Protein AF-0000000084535821 (afdb_homodimer)

pLDDT: mean 81.31, std 12.23, range [26.14, 96.94]

Foldseek 3Di:
DPPLVPDLVVLLVVLCVVLVVVLVVVVVCCVPPDVDDPVVVVVVVVVSVVVSVVRSVVSSCQSNPQLVVLLVLLQVLLQDPNLLVVLQVQLVLLLVQLLPFVLLLVLLVVLCVVVVNPRHSVVLSNLLSNLSSNLSSVLSVCLVVVPFLCVPLVVLVVVLVVLVVQFDPSLQVSQLVSLVRSLHPNSVSNSLSNLLSSQVNHPPHDSVRRSDNSSVSSSSRSSNRSSVVRSVSVVVVVVVVVD/DDCLLPDLVVLLVVLCVVLVVVLVVVVVCCVPPDVDPPVVVVVVVVVSVVVSVVRSVVSSCQSNPQLVVLLVLLQVLLQDPNLLVVLQVQLVLLLVQLLPFVLLLVLLVVLCVVVVNPRHSVVLSNLLSNLSSNLSSVLSVCLVVVPFLCVPLVVLVVVLVVLVVQFDPSLQVSQLVSLVRSLHPNSVSNSLSNLLSSQVNHPPHDSVRRSDNSSVSSSSRSSNRSSVVRSVSVVVVVVVVVD

Structure (mmCIF, N/CA/C/O backbone):
data_AF-0000000084535821-model_v1
#
loop_
_entity.id
_entity.type
_entity.pdbx_description
1 polymer 'DUF1538 domain-containing protein'
#
loop_
_atom_site.group_PDB
_atom_site.id
_atom_site.type_symbol
_atom_site.label_atom_id
_atom_site.label_alt_id
_atom_site.label_comp_id
_atom_site.label_asym_id
_atom_site.label_entity_id
_atom_site.label_seq_id
_atom_site.pdbx_PDB_ins_code
_atom_site.Cartn_x
_atom_site.Cartn_y
_atom_site.Cartn_z
_atom_site.occupancy
_atom_site.B_iso_or_equiv
_atom_site.auth_seq_id
_atom_site.auth_comp_id
_atom_site.auth_asym_id
_atom_site.auth_atom_id
_atom_site.pdbx_PDB_model_num
ATOM 1 N N . MET A 1 1 ? 16.5 17.312 -7.648 1 26.14 1 MET A N 1
ATOM 2 C CA . MET A 1 1 ? 15.312 16.812 -6.957 1 26.14 1 MET A CA 1
ATOM 3 C C . MET A 1 1 ? 14.352 17.938 -6.629 1 26.14 1 MET A C 1
ATOM 5 O O . MET A 1 1 ? 13.555 17.828 -5.695 1 26.14 1 MET A O 1
ATOM 9 N N . ASN A 1 2 ? 14.469 19.094 -7.184 1 33.62 2 ASN A N 1
ATOM 10 C CA . ASN A 1 2 ? 13.922 20.438 -7.309 1 33.62 2 ASN A CA 1
ATOM 11 C C . ASN A 1 2 ? 12.414 20.406 -7.516 1 33.62 2 ASN A C 1
ATOM 13 O O . ASN A 1 2 ? 11.82 19.328 -7.684 1 33.62 2 ASN A O 1
ATOM 17 N N . SER A 1 3 ? 11.734 20.922 -8.75 1 35.09 3 SER A N 1
ATOM 18 C CA . SER A 1 3 ? 10.43 21.469 -9.102 1 35.09 3 SER A CA 1
ATOM 19 C C . SER A 1 3 ? 9.43 20.359 -9.422 1 35.09 3 SER A C 1
ATOM 21 O O . SER A 1 3 ? 9.156 20.078 -10.594 1 35.09 3 SER A O 1
ATOM 23 N N . VAL A 1 4 ? 9.531 19.25 -9.023 1 42.5 4 VAL A N 1
ATOM 24 C CA . VAL A 1 4 ? 8.414 18.375 -9.32 1 42.5 4 VAL A CA 1
ATOM 25 C C . VAL A 1 4 ? 7.113 19.172 -9.344 1 42.5 4 VAL A C 1
ATOM 27 O O . VAL A 1 4 ? 6.156 18.797 -10.023 1 42.5 4 VAL A O 1
ATOM 30 N N . THR A 1 5 ? 7.012 20.109 -8.414 1 45.31 5 THR A N 1
ATOM 31 C CA . THR A 1 5 ? 5.941 21.094 -8.469 1 45.31 5 THR A CA 1
ATOM 32 C C . THR A 1 5 ? 5.938 21.828 -9.812 1 45.31 5 THR A C 1
ATOM 34 O O . THR A 1 5 ? 4.922 22.391 -10.203 1 45.31 5 THR A O 1
ATOM 37 N N . GLU A 1 6 ? 7.277 21.891 -10.414 1 47.94 6 GLU A N 1
ATOM 38 C CA . GLU A 1 6 ? 7.375 22.922 -11.438 1 47.94 6 GLU A CA 1
ATOM 39 C C . GLU A 1 6 ? 7.242 22.328 -12.836 1 47.94 6 GLU A C 1
ATOM 41 O O . GLU A 1 6 ? 7.449 23.016 -13.836 1 47.94 6 GLU A O 1
ATOM 46 N N . GLY A 1 7 ? 6.676 21.031 -13 1 56.19 7 GLY A N 1
ATOM 47 C CA . GLY A 1 7 ? 6.367 20.719 -14.383 1 56.19 7 GLY A CA 1
ATOM 48 C C . GLY A 1 7 ? 6.254 19.219 -14.641 1 56.19 7 GLY A C 1
ATOM 49 O O . GLY A 1 7 ? 6.535 18.422 -13.758 1 56.19 7 GLY A O 1
ATOM 50 N N . ILE A 1 8 ? 5.605 18.75 -15.633 1 67.62 8 ILE A N 1
ATOM 51 C CA . ILE A 1 8 ? 5.316 17.422 -16.141 1 67.62 8 ILE A CA 1
ATOM 52 C C . ILE A 1 8 ? 6.617 16.719 -16.516 1 67.62 8 ILE A C 1
ATOM 54 O O . ILE A 1 8 ? 6.723 15.492 -16.422 1 67.62 8 ILE A O 1
ATOM 58 N N . SER A 1 9 ? 7.652 17.438 -16.75 1 65.25 9 SER A N 1
ATOM 59 C CA . SER A 1 9 ? 8.867 16.875 -17.328 1 65.25 9 SER A CA 1
ATOM 60 C C . SER A 1 9 ? 9.625 16.016 -16.312 1 65.25 9 SER A C 1
ATOM 62 O O . SER A 1 9 ? 9.969 14.867 -16.594 1 65.25 9 SER A O 1
ATOM 64 N N . PRO A 1 10 ? 9.797 16.516 -15.188 1 62.66 10 PRO A N 1
ATOM 65 C CA . PRO A 1 10 ? 10.523 15.688 -14.219 1 62.66 10 PRO A CA 1
ATOM 66 C C . PRO A 1 10 ? 9.773 14.406 -13.875 1 62.66 10 PRO A C 1
ATOM 68 O O . PRO A 1 10 ? 10.398 13.352 -13.719 1 62.66 10 PRO A O 1
ATOM 71 N N . VAL A 1 11 ? 8.531 14.469 -13.898 1 65.62 11 VAL A N 1
ATOM 72 C CA . VAL A 1 11 ? 7.691 13.305 -13.609 1 65.62 11 VAL A CA 1
ATOM 73 C C . VAL A 1 11 ? 7.84 12.266 -14.719 1 65.62 11 VAL A C 1
ATOM 75 O O . VAL A 1 11 ? 7.949 11.07 -14.453 1 65.62 11 VAL A O 1
ATOM 78 N N . PHE A 1 12 ? 7.93 12.805 -15.867 1 71.19 12 PHE A N 1
ATOM 79 C CA . PHE A 1 12 ? 8.062 11.938 -17.031 1 71.19 12 PHE A CA 1
ATOM 80 C C . PHE A 1 12 ? 9.367 11.148 -16.969 1 71.19 12 PHE A C 1
ATOM 82 O O . PHE A 1 12 ? 9.375 9.93 -17.172 1 71.19 12 PHE A O 1
ATOM 89 N N . PHE A 1 13 ? 10.398 11.75 -16.656 1 69.31 13 PHE A N 1
ATOM 90 C CA . PHE A 1 13 ? 11.703 11.102 -16.641 1 69.31 13 PHE A CA 1
ATOM 91 C C . PHE A 1 13 ? 11.789 10.094 -15.492 1 69.31 13 PHE A C 1
ATOM 93 O O . PHE A 1 13 ? 12.398 9.031 -15.641 1 69.31 13 PHE A O 1
ATOM 100 N N . GLU A 1 14 ? 11.094 10.422 -14.469 1 63.88 14 GLU A N 1
ATOM 101 C CA . GLU A 1 14 ? 11.07 9.508 -13.328 1 63.88 14 GLU A CA 1
ATOM 102 C C . GLU A 1 14 ? 10.328 8.219 -13.664 1 63.88 14 GLU A C 1
ATOM 104 O O . GLU A 1 14 ? 10.766 7.133 -13.281 1 63.88 14 GLU A O 1
ATOM 109 N N . VAL A 1 15 ? 9.297 8.406 -14.344 1 68.12 15 VAL A N 1
ATOM 110 C CA . VAL A 1 15 ? 8.469 7.258 -14.703 1 68.12 15 VAL A CA 1
ATOM 111 C C . VAL A 1 15 ? 9.211 6.387 -15.711 1 68.12 15 VAL A C 1
ATOM 113 O O . VAL A 1 15 ? 9.242 5.164 -15.578 1 68.12 15 VAL A O 1
ATOM 116 N N . ILE A 1 16 ? 9.836 7.016 -16.656 1 72 16 ILE A N 1
ATOM 117 C CA . ILE A 1 16 ? 10.57 6.277 -17.672 1 72 16 ILE A CA 1
ATOM 118 C C . ILE A 1 16 ? 11.695 5.484 -17.031 1 72 16 ILE A C 1
ATOM 120 O O . ILE A 1 16 ? 11.898 4.305 -17.328 1 72 16 ILE A O 1
ATOM 124 N N . GLN A 1 17 ? 12.344 6.082 -16.172 1 65.44 17 GLN A N 1
ATOM 125 C CA . GLN A 1 17 ? 13.453 5.438 -15.477 1 65.44 17 GLN A CA 1
ATOM 126 C C . GLN A 1 17 ? 12.977 4.254 -14.648 1 65.44 17 GLN A C 1
ATOM 128 O O . GLN A 1 17 ? 13.688 3.254 -14.516 1 65.44 17 GLN A O 1
ATOM 133 N N . SER A 1 18 ? 11.766 4.445 -14.211 1 64.06 18 SER A N 1
ATOM 134 C CA . SER A 1 18 ? 11.227 3.391 -13.359 1 64.06 18 SER A CA 1
ATOM 135 C C . SER A 1 18 ? 10.797 2.182 -14.18 1 64.06 18 SER A C 1
ATOM 137 O O . SER A 1 18 ? 10.812 1.052 -13.688 1 64.06 18 SER A O 1
ATOM 139 N N . LEU A 1 19 ? 10.461 2.41 -15.367 1 72.75 19 LEU A N 1
ATOM 140 C CA . LEU A 1 19 ? 9.914 1.342 -16.188 1 72.75 19 LEU A CA 1
ATOM 141 C C . LEU A 1 19 ? 11.016 0.633 -16.969 1 72.75 19 LEU A C 1
ATOM 143 O O . LEU A 1 19 ? 10.844 -0.514 -17.391 1 72.75 19 LEU A O 1
ATOM 147 N N . VAL A 1 20 ? 12.141 1.264 -17.109 1 73.31 20 VAL A N 1
ATOM 148 C CA . VAL A 1 20 ? 13.234 0.766 -17.938 1 73.31 20 VAL A CA 1
ATOM 149 C C . VAL A 1 20 ? 13.719 -0.581 -17.406 1 73.31 20 VAL A C 1
ATOM 151 O O . VAL A 1 20 ? 13.828 -1.548 -18.156 1 73.31 20 VAL A O 1
ATOM 154 N N . PRO A 1 21 ? 13.93 -0.669 -16.141 1 71.62 21 PRO A N 1
ATOM 155 C CA . PRO A 1 21 ? 14.406 -1.962 -15.633 1 71.62 21 PRO A CA 1
ATOM 156 C C . PRO A 1 21 ? 13.422 -3.098 -15.906 1 71.62 21 PRO A C 1
ATOM 158 O O . PRO A 1 21 ? 13.836 -4.219 -16.203 1 71.62 21 PRO A O 1
ATOM 161 N N . LEU A 1 22 ? 12.242 -2.805 -15.789 1 73.94 22 LEU A N 1
ATOM 162 C CA . LEU A 1 22 ? 11.219 -3.816 -16.031 1 73.94 22 LEU A CA 1
ATOM 163 C C . LEU A 1 22 ? 11.188 -4.227 -17.5 1 73.94 22 LEU A C 1
ATOM 165 O O . LEU A 1 22 ? 11.031 -5.406 -17.812 1 73.94 22 LEU A O 1
ATOM 169 N N . VAL A 1 23 ? 11.336 -3.254 -18.344 1 75.12 23 VAL A N 1
ATOM 170 C CA . VAL A 1 23 ? 11.359 -3.504 -19.781 1 75.12 23 VAL A CA 1
ATOM 171 C C . VAL A 1 23 ? 12.547 -4.391 -20.141 1 75.12 23 VAL A C 1
ATOM 173 O O . VAL A 1 23 ? 12.414 -5.348 -20.906 1 75.12 23 VAL A O 1
ATOM 176 N N . ILE A 1 24 ? 13.641 -4.055 -19.578 1 75.12 24 ILE A N 1
ATOM 177 C CA . ILE A 1 24 ? 14.852 -4.816 -19.844 1 75.12 24 ILE A CA 1
ATOM 178 C C . ILE A 1 24 ? 14.688 -6.246 -19.328 1 75.12 24 ILE A C 1
ATOM 180 O O . ILE A 1 24 ? 15.078 -7.203 -20 1 75.12 24 ILE A O 1
ATOM 184 N N . PHE A 1 25 ? 14.141 -6.363 -18.234 1 76.19 25 PHE A N 1
ATOM 185 C CA . PHE A 1 25 ? 13.93 -7.684 -17.641 1 76.19 25 PHE A CA 1
ATOM 186 C C . PHE A 1 25 ? 13.062 -8.547 -18.547 1 76.19 25 PHE A C 1
ATOM 188 O O . PHE A 1 25 ? 13.383 -9.703 -18.812 1 76.19 25 PHE A O 1
ATOM 195 N N . PHE A 1 26 ? 11.992 -7.973 -19.047 1 76.31 26 PHE A N 1
ATOM 196 C CA . PHE A 1 26 ? 11.086 -8.75 -19.891 1 76.31 26 PHE A CA 1
ATOM 197 C C . PHE A 1 26 ? 11.734 -9.078 -21.234 1 76.31 26 PHE A C 1
ATOM 199 O O . PHE A 1 26 ? 11.5 -10.148 -21.797 1 76.31 26 PHE A O 1
ATOM 206 N N . ALA A 1 27 ? 12.461 -8.125 -21.672 1 75.69 27 ALA A N 1
ATOM 207 C CA . ALA A 1 27 ? 13.172 -8.375 -22.922 1 75.69 27 ALA A CA 1
ATOM 208 C C . ALA A 1 27 ? 14.156 -9.531 -22.781 1 75.69 27 ALA A C 1
ATOM 210 O O . ALA A 1 27 ? 14.266 -10.383 -23.672 1 75.69 27 ALA A O 1
ATOM 211 N N . LEU A 1 28 ? 14.852 -9.578 -21.672 1 74.25 28 LEU A N 1
ATOM 212 C CA . LEU A 1 28 ? 15.82 -10.641 -21.406 1 74.25 28 LEU A CA 1
ATOM 213 C C . LEU A 1 28 ? 15.117 -11.969 -21.156 1 74.25 28 LEU A C 1
ATOM 215 O O . LEU A 1 28 ? 15.594 -13.023 -21.594 1 74.25 28 LEU A O 1
ATOM 219 N N . PHE A 1 29 ? 14.062 -11.891 -20.469 1 72.88 29 PHE A N 1
ATOM 220 C CA . PHE A 1 29 ? 13.297 -13.094 -20.156 1 72.88 29 PHE A CA 1
ATOM 221 C C . PHE A 1 29 ? 12.734 -13.719 -21.422 1 72.88 29 PHE A C 1
ATOM 223 O O . PHE A 1 29 ? 12.664 -14.938 -21.547 1 72.88 29 PHE A O 1
ATOM 230 N N . GLN A 1 30 ? 12.297 -12.875 -22.25 1 71 30 GLN A N 1
ATOM 231 C CA . GLN A 1 30 ? 11.781 -13.352 -23.531 1 71 30 GLN A CA 1
ATOM 232 C C . GLN A 1 30 ? 12.859 -14.086 -24.312 1 71 30 GLN A C 1
ATOM 234 O O . GLN A 1 30 ? 12.586 -15.133 -24.922 1 71 30 GLN A O 1
ATOM 239 N N . LYS A 1 31 ? 13.969 -13.555 -24.359 1 71.88 31 LYS A N 1
ATOM 240 C CA . LYS A 1 31 ? 15.062 -14.164 -25.109 1 71.88 31 LYS A CA 1
ATOM 241 C C . LYS A 1 31 ? 15.5 -15.477 -24.469 1 71.88 31 LYS A C 1
ATOM 243 O O . LYS A 1 31 ? 15.82 -16.438 -25.172 1 71.88 31 LYS A O 1
ATOM 248 N N . ALA A 1 32 ? 15.477 -15.555 -23.203 1 66.25 32 ALA A N 1
ATOM 249 C CA . ALA A 1 32 ? 16.062 -16.703 -22.5 1 66.25 32 ALA A CA 1
ATOM 250 C C . ALA A 1 32 ? 15.031 -17.828 -22.344 1 66.25 32 ALA A C 1
ATOM 252 O O . ALA A 1 32 ? 15.383 -19 -22.422 1 66.25 32 ALA A O 1
ATOM 253 N N . HIS A 1 33 ? 13.883 -17.375 -21.922 1 63.53 33 HIS A N 1
ATOM 254 C CA . HIS A 1 33 ? 13.047 -18.484 -21.516 1 63.53 33 HIS A CA 1
ATOM 255 C C . HIS A 1 33 ? 11.711 -18.469 -22.25 1 63.53 33 HIS A C 1
ATOM 257 O O . HIS A 1 33 ? 11.219 -19.516 -22.688 1 63.53 33 HIS A O 1
ATOM 263 N N . LEU A 1 34 ? 10.969 -17.266 -22.109 1 61.69 34 LEU A N 1
ATOM 264 C CA . LEU A 1 34 ? 9.547 -17.281 -22.438 1 61.69 34 LEU A CA 1
ATOM 265 C C . LEU A 1 34 ? 9.336 -17.062 -23.938 1 61.69 34 LEU A C 1
ATOM 267 O O . LEU A 1 34 ? 9.844 -16.094 -24.5 1 61.69 34 LEU A O 1
ATOM 271 N N . LYS A 1 35 ? 9.516 -17.969 -24.672 1 65.06 35 LYS A N 1
ATOM 272 C CA . LYS A 1 35 ? 9.133 -17.875 -26.062 1 65.06 35 LYS A CA 1
ATOM 273 C C . LYS A 1 35 ? 7.695 -17.375 -26.219 1 65.06 35 LYS A C 1
ATOM 275 O O . LYS A 1 35 ? 6.824 -18.109 -26.688 1 65.06 35 LYS A O 1
ATOM 280 N N . LEU A 1 36 ? 7.414 -16.281 -25.625 1 64.75 36 LEU A N 1
ATOM 281 C CA . LEU A 1 36 ? 6.066 -15.742 -25.781 1 64.75 36 LEU A CA 1
ATOM 282 C C . LEU A 1 36 ? 5.812 -15.312 -27.219 1 64.75 36 LEU A C 1
ATOM 284 O O . LEU A 1 36 ? 6.734 -14.875 -27.906 1 64.75 36 LEU A O 1
ATOM 288 N N . PRO A 1 37 ? 4.625 -15.609 -27.609 1 72.69 37 PRO A N 1
ATOM 289 C CA . PRO A 1 37 ? 4.285 -15.125 -28.953 1 72.69 37 PRO A CA 1
ATOM 290 C C . PRO A 1 37 ? 4.434 -13.609 -29.094 1 72.69 37 PRO A C 1
ATOM 292 O O . PRO A 1 37 ? 4.254 -12.875 -28.109 1 72.69 37 PRO A O 1
ATOM 295 N N . PHE A 1 38 ? 4.945 -13.203 -30.219 1 74.75 38 PHE A N 1
ATOM 296 C CA . PHE A 1 38 ? 5.195 -11.805 -30.547 1 74.75 38 PHE A CA 1
ATOM 297 C C . PHE A 1 38 ? 3.988 -10.945 -30.188 1 74.75 38 PHE A C 1
ATOM 299 O O . PHE A 1 38 ? 4.141 -9.789 -29.781 1 74.75 38 PHE A O 1
ATOM 306 N N . SER A 1 39 ? 2.824 -11.516 -30.281 1 75.5 39 SER A N 1
ATOM 307 C CA . SER A 1 39 ? 1.6 -10.789 -29.969 1 75.5 39 SER A CA 1
ATOM 308 C C . SER A 1 39 ? 1.539 -10.422 -28.484 1 75.5 39 SER A C 1
ATOM 310 O O . SER A 1 39 ? 1.109 -9.32 -28.141 1 75.5 39 SER A O 1
ATOM 312 N N . GLN A 1 40 ? 2.016 -11.266 -27.688 1 74.81 40 GLN A N 1
ATOM 313 C CA . GLN A 1 40 ? 1.995 -11.031 -26.25 1 74.81 40 GLN A CA 1
ATOM 314 C C . GLN A 1 40 ? 3.047 -10 -25.844 1 74.81 40 GLN A C 1
ATOM 316 O O . GLN A 1 40 ? 2.82 -9.195 -24.938 1 74.81 40 GLN A O 1
ATOM 321 N N . LEU A 1 41 ? 4.074 -10.016 -26.656 1 75.94 41 LEU A N 1
ATOM 322 C CA . LEU A 1 41 ? 5.129 -9.047 -26.391 1 75.94 41 LEU A CA 1
ATOM 323 C C . LEU A 1 41 ? 4.668 -7.633 -26.734 1 75.94 41 LEU A C 1
ATOM 325 O O . LEU A 1 41 ? 4.977 -6.68 -26 1 75.94 41 LEU A O 1
ATOM 329 N N . ILE A 1 42 ? 3.973 -7.598 -27.766 1 79.88 42 ILE A N 1
ATOM 330 C CA . ILE A 1 42 ? 3.455 -6.297 -28.172 1 79.88 42 ILE A CA 1
ATOM 331 C C . ILE A 1 42 ? 2.475 -5.773 -27.125 1 79.88 42 ILE A C 1
ATOM 333 O O . ILE A 1 42 ? 2.492 -4.586 -26.797 1 79.88 42 ILE A O 1
ATOM 337 N N . LYS A 1 43 ? 1.674 -6.652 -26.625 1 76.94 43 LYS A N 1
ATOM 338 C CA . LYS A 1 43 ? 0.718 -6.27 -25.594 1 76.94 43 LYS A CA 1
ATOM 339 C C . LYS A 1 43 ? 1.435 -5.805 -24.328 1 76.94 43 LYS A C 1
ATOM 341 O O . LYS A 1 43 ? 1.012 -4.84 -23.688 1 76.94 43 LYS A O 1
ATOM 346 N N . LEU A 1 44 ? 2.467 -6.457 -24.016 1 77.69 44 LEU A N 1
ATOM 347 C CA . LEU A 1 44 ? 3.244 -6.113 -22.828 1 77.69 44 LEU A CA 1
ATOM 348 C C . LEU A 1 44 ? 3.869 -4.73 -22.969 1 77.69 44 LEU A C 1
ATOM 350 O O . LEU A 1 44 ? 3.746 -3.895 -22.078 1 77.69 44 LEU A O 1
ATOM 354 N N . TYR A 1 45 ? 4.48 -4.52 -24.125 1 81.69 45 TYR A N 1
ATOM 355 C CA . TYR A 1 45 ? 5.176 -3.254 -24.328 1 81.69 45 TYR A CA 1
ATOM 356 C C . TYR A 1 45 ? 4.188 -2.107 -24.484 1 81.69 45 TYR A C 1
ATOM 358 O O . TYR A 1 45 ? 4.445 -0.987 -24.047 1 81.69 45 TYR A O 1
ATOM 366 N N . THR A 1 46 ? 3.102 -2.424 -25.141 1 80.69 46 THR A N 1
ATOM 367 C CA . THR A 1 46 ? 2.057 -1.411 -25.234 1 80.69 46 THR A CA 1
ATOM 368 C C . THR A 1 46 ? 1.482 -1.083 -23.859 1 80.69 46 THR A C 1
ATOM 370 O O . THR A 1 46 ? 1.201 0.079 -23.562 1 80.69 46 THR A O 1
ATOM 373 N N . GLY A 1 47 ? 1.286 -2.09 -23.062 1 77.19 47 GLY A N 1
ATOM 374 C CA . GLY A 1 47 ? 0.839 -1.88 -21.703 1 77.19 47 GLY A CA 1
ATOM 375 C C . GLY A 1 47 ? 1.81 -1.057 -20.875 1 77.19 47 GLY A C 1
ATOM 376 O O . GLY A 1 47 ? 1.396 -0.186 -20.109 1 77.19 47 GLY A O 1
ATOM 377 N N . LEU A 1 48 ? 3.047 -1.325 -21.141 1 77.94 48 LEU A N 1
ATOM 378 C CA . LEU A 1 48 ? 4.086 -0.6 -20.422 1 77.94 48 LEU A CA 1
ATOM 379 C C . LEU A 1 48 ? 4.086 0.876 -20.797 1 77.94 48 LEU A C 1
ATOM 381 O O . LEU A 1 48 ? 4.242 1.745 -19.938 1 77.94 48 LEU A O 1
ATOM 385 N N . ILE A 1 49 ? 3.973 1.09 -22.016 1 81.75 49 ILE A N 1
ATOM 386 C CA . ILE A 1 49 ? 3.967 2.461 -22.516 1 81.75 49 ILE A CA 1
ATOM 387 C C . ILE A 1 49 ? 2.732 3.195 -22 1 81.75 49 ILE A C 1
ATOM 389 O O . ILE A 1 49 ? 2.832 4.332 -21.531 1 81.75 49 ILE A O 1
ATOM 393 N N . LEU A 1 50 ? 1.627 2.576 -22.078 1 80.75 50 LEU A N 1
ATOM 394 C CA . LEU A 1 50 ? 0.388 3.182 -21.594 1 80.75 50 LEU A CA 1
ATOM 395 C C . LEU A 1 50 ? 0.444 3.418 -20.094 1 80.75 50 LEU A C 1
ATOM 397 O O . LEU A 1 50 ? 0.006 4.465 -19.609 1 80.75 50 LEU A O 1
ATOM 401 N N . ALA A 1 51 ? 0.937 2.418 -19.391 1 76 51 ALA A N 1
ATOM 402 C CA . ALA A 1 51 ? 1.089 2.559 -17.953 1 76 51 ALA A CA 1
ATOM 403 C C . ALA A 1 51 ? 2.037 3.705 -17.609 1 76 51 ALA A C 1
ATOM 405 O O . ALA A 1 51 ? 1.8 4.449 -16.656 1 76 51 ALA A O 1
ATOM 406 N N . GLY A 1 52 ? 3.09 3.799 -18.359 1 78.69 52 GLY A N 1
ATOM 407 C CA . GLY A 1 52 ? 4.039 4.883 -18.141 1 78.69 52 GLY A CA 1
ATOM 408 C C . GLY A 1 52 ? 3.424 6.258 -18.328 1 78.69 52 GLY A C 1
ATOM 409 O O . GLY A 1 52 ? 3.592 7.137 -17.484 1 78.69 52 GLY A O 1
ATOM 410 N N . PHE A 1 53 ? 2.725 6.367 -19.375 1 81.62 53 PHE A N 1
ATOM 411 C CA . PHE A 1 53 ? 2.041 7.629 -19.625 1 81.62 53 PHE A CA 1
ATOM 412 C C . PHE A 1 53 ? 0.977 7.891 -18.562 1 81.62 53 PHE A C 1
ATOM 414 O O . PHE A 1 53 ? 0.781 9.031 -18.141 1 81.62 53 PHE A O 1
ATOM 421 N N . GLY A 1 54 ? 0.336 6.867 -18.25 1 79.12 54 GLY A N 1
ATOM 422 C CA . GLY A 1 54 ? -0.672 6.98 -17.219 1 79.12 54 GLY A CA 1
ATOM 423 C C . GLY A 1 54 ? -0.104 7.426 -15.883 1 79.12 54 GLY A C 1
ATOM 424 O O . GLY A 1 54 ? -0.672 8.297 -15.219 1 79.12 54 GLY A O 1
ATOM 425 N N . ILE A 1 55 ? 0.993 6.914 -15.539 1 74.06 55 ILE A N 1
ATOM 426 C CA . ILE A 1 55 ? 1.629 7.254 -14.273 1 74.06 55 ILE A CA 1
ATOM 427 C C . ILE A 1 55 ? 2.062 8.719 -14.281 1 74.06 55 ILE A C 1
ATOM 429 O O . ILE A 1 55 ? 1.906 9.43 -13.289 1 74.06 55 ILE A O 1
ATOM 433 N N . VAL A 1 56 ? 2.615 9.133 -15.391 1 77 56 VAL A N 1
ATOM 434 C CA . VAL A 1 56 ? 3.072 10.516 -15.5 1 77 56 VAL A CA 1
ATOM 435 C C . VAL A 1 56 ? 1.894 11.469 -15.305 1 77 56 VAL A C 1
ATOM 437 O O . VAL A 1 56 ? 1.98 12.422 -14.531 1 77 56 VAL A O 1
ATOM 440 N N . LEU A 1 57 ? 0.881 11.219 -15.992 1 79.12 57 LEU A N 1
ATOM 441 C CA . LEU A 1 57 ? -0.304 12.062 -15.883 1 79.12 57 LEU A CA 1
ATOM 442 C C . LEU A 1 57 ? -0.9 11.992 -14.484 1 79.12 57 LEU A C 1
ATOM 444 O O . LEU A 1 57 ? -1.316 13.008 -13.93 1 79.12 57 LEU A O 1
ATOM 448 N N . PHE A 1 58 ? -0.884 10.883 -14.016 1 75.12 58 PHE A N 1
ATOM 449 C CA . PHE A 1 58 ? -1.427 10.656 -12.688 1 75.12 58 PHE A CA 1
ATOM 450 C C . PHE A 1 58 ? -0.626 11.422 -11.641 1 75.12 58 PHE A C 1
ATOM 452 O O . PHE A 1 58 ? -1.194 12.172 -10.844 1 75.12 58 PHE A O 1
ATOM 459 N N . LEU A 1 59 ? 0.641 11.234 -11.656 1 72.06 59 LEU A N 1
ATOM 460 C CA . LEU A 1 59 ? 1.497 11.867 -10.656 1 72.06 59 LEU A CA 1
ATOM 461 C C . LEU A 1 59 ? 1.462 13.383 -10.797 1 72.06 59 LEU A C 1
ATOM 463 O O . LEU A 1 59 ? 1.443 14.102 -9.789 1 72.06 59 LEU A O 1
ATOM 467 N N . TYR A 1 60 ? 1.491 13.75 -11.969 1 75.88 60 TYR A N 1
ATOM 468 C CA . TYR A 1 60 ? 1.392 15.188 -12.18 1 75.88 60 TYR A CA 1
ATOM 469 C C . TYR A 1 60 ? 0.085 15.734 -11.617 1 75.88 60 TYR A C 1
ATOM 471 O O . TYR A 1 60 ? 0.065 16.812 -11 1 75.88 60 TYR A O 1
ATOM 479 N N . GLY A 1 61 ? -0.988 15.117 -11.922 1 76.62 61 GLY A N 1
ATOM 480 C CA . GLY A 1 61 ? -2.273 15.516 -11.367 1 76.62 61 GLY A CA 1
ATOM 481 C C . GLY A 1 61 ? -2.295 15.523 -9.852 1 76.62 61 GLY A C 1
ATOM 482 O O . GLY A 1 61 ? -2.834 16.438 -9.234 1 76.62 61 GLY A O 1
ATOM 483 N N . VAL A 1 62 ? -1.685 14.586 -9.289 1 73.88 62 VAL A N 1
ATOM 484 C CA . VAL A 1 62 ? -1.666 14.445 -7.832 1 73.88 62 VAL A CA 1
ATOM 485 C C . VAL A 1 62 ? -0.798 15.539 -7.219 1 73.88 62 VAL A C 1
ATOM 487 O O . VAL A 1 62 ? -1.212 16.203 -6.266 1 73.88 62 VAL A O 1
ATOM 490 N N . TYR A 1 63 ? 0.336 15.758 -7.746 1 73 63 TYR A N 1
ATOM 491 C CA . TYR A 1 63 ? 1.278 16.703 -7.156 1 73 63 TYR A CA 1
ATOM 492 C C . TYR A 1 63 ? 0.827 18.141 -7.387 1 73 63 TYR A C 1
ATOM 494 O O . TYR A 1 63 ?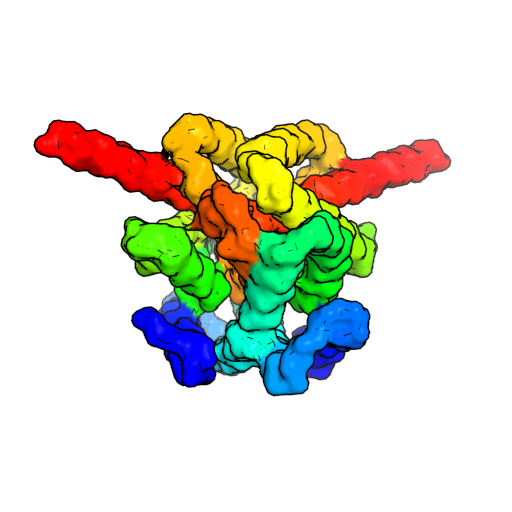 1.046 19.016 -6.543 1 73 63 TYR A O 1
ATOM 502 N N . SER A 1 64 ? 0.265 18.328 -8.477 1 74.38 64 SER A N 1
ATOM 503 C CA . SER A 1 64 ? -0.137 19.688 -8.812 1 74.38 64 SER A CA 1
ATOM 504 C C . SER A 1 64 ? -1.513 20.016 -8.234 1 74.38 64 SER A C 1
ATOM 506 O O . SER A 1 64 ? -1.831 21.188 -7.996 1 74.38 64 SER A O 1
ATOM 508 N N . GLY A 1 65 ? -2.285 19.031 -8.016 1 75.31 65 GLY A N 1
ATOM 509 C CA . GLY A 1 65 ? -3.646 19.266 -7.566 1 75.31 65 GLY A CA 1
ATOM 510 C C . GLY A 1 65 ? -3.865 18.891 -6.113 1 75.31 65 GLY A C 1
ATOM 511 O O . GLY A 1 65 ? -4.113 19.766 -5.273 1 75.31 65 GLY A O 1
ATOM 512 N N . PHE A 1 66 ? -3.564 17.688 -5.738 1 74.94 66 PHE A N 1
ATOM 513 C CA . PHE A 1 66 ? -3.936 17.141 -4.438 1 74.94 66 PHE A CA 1
ATOM 514 C C . PHE A 1 66 ? -2.955 17.578 -3.361 1 74.94 66 PHE A C 1
ATOM 516 O O . PHE A 1 66 ? -3.363 17.953 -2.26 1 74.94 66 PHE A O 1
ATOM 523 N N . PHE A 1 67 ? -1.768 17.531 -3.744 1 76.56 67 PHE A N 1
ATOM 524 C CA . PHE A 1 67 ? -0.74 17.781 -2.738 1 76.56 67 PHE A CA 1
ATOM 525 C C . PHE A 1 67 ? -0.866 19.188 -2.162 1 76.56 67 PHE A C 1
ATOM 527 O O . PHE A 1 67 ? -0.976 19.359 -0.946 1 76.56 67 PHE A O 1
ATOM 534 N N . PRO A 1 68 ? -0.919 20.188 -2.971 1 77.88 68 PRO A N 1
ATOM 535 C CA . PRO A 1 68 ? -1.034 21.531 -2.414 1 77.88 68 PRO A CA 1
ATOM 536 C C . PRO A 1 68 ? -2.348 21.766 -1.666 1 77.88 68 PRO A C 1
ATOM 538 O O . PRO A 1 68 ? -2.371 22.453 -0.647 1 77.88 68 PRO A O 1
ATOM 541 N N . ILE A 1 69 ? -3.359 21.219 -2.102 1 78.88 69 ILE A N 1
ATOM 542 C CA . ILE A 1 69 ? -4.668 21.391 -1.483 1 78.88 69 ILE A CA 1
ATOM 543 C C . ILE A 1 69 ? -4.695 20.703 -0.12 1 78.88 69 ILE A C 1
ATOM 545 O O . ILE A 1 69 ? -5.215 21.266 0.852 1 78.88 69 ILE A O 1
ATOM 549 N N . GLY A 1 70 ? -4.23 19.5 -0.109 1 82.81 70 GLY A N 1
ATOM 550 C CA . GLY A 1 70 ? -4.129 18.812 1.17 1 82.81 70 GLY A CA 1
ATOM 551 C C . GLY A 1 70 ? -3.332 19.594 2.201 1 82.81 70 GLY A C 1
ATOM 552 O O . GLY A 1 70 ? -3.754 19.719 3.354 1 82.81 70 GLY A O 1
ATOM 553 N N . ARG A 1 71 ? -2.24 20.047 1.728 1 83 71 ARG A N 1
ATOM 554 C CA . ARG A 1 71 ? -1.392 20.828 2.627 1 83 71 ARG A CA 1
ATOM 555 C C . ARG A 1 71 ? -2.115 22.078 3.125 1 83 71 ARG A C 1
ATOM 55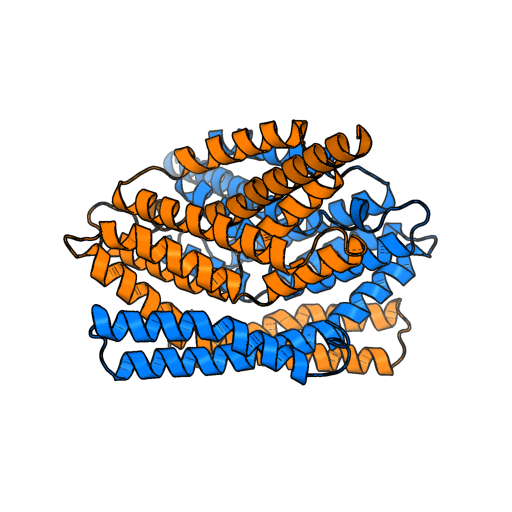7 O O . ARG A 1 71 ? -2.033 22.406 4.309 1 83 71 ARG A O 1
ATOM 564 N N . GLU A 1 72 ? -2.764 22.688 2.289 1 81.94 72 GLU A N 1
ATOM 565 C CA . GLU A 1 72 ? -3.482 23.906 2.643 1 81.94 72 GLU A CA 1
ATOM 566 C C . GLU A 1 72 ? -4.594 23.625 3.646 1 81.94 72 GLU A C 1
ATOM 568 O O . GLU A 1 72 ? -4.816 24.406 4.574 1 81.94 72 GLU A O 1
ATOM 573 N N . ILE A 1 73 ? -5.293 22.609 3.445 1 83.12 73 ILE A N 1
ATOM 574 C CA . ILE A 1 73 ? -6.355 22.234 4.371 1 83.12 73 ILE A CA 1
ATOM 575 C C . ILE A 1 73 ? -5.762 21.953 5.75 1 83.12 73 ILE A C 1
ATOM 577 O O . ILE A 1 73 ? -6.277 22.438 6.762 1 83.12 73 ILE A O 1
ATOM 581 N N . GLY A 1 74 ? -4.711 21.172 5.758 1 85.38 74 GLY A N 1
ATOM 582 C CA . GLY A 1 74 ? -4.039 20.875 7.016 1 85.38 74 GLY A CA 1
ATOM 583 C C . GLY A 1 74 ? -3.549 22.109 7.738 1 85.38 74 GLY A C 1
ATOM 584 O O . GLY A 1 74 ? -3.732 22.25 8.953 1 85.38 74 GLY A O 1
ATOM 585 N N . GLU A 1 75 ? -2.951 22.938 6.992 1 85 75 GLU A N 1
ATOM 586 C CA . GLU A 1 75 ? -2.422 24.172 7.582 1 85 75 GLU A CA 1
ATOM 587 C C . GLU A 1 75 ? -3.547 25.078 8.07 1 85 75 GLU A C 1
ATOM 589 O O . GLU A 1 75 ? -3.43 25.703 9.125 1 85 75 GLU A O 1
ATOM 594 N N . PHE A 1 76 ? -4.566 25.156 7.289 1 83 76 PHE A N 1
ATOM 595 C CA . PHE A 1 76 ? -5.691 26.031 7.621 1 83 76 PHE A CA 1
ATOM 596 C C . PHE A 1 76 ? -6.328 25.609 8.938 1 83 76 PHE A C 1
ATOM 598 O O . PHE A 1 76 ? -6.504 26.422 9.844 1 83 76 PHE A O 1
ATOM 605 N N . PHE A 1 77 ? -6.59 24.406 9.094 1 84.06 77 PHE A N 1
ATOM 606 C CA . PHE A 1 77 ? -7.234 23.938 10.312 1 84.06 77 PHE A CA 1
ATOM 607 C C . PHE A 1 77 ? -6.223 23.797 11.445 1 84.06 77 PHE A C 1
ATOM 609 O O . PHE A 1 77 ? -6.57 23.938 12.617 1 84.06 77 PHE A O 1
ATOM 616 N N . GLY A 1 78 ? -5.059 23.5 11.078 1 82.44 78 GLY A N 1
ATOM 617 C CA . GLY A 1 78 ? -4.008 23.422 12.086 1 82.44 78 GLY A CA 1
ATOM 618 C C . GLY A 1 78 ? -3.754 24.734 12.789 1 82.44 78 GLY A C 1
ATOM 619 O O . GLY A 1 78 ? -3.379 24.75 13.969 1 82.44 78 GLY A O 1
ATOM 620 N N . ASN A 1 79 ? -3.951 25.766 12.102 1 82.81 79 ASN A N 1
ATOM 621 C CA . ASN A 1 79 ? -3.738 27.109 12.641 1 82.81 79 ASN A CA 1
ATOM 622 C C . ASN A 1 79 ? -5.004 27.656 13.289 1 82.81 79 ASN A C 1
ATOM 624 O O . ASN A 1 79 ? -4.98 28.734 13.891 1 82.81 79 ASN A O 1
ATOM 628 N N . SER A 1 80 ? -5.992 26.844 13.156 1 80.75 80 SER A N 1
ATOM 629 C CA . SER A 1 80 ? -7.27 27.344 13.664 1 80.75 80 SER A CA 1
ATOM 630 C C . SER A 1 80 ? -7.578 26.75 15.039 1 80.75 80 SER A C 1
ATOM 632 O O . SER A 1 80 ? -6.961 25.766 15.453 1 80.75 80 SER A O 1
ATOM 634 N N . ASP A 1 81 ? -8.438 27.453 15.727 1 82.75 81 ASP A N 1
ATOM 635 C CA . ASP A 1 81 ? -8.883 26.969 17.031 1 82.75 81 ASP A CA 1
ATOM 636 C C . ASP A 1 81 ? -9.812 25.766 16.875 1 82.75 81 ASP A C 1
ATOM 638 O O . ASP A 1 81 ? -10.133 25.094 17.875 1 82.75 81 ASP A O 1
ATOM 642 N N . LYS A 1 82 ? -10.172 25.516 15.727 1 85.44 82 LYS A N 1
ATOM 643 C CA . LYS A 1 82 ? -11.086 24.406 15.469 1 85.44 82 LYS A CA 1
ATOM 644 C C . LYS A 1 82 ? -10.352 23.25 14.805 1 85.44 82 LYS A C 1
ATOM 646 O O . LYS A 1 82 ? -10.859 22.656 13.852 1 85.44 82 LYS A O 1
ATOM 651 N N . LYS A 1 83 ? -9.219 22.922 15.289 1 86.38 83 LYS A N 1
ATOM 652 C CA . LYS A 1 83 ? -8.43 21.859 14.688 1 86.38 83 LYS A CA 1
ATOM 653 C C . LYS A 1 83 ? -9.117 20.5 14.844 1 86.38 83 LYS A C 1
ATOM 655 O O . LYS A 1 83 ? -8.922 19.609 14.031 1 86.38 83 LYS A O 1
ATOM 660 N N . ASN A 1 84 ? -10.07 20.438 15.781 1 90.5 84 ASN A N 1
ATOM 661 C CA . ASN A 1 84 ? -10.766 19.188 16.031 1 90.5 84 ASN A CA 1
ATOM 662 C C . ASN A 1 84 ? -11.703 18.812 14.891 1 90.5 84 ASN A C 1
ATOM 664 O O . ASN A 1 84 ? -12.102 17.656 14.75 1 90.5 84 ASN A O 1
ATOM 668 N N . ILE A 1 85 ? -12.016 19.766 14.062 1 90 85 ILE A N 1
ATOM 669 C CA . ILE A 1 85 ? -12.898 19.547 12.93 1 90 85 ILE A CA 1
ATOM 670 C C . ILE A 1 85 ? -12.188 18.672 11.891 1 90 85 ILE A C 1
ATOM 672 O O . ILE A 1 85 ? -12.828 18.062 11.039 1 90 85 ILE A O 1
ATOM 676 N N . LEU A 1 86 ? -10.898 18.625 11.984 1 89.75 86 LEU A N 1
ATOM 677 C CA . LEU A 1 86 ? -10.117 17.828 11.039 1 89.75 86 LEU A CA 1
ATOM 678 C C . LEU A 1 86 ? -10.344 16.344 11.266 1 89.75 86 LEU A C 1
ATOM 680 O O . LEU A 1 86 ? -10.125 15.531 10.359 1 89.75 86 LEU A O 1
ATOM 684 N N . ILE A 1 87 ? -10.758 16.031 12.477 1 94.06 87 ILE A N 1
ATOM 685 C CA . ILE A 1 87 ? -10.984 14.625 12.797 1 94.06 87 ILE A CA 1
ATOM 686 C C . ILE A 1 87 ? -12.156 14.094 11.977 1 94.06 87 ILE A C 1
ATOM 688 O O . ILE A 1 87 ? -12.008 13.125 11.227 1 94.06 87 ILE A O 1
ATOM 692 N N . PRO A 1 88 ? -13.312 14.75 11.977 1 93.25 88 PRO A N 1
ATOM 693 C CA . PRO A 1 88 ? -14.398 14.281 11.117 1 93.25 88 PRO A CA 1
ATOM 694 C C . PRO A 1 88 ? -14.102 14.477 9.633 1 93.25 88 PRO A C 1
ATOM 696 O O . PRO A 1 88 ? -14.539 13.68 8.797 1 93.25 88 PRO A O 1
ATOM 699 N N . ILE A 1 89 ? -13.375 15.445 9.289 1 88.69 89 ILE A N 1
ATOM 700 C CA . ILE A 1 89 ? -12.984 15.672 7.898 1 88.69 89 ILE A CA 1
ATOM 701 C C . ILE A 1 89 ? -12.094 14.523 7.422 1 88.69 89 ILE A C 1
ATOM 703 O O . ILE A 1 89 ? -12.266 14.016 6.312 1 88.69 89 ILE A O 1
ATOM 707 N N . GLY A 1 90 ? -11.164 14.227 8.297 1 91.5 90 GLY A N 1
ATOM 708 C CA . GLY A 1 90 ? -10.312 13.094 7.977 1 91.5 90 GLY A CA 1
ATOM 709 C C . GLY A 1 90 ? -11.086 11.805 7.789 1 91.5 90 GLY A C 1
ATOM 710 O O . GLY A 1 90 ? -10.766 11 6.91 1 91.5 90 GLY A O 1
ATOM 711 N N . PHE A 1 91 ? -12.086 11.648 8.586 1 95.06 91 PHE A N 1
ATOM 712 C CA . PHE A 1 91 ? -12.938 10.469 8.477 1 95.06 91 PHE A CA 1
ATOM 713 C C . PHE A 1 91 ? -13.602 10.406 7.109 1 95.06 91 PHE A C 1
ATOM 715 O O . PHE A 1 91 ? -13.547 9.375 6.438 1 95.06 91 PHE A O 1
ATOM 722 N N . VAL A 1 92 ? -14.141 11.461 6.691 1 91.38 92 VAL A N 1
ATOM 723 C CA . VAL A 1 92 ? -14.875 11.516 5.43 1 91.38 92 VAL A CA 1
ATOM 724 C C . VAL A 1 92 ? -13.898 11.367 4.262 1 91.38 92 VAL A C 1
ATOM 726 O O . VAL A 1 92 ? -14.156 10.602 3.328 1 91.38 92 VAL A O 1
ATOM 729 N N . LEU A 1 93 ? -12.797 12.047 4.355 1 88.75 93 LEU A N 1
ATOM 730 C CA . LEU A 1 93 ? -11.82 12 3.275 1 88.75 93 LEU A CA 1
ATOM 731 C C . LEU A 1 93 ? -11.18 10.617 3.178 1 88.75 93 LEU A C 1
ATOM 733 O O . LEU A 1 93 ? -10.883 10.148 2.08 1 88.75 93 LEU A O 1
ATOM 737 N N . GLY A 1 94 ? -10.922 10.078 4.359 1 91.25 94 GLY A N 1
ATOM 738 C CA . GLY A 1 94 ? -10.414 8.719 4.352 1 91.25 94 GLY A CA 1
ATOM 739 C C . GLY A 1 94 ? -11.344 7.73 3.678 1 91.25 94 GLY A C 1
ATOM 740 O O . GLY A 1 94 ? -10.906 6.902 2.875 1 91.25 94 GLY A O 1
ATOM 741 N N . PHE A 1 95 ? -12.578 7.891 3.938 1 92.88 95 PHE A N 1
ATOM 742 C CA . PHE A 1 95 ? -13.578 7.016 3.336 1 92.88 95 PHE A CA 1
ATOM 743 C C . PHE A 1 95 ? -13.641 7.227 1.828 1 92.88 95 PHE A C 1
ATOM 745 O O . PHE A 1 95 ? -13.57 6.266 1.058 1 92.88 95 PHE A O 1
ATOM 752 N N . LEU A 1 96 ? -13.711 8.438 1.463 1 86.94 96 LEU A N 1
ATOM 753 C CA . LEU A 1 96 ? -13.914 8.773 0.059 1 86.94 96 LEU A CA 1
ATOM 754 C C . LEU A 1 96 ? -12.68 8.438 -0.767 1 86.94 96 LEU A C 1
ATOM 756 O O . LEU A 1 96 ? -12.797 7.965 -1.901 1 86.94 96 LEU A O 1
ATOM 760 N N . SER A 1 97 ? -11.5 8.734 -0.247 1 85.5 97 SER A N 1
ATOM 761 C CA . SER A 1 97 ? -10.273 8.492 -0.987 1 85.5 97 SER A CA 1
ATOM 762 C C . SER A 1 97 ? -10.062 7 -1.232 1 85.5 97 SER A C 1
ATOM 764 O O . SER A 1 97 ? -9.633 6.598 -2.314 1 85.5 97 SER A O 1
ATOM 766 N N . THR A 1 98 ? -10.367 6.191 -0.252 1 86.75 98 THR A N 1
ATOM 767 C CA . THR A 1 98 ? -10.219 4.746 -0.395 1 86.75 98 THR A CA 1
ATOM 768 C C . THR A 1 98 ? -11.289 4.188 -1.329 1 86.75 98 THR A C 1
ATOM 770 O O . THR A 1 98 ? -11.008 3.322 -2.16 1 86.75 98 THR A O 1
ATOM 773 N N . PHE A 1 99 ? -12.422 4.742 -1.159 1 84 99 PHE A N 1
ATOM 774 C CA . PHE A 1 99 ? -13.531 4.293 -1.991 1 84 99 PHE A CA 1
ATOM 775 C C . PHE A 1 99 ? -13.258 4.594 -3.461 1 84 99 PHE A C 1
ATOM 777 O O . PHE A 1 99 ? -13.672 3.834 -4.34 1 84 99 PHE A O 1
ATOM 784 N N . ALA A 1 100 ? -12.57 5.598 -3.695 1 77.69 100 ALA A N 1
ATOM 785 C CA . ALA A 1 100 ? -12.281 6.051 -5.055 1 77.69 100 ALA A CA 1
ATOM 786 C C . ALA A 1 100 ? -11.023 5.387 -5.598 1 77.69 100 ALA A C 1
ATOM 788 O O . ALA A 1 100 ? -10.734 5.48 -6.793 1 77.69 100 ALA A O 1
ATOM 789 N N . GLU A 1 101 ? -10.312 4.672 -4.781 1 75.56 101 GLU A N 1
ATOM 790 C CA . GLU A 1 101 ? -9.016 4.113 -5.156 1 75.56 101 GLU A CA 1
ATOM 791 C C . GLU A 1 101 ? -9.188 2.914 -6.086 1 75.56 101 GLU A C 1
ATOM 793 O O . GLU A 1 101 ? -9.625 1.844 -5.656 1 75.56 101 GLU A O 1
ATOM 798 N N . PRO A 1 102 ? -8.812 2.994 -7.316 1 70.38 102 PRO A N 1
ATOM 799 C CA . PRO A 1 102 ? -9.008 1.93 -8.305 1 70.38 102 PRO A CA 1
ATOM 800 C C . PRO A 1 102 ? -8.328 0.623 -7.906 1 70.38 102 PRO A C 1
ATOM 802 O O . PRO A 1 102 ? -8.867 -0.459 -8.141 1 70.38 102 PRO A O 1
ATOM 805 N N . VAL A 1 103 ? -7.191 0.722 -7.395 1 74.81 103 VAL A N 1
ATOM 806 C CA . VAL A 1 103 ? -6.43 -0.472 -7.039 1 74.81 103 VAL A CA 1
ATOM 807 C C . VAL A 1 103 ? -7.172 -1.255 -5.957 1 74.81 103 VAL A C 1
ATOM 809 O O . VAL A 1 103 ? -7.141 -2.488 -5.945 1 74.81 103 VAL A O 1
ATOM 812 N N . VAL A 1 104 ? -7.812 -0.51 -5.086 1 83.62 104 VAL A N 1
ATOM 813 C CA . VAL A 1 104 ? -8.609 -1.157 -4.047 1 83.62 104 VAL A CA 1
ATOM 814 C C . VAL A 1 104 ? -9.781 -1.896 -4.684 1 83.62 104 VAL A C 1
ATOM 816 O O . VAL A 1 104 ? -10.094 -3.023 -4.297 1 83.62 104 VAL A O 1
ATOM 819 N N . ARG A 1 105 ? -10.328 -1.301 -5.609 1 76.81 105 ARG A N 1
ATOM 820 C CA . ARG A 1 105 ? -11.469 -1.907 -6.285 1 76.81 105 ARG A CA 1
ATOM 821 C C . ARG A 1 105 ? -11.055 -3.172 -7.031 1 76.81 105 ARG A C 1
ATOM 823 O O . ARG A 1 105 ? -11.789 -4.16 -7.051 1 76.81 105 ARG A O 1
ATOM 830 N N . VAL A 1 106 ? -10 -3.129 -7.629 1 71.62 106 VAL A N 1
ATOM 831 C CA . VAL A 1 106 ? -9.477 -4.281 -8.359 1 71.62 106 VAL A CA 1
ATOM 832 C C . VAL A 1 106 ? -9.242 -5.441 -7.391 1 71.62 106 VAL A C 1
ATOM 834 O O . VAL A 1 106 ? -9.57 -6.59 -7.691 1 71.62 106 VAL A O 1
ATOM 837 N N . LEU A 1 107 ? -8.633 -5.164 -6.32 1 79.19 107 LEU A N 1
ATOM 838 C CA . LEU A 1 107 ? -8.414 -6.188 -5.301 1 79.19 107 LEU A CA 1
ATOM 839 C C . LEU A 1 107 ? -9.742 -6.805 -4.859 1 79.19 107 LEU A C 1
ATOM 841 O O . LEU A 1 107 ? -9.836 -8.023 -4.695 1 79.19 107 LEU A O 1
ATOM 845 N N . CYS A 1 108 ? -10.711 -5.969 -4.66 1 84.56 108 CYS A N 1
ATOM 846 C CA . CYS A 1 108 ? -12.016 -6.453 -4.23 1 84.56 108 CYS A CA 1
ATOM 847 C C . CYS A 1 108 ? -12.617 -7.391 -5.27 1 84.56 108 CYS A C 1
ATOM 849 O O . CYS A 1 108 ? -13.195 -8.422 -4.922 1 84.56 108 CYS A O 1
ATOM 851 N N . TYR A 1 109 ? -12.383 -7.004 -6.414 1 75.88 109 TYR A N 1
ATOM 852 C CA . TYR A 1 109 ? -12.875 -7.848 -7.5 1 75.88 109 TYR A CA 1
ATOM 853 C C . TYR A 1 109 ? -12.125 -9.172 -7.543 1 75.88 109 TYR A C 1
ATOM 855 O O . TYR A 1 109 ? -12.727 -10.227 -7.746 1 75.88 109 TYR A O 1
ATOM 863 N N . GLN A 1 110 ? -10.906 -9.102 -7.43 1 73 110 GLN A N 1
ATOM 864 C CA . GLN A 1 110 ? -10.102 -10.32 -7.418 1 73 110 GLN A CA 1
ATOM 865 C C . GLN A 1 110 ? -10.516 -11.242 -6.273 1 73 110 GLN A C 1
ATOM 867 O O . GLN A 1 110 ? -10.555 -12.461 -6.438 1 73 110 GLN A O 1
ATOM 872 N N . ILE A 1 111 ? -10.75 -10.719 -5.152 1 80.62 111 ILE A N 1
ATOM 873 C CA . ILE A 1 111 ? -11.172 -11.484 -3.99 1 80.62 111 ILE A CA 1
ATOM 874 C C . ILE A 1 111 ? -12.523 -12.148 -4.273 1 80.62 111 ILE A C 1
ATOM 876 O O . ILE A 1 111 ? -12.719 -13.32 -3.953 1 80.62 111 ILE A O 1
ATOM 880 N N . GLU A 1 112 ? -13.414 -11.422 -4.898 1 83.88 112 GLU A N 1
ATOM 881 C CA . GLU A 1 112 ? -14.719 -11.969 -5.238 1 83.88 112 GLU A CA 1
ATOM 882 C C . GLU A 1 112 ? -14.602 -13.125 -6.223 1 83.88 112 GLU A C 1
ATOM 884 O O . GLU A 1 112 ? -15.242 -14.164 -6.055 1 83.88 112 GLU A O 1
ATOM 889 N N . GLU A 1 113 ? -13.789 -12.93 -7.203 1 75.38 113 GLU A N 1
ATOM 890 C CA . GLU A 1 113 ? -13.586 -13.953 -8.227 1 75.38 113 GLU A CA 1
ATOM 891 C C . GLU A 1 113 ? -12.922 -15.195 -7.641 1 75.38 113 GLU A C 1
ATOM 893 O O . GLU A 1 113 ? -13.336 -16.328 -7.926 1 75.38 113 GLU A O 1
ATOM 898 N N . SER A 1 114 ? -11.906 -14.992 -6.875 1 71.38 114 SER A N 1
ATOM 899 C CA . SER A 1 114 ? -11.148 -16.109 -6.32 1 71.38 114 SER A CA 1
ATOM 900 C C . SER A 1 114 ? -11.945 -16.844 -5.246 1 71.38 114 SER A C 1
ATOM 902 O O . SER A 1 114 ? -11.648 -17.984 -4.926 1 71.38 114 SER A O 1
ATOM 904 N N . SER A 1 115 ? -12.898 -16.188 -4.66 1 77.56 115 SER A N 1
ATOM 905 C CA . SER A 1 115 ? -13.742 -16.828 -3.652 1 77.56 115 SER A CA 1
ATOM 906 C C . SER A 1 115 ? -15.008 -17.406 -4.273 1 77.56 115 SER A C 1
ATOM 908 O O . SER A 1 115 ? -15.922 -17.812 -3.561 1 77.56 115 SER A O 1
ATOM 910 N N . ASN A 1 116 ? -15.094 -17.344 -5.566 1 80.38 116 ASN A N 1
ATOM 911 C CA . ASN A 1 116 ? -16.266 -17.828 -6.297 1 80.38 116 ASN A CA 1
ATOM 912 C C . ASN A 1 116 ? -17.531 -17.078 -5.879 1 80.38 116 ASN A C 1
ATOM 914 O O . ASN A 1 116 ? -18.578 -17.688 -5.688 1 80.38 116 ASN A O 1
ATOM 918 N N . GLY A 1 117 ? -17.328 -15.82 -5.562 1 79.31 117 GLY A N 1
ATOM 919 C CA . GLY A 1 117 ? -18.469 -14.961 -5.273 1 79.31 117 GLY A CA 1
ATOM 920 C C . GLY A 1 117 ? -18.891 -15 -3.816 1 79.31 117 GLY A C 1
ATOM 921 O O . GLY A 1 117 ? -19.844 -14.32 -3.422 1 79.31 117 GLY A O 1
ATOM 922 N N . TYR A 1 118 ? -18.203 -15.766 -3.057 1 80.62 118 TYR A N 1
ATOM 923 C CA . TYR A 1 118 ? -18.531 -15.898 -1.642 1 80.62 118 TYR A CA 1
ATOM 924 C C . TYR A 1 118 ? -18.375 -14.562 -0.918 1 80.62 118 TYR A C 1
ATOM 926 O O . TYR A 1 118 ? -19.172 -14.242 -0.028 1 80.62 118 TYR A O 1
ATOM 934 N N . ILE A 1 119 ? -17.484 -13.852 -1.301 1 84.56 119 ILE A N 1
ATOM 935 C CA . ILE A 1 119 ? -17.266 -12.508 -0.775 1 84.56 119 ILE A CA 1
ATOM 936 C C . ILE A 1 119 ? -17.547 -11.477 -1.869 1 84.56 119 ILE A C 1
ATOM 938 O O . ILE A 1 119 ? -16.797 -11.391 -2.848 1 84.56 119 ILE A O 1
ATOM 942 N N . ARG A 1 120 ? -18.531 -10.719 -1.604 1 88.94 120 ARG A N 1
ATOM 943 C CA . ARG A 1 120 ? -18.906 -9.727 -2.604 1 88.94 120 ARG A CA 1
ATOM 944 C C . ARG A 1 120 ? -17.938 -8.555 -2.598 1 88.94 120 ARG A C 1
ATOM 946 O O . ARG A 1 120 ? -17.516 -8.094 -1.533 1 88.94 120 ARG A O 1
ATOM 953 N N . SER A 1 121 ? -17.594 -8.039 -3.77 1 89.25 121 SER A N 1
ATOM 954 C CA . SER A 1 121 ? -16.641 -6.938 -3.941 1 89.25 121 SER A CA 1
ATOM 955 C C . SER A 1 121 ? -17.156 -5.668 -3.264 1 89.25 121 SER A C 1
ATOM 957 O O . SER A 1 121 ? -16.375 -4.938 -2.648 1 89.25 121 SER A O 1
ATOM 959 N N . LYS A 1 122 ? -18.391 -5.379 -3.4 1 88.38 122 LYS A N 1
ATOM 960 C CA . LYS A 1 122 ? -18.984 -4.172 -2.818 1 88.38 122 LYS A CA 1
ATOM 961 C C . LYS A 1 122 ? -18.859 -4.18 -1.298 1 88.38 122 LYS A C 1
ATOM 963 O O . LYS A 1 122 ? -18.531 -3.158 -0.689 1 88.38 122 LYS A O 1
ATOM 968 N N . LEU A 1 123 ? -19.156 -5.273 -0.67 1 91.62 123 LEU A N 1
ATOM 969 C CA . LEU A 1 123 ? -19.047 -5.41 0.779 1 91.62 123 LEU A CA 1
ATOM 970 C C . LEU A 1 123 ? -17.609 -5.16 1.24 1 91.62 123 LEU A C 1
ATOM 972 O O . LEU A 1 123 ? -17.391 -4.441 2.217 1 91.62 123 LEU A O 1
ATOM 976 N N . MET A 1 124 ? -16.734 -5.793 0.537 1 91.81 124 MET A N 1
ATOM 977 C CA . MET A 1 124 ? -15.32 -5.633 0.88 1 91.81 124 MET A CA 1
ATOM 978 C C . MET A 1 124 ? -14.891 -4.176 0.752 1 91.81 124 MET A C 1
ATOM 980 O O . MET A 1 124 ? -14.156 -3.664 1.6 1 91.81 124 MET A O 1
ATOM 984 N N . LEU A 1 125 ? -15.352 -3.504 -0.304 1 90.5 125 LEU A N 1
ATOM 985 C CA . LEU A 1 125 ? -15.016 -2.105 -0.541 1 90.5 125 LEU A CA 1
ATOM 986 C C . LEU A 1 125 ? -15.516 -1.224 0.599 1 90.5 125 LEU A C 1
ATOM 988 O O . LEU A 1 125 ? -14.797 -0.332 1.059 1 90.5 125 LEU A O 1
ATOM 992 N N . TYR A 1 126 ? -16.688 -1.466 1.063 1 92.94 126 TYR A N 1
ATOM 993 C CA . TYR A 1 126 ? -17.266 -0.689 2.158 1 92.94 126 TYR A CA 1
ATOM 994 C C . TYR A 1 126 ? -16.516 -0.953 3.461 1 92.94 126 TYR A C 1
ATOM 996 O O . TYR A 1 126 ? -16.281 -0.033 4.25 1 92.94 126 TYR A O 1
ATOM 1004 N N . VAL A 1 127 ? -16.156 -2.201 3.676 1 95.19 127 VAL A N 1
ATOM 1005 C CA . VAL A 1 127 ? -15.438 -2.566 4.887 1 95.19 127 VAL A CA 1
ATOM 1006 C C . VAL A 1 127 ? -14.07 -1.894 4.898 1 95.19 127 VAL A C 1
ATOM 1008 O O . VAL A 1 127 ? -13.664 -1.316 5.906 1 95.19 127 VAL A O 1
ATOM 1011 N N . LEU A 1 128 ? -13.422 -1.966 3.77 1 94.62 128 LEU A N 1
ATOM 1012 C CA . LEU A 1 128 ? -12.102 -1.36 3.654 1 94.62 128 LEU A CA 1
ATOM 1013 C C . LEU A 1 128 ? -12.18 0.152 3.83 1 94.62 128 LEU A C 1
ATOM 1015 O O . LEU A 1 128 ? -11.391 0.736 4.578 1 94.62 128 LEU A O 1
ATOM 1019 N N . SER A 1 129 ? -13.109 0.792 3.139 1 94.06 129 SER A N 1
ATOM 1020 C CA . SER A 1 129 ? -13.258 2.242 3.186 1 94.06 129 SER A CA 1
ATOM 1021 C C . SER A 1 129 ? -13.617 2.717 4.59 1 94.06 129 SER A C 1
ATOM 1023 O O . SER A 1 129 ? -13.094 3.73 5.062 1 94.06 129 SER A O 1
ATOM 1025 N N . SER A 1 130 ? -14.531 1.997 5.242 1 95.75 130 SER A N 1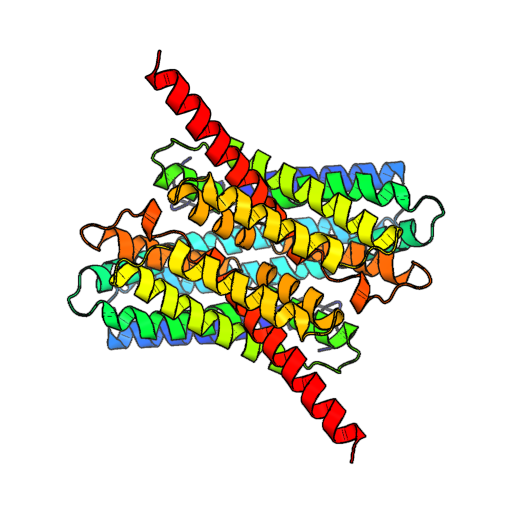
ATOM 1026 C CA . SER A 1 130 ? -14.93 2.361 6.598 1 95.75 130 SER A CA 1
ATOM 1027 C C . SER A 1 130 ? -13.766 2.213 7.574 1 95.75 130 SER A C 1
ATOM 1029 O O . SER A 1 130 ? -13.578 3.055 8.453 1 95.75 130 SER A O 1
ATOM 1031 N N . GLY A 1 131 ? -13.047 1.098 7.465 1 96.38 131 GLY A N 1
ATOM 1032 C CA . GLY A 1 131 ? -11.883 0.903 8.312 1 96.38 131 GLY A CA 1
ATOM 1033 C C . GLY A 1 131 ? -10.859 2.014 8.18 1 96.38 131 GLY A C 1
ATOM 1034 O O . GLY A 1 131 ? -10.406 2.568 9.188 1 96.38 131 GLY A O 1
ATOM 1035 N N . ILE A 1 132 ? -10.492 2.344 6.938 1 95.81 132 ILE A N 1
ATOM 1036 C CA . ILE A 1 132 ? -9.5 3.381 6.68 1 95.81 132 ILE A CA 1
ATOM 1037 C C . ILE A 1 132 ? -10.016 4.727 7.188 1 95.81 132 ILE A C 1
ATOM 1039 O O . ILE A 1 132 ? -9.25 5.52 7.742 1 95.81 132 ILE A O 1
ATOM 1043 N N . ALA A 1 133 ? -11.312 4.965 6.996 1 96 133 ALA A N 1
ATOM 1044 C CA . ALA A 1 133 ? -11.922 6.195 7.492 1 96 133 ALA A CA 1
ATOM 1045 C C . ALA A 1 133 ? -11.695 6.352 8.992 1 96 133 ALA A C 1
ATOM 1047 O O . ALA A 1 133 ? -11.305 7.426 9.461 1 96 133 ALA A O 1
ATOM 1048 N N . VAL A 1 134 ? -11.922 5.34 9.727 1 96.94 134 VAL A N 1
ATOM 1049 C CA . VAL A 1 134 ? -11.766 5.355 11.18 1 96.94 134 VAL A CA 1
ATOM 1050 C C . VAL A 1 134 ? -10.312 5.617 11.539 1 96.94 134 VAL A C 1
ATOM 1052 O O . VAL A 1 134 ? -10.016 6.449 12.398 1 96.94 134 VAL A O 1
ATOM 1055 N N . PHE A 1 135 ? -9.398 5 10.883 1 96.44 135 PHE A N 1
ATOM 1056 C CA . PHE A 1 135 ? -7.988 5.102 11.25 1 96.44 135 PHE A CA 1
ATOM 1057 C C . PHE A 1 135 ? -7.402 6.43 10.789 1 96.44 135 PHE A C 1
ATOM 1059 O O . PHE A 1 135 ? -6.477 6.957 11.414 1 96.44 135 PHE A O 1
ATOM 1066 N N . VAL A 1 136 ? -7.918 6.98 9.695 1 94.69 136 VAL A N 1
ATOM 1067 C CA . VAL A 1 136 ? -7.492 8.32 9.305 1 94.69 136 VAL A CA 1
ATOM 1068 C C . VAL A 1 136 ? -7.957 9.336 10.344 1 94.69 136 VAL A C 1
ATOM 1070 O O . VAL A 1 136 ? -7.215 10.258 10.695 1 94.69 136 VAL A O 1
ATOM 1073 N N . ALA A 1 137 ? -9.172 9.148 10.812 1 96.06 137 ALA A N 1
ATOM 1074 C CA . ALA A 1 137 ? -9.664 10 11.898 1 96.06 137 ALA A CA 1
ATOM 1075 C C . ALA A 1 137 ? -8.773 9.891 13.125 1 96.06 137 ALA A C 1
ATOM 1077 O O . ALA A 1 137 ? -8.445 10.891 13.766 1 96.06 137 ALA A O 1
ATOM 1078 N N . ILE A 1 138 ? -8.391 8.703 13.484 1 95.56 138 ILE A N 1
ATOM 1079 C CA . ILE A 1 138 ? -7.5 8.469 14.617 1 95.56 138 ILE A CA 1
ATOM 1080 C C . ILE A 1 138 ? -6.145 9.125 14.359 1 95.56 138 ILE A C 1
ATOM 1082 O O . ILE A 1 138 ? -5.527 9.672 15.273 1 95.56 138 ILE A O 1
ATOM 1086 N N . ALA A 1 139 ? -5.699 9.07 13.094 1 93.06 139 ALA A N 1
ATOM 1087 C CA . ALA A 1 139 ? -4.426 9.695 12.742 1 93.06 139 ALA A CA 1
ATOM 1088 C C . ALA A 1 139 ? -4.477 11.203 12.945 1 93.06 139 ALA A C 1
ATOM 1090 O O . ALA A 1 139 ? -3.506 11.805 13.406 1 93.06 139 ALA A O 1
ATOM 1091 N N . MET A 1 140 ? -5.59 11.797 12.57 1 91.88 140 MET A N 1
ATOM 1092 C CA . MET A 1 140 ? -5.758 13.227 12.805 1 91.88 140 MET A CA 1
ATOM 1093 C C . MET A 1 140 ? -5.746 13.531 14.305 1 91.88 140 MET A C 1
ATOM 1095 O O . MET A 1 140 ? -5.102 14.492 14.742 1 91.88 140 MET A O 1
ATOM 1099 N N . ALA A 1 141 ? -6.453 12.734 15.039 1 92.69 141 ALA A N 1
ATOM 1100 C CA . ALA A 1 141 ? -6.496 12.898 16.484 1 92.69 141 ALA A CA 1
ATOM 1101 C C . ALA A 1 141 ? -5.109 12.734 17.109 1 92.69 141 ALA A C 1
ATOM 1103 O O . ALA A 1 141 ? -4.754 13.445 18.047 1 92.69 141 ALA A O 1
ATOM 1104 N N . LYS A 1 142 ? -4.371 11.812 16.578 1 91.56 142 LYS A N 1
ATOM 1105 C CA . LYS A 1 142 ? -3.008 11.562 17.031 1 91.56 142 LYS A CA 1
ATOM 1106 C C . LYS A 1 142 ? -2.156 12.828 16.938 1 91.56 142 LYS A C 1
ATOM 1108 O O . LYS A 1 142 ? -1.397 13.141 17.844 1 91.56 142 LYS A O 1
ATOM 1113 N N . ILE A 1 143 ? -2.301 13.508 15.867 1 88.19 143 ILE A N 1
ATOM 1114 C CA . ILE A 1 143 ? -1.5 14.703 15.633 1 88.19 143 ILE A CA 1
ATOM 1115 C C . ILE A 1 143 ? -2.012 15.852 16.5 1 88.19 143 ILE A C 1
ATOM 1117 O O . ILE A 1 143 ? -1.225 16.547 17.141 1 88.19 143 ILE A O 1
ATOM 1121 N N . ILE A 1 144 ? -3.299 15.984 16.562 1 88.81 144 ILE A N 1
ATOM 1122 C CA . ILE A 1 144 ? -3.922 17.094 17.266 1 88.81 144 ILE A CA 1
ATOM 1123 C C . ILE A 1 144 ? -3.646 16.969 18.766 1 88.81 144 ILE A C 1
ATOM 1125 O O . ILE A 1 144 ? -3.33 17.969 19.422 1 88.81 144 ILE A O 1
ATOM 1129 N N . TYR A 1 145 ? -3.703 15.766 19.281 1 89.69 145 TYR A N 1
ATOM 1130 C CA . TYR A 1 145 ? -3.555 15.562 20.719 1 89.69 145 TYR A CA 1
ATOM 1131 C C . TYR A 1 145 ? -2.131 15.148 21.062 1 89.69 145 TYR A C 1
ATOM 1133 O O . TYR A 1 145 ? -1.812 14.914 22.234 1 89.69 145 TYR A O 1
ATOM 1141 N N . GLY A 1 146 ? -1.341 14.992 20.141 1 86.75 146 GLY A N 1
ATOM 1142 C CA . GLY A 1 146 ? 0.058 14.672 20.375 1 86.75 146 GLY A CA 1
ATOM 1143 C C . GLY A 1 146 ? 0.272 13.258 20.875 1 86.75 146 GLY A C 1
ATOM 1144 O O . GLY A 1 146 ? 1.1 13.023 21.766 1 86.75 146 GLY A O 1
ATOM 1145 N N . ILE A 1 147 ? -0.505 12.352 20.406 1 88.81 147 ILE A N 1
ATOM 1146 C CA . ILE A 1 147 ? -0.385 10.953 20.797 1 88.81 147 ILE A CA 1
ATOM 1147 C C . ILE A 1 147 ? 0.719 10.281 19.984 1 88.81 147 ILE A C 1
ATOM 1149 O O . ILE A 1 147 ? 0.704 10.328 18.75 1 88.81 147 ILE A O 1
ATOM 1153 N N . PRO A 1 148 ? 1.68 9.68 20.672 1 88.88 148 PRO A N 1
ATOM 1154 C CA . PRO A 1 148 ? 2.742 8.984 19.938 1 88.88 148 PRO A CA 1
ATOM 1155 C C . PRO A 1 148 ? 2.219 7.816 19.109 1 88.88 148 PRO A C 1
ATOM 1157 O O . PRO A 1 148 ? 1.312 7.098 19.547 1 88.88 148 PRO A O 1
ATOM 1160 N N . PHE A 1 149 ? 2.76 7.699 17.922 1 91.94 149 PHE A N 1
ATOM 1161 C CA . PHE A 1 149 ? 2.396 6.68 16.938 1 91.94 149 PHE A CA 1
ATOM 1162 C C . PHE A 1 149 ? 2.439 5.289 17.562 1 91.94 149 PHE A C 1
ATOM 1164 O O . PHE A 1 149 ? 1.577 4.453 17.297 1 91.94 149 PHE A O 1
ATOM 1171 N N . LEU A 1 150 ? 3.316 4.98 18.484 1 91.31 150 LEU A N 1
ATOM 1172 C CA . LEU A 1 150 ? 3.549 3.674 19.094 1 91.31 150 LEU A CA 1
ATOM 1173 C C . LEU A 1 150 ? 2.336 3.223 19.891 1 91.31 150 LEU A C 1
ATOM 1175 O O . LEU A 1 150 ? 2.047 2.027 19.969 1 91.31 150 LEU A O 1
ATOM 1179 N N . TYR A 1 151 ? 1.673 4.145 20.406 1 92.06 151 TYR A N 1
ATOM 1180 C CA . TYR A 1 151 ? 0.534 3.836 21.266 1 92.06 151 TYR A CA 1
ATOM 1181 C C . TYR A 1 151 ? -0.666 3.391 20.438 1 92.06 151 TYR A C 1
ATOM 1183 O O . TYR A 1 151 ? -1.634 2.85 20.969 1 92.06 151 TYR A O 1
ATOM 1191 N N . ILE A 1 152 ? -0.557 3.539 19.188 1 93.56 152 ILE A N 1
ATOM 1192 C CA . ILE A 1 152 ? -1.662 3.143 18.328 1 93.56 152 ILE A CA 1
ATOM 1193 C C . ILE A 1 152 ? -1.294 1.868 17.562 1 93.56 152 ILE A C 1
ATOM 1195 O O . ILE A 1 152 ? -2.055 0.898 17.562 1 93.56 152 ILE A O 1
ATOM 1199 N N . ILE A 1 153 ? -0.068 1.849 17 1 93.69 153 ILE A N 1
ATOM 1200 C CA . ILE A 1 153 ? 0.321 0.773 16.094 1 93.69 153 ILE A CA 1
ATOM 1201 C C . ILE A 1 153 ? 0.574 -0.505 16.891 1 93.69 153 ILE A C 1
ATOM 1203 O O . ILE A 1 153 ? 0.236 -1.603 16.438 1 93.69 153 ILE A O 1
ATOM 1207 N N . VAL A 1 154 ? 1.191 -0.423 18.094 1 94.25 154 VAL A N 1
ATOM 1208 C CA . VAL A 1 154 ? 1.533 -1.605 18.875 1 94.25 154 VAL A CA 1
ATOM 1209 C C . VAL A 1 154 ? 0.257 -2.297 19.359 1 94.25 154 VAL A C 1
ATOM 1211 O O . VAL A 1 154 ? 0.041 -3.477 19.078 1 94.25 154 VAL A O 1
ATOM 1214 N N . PRO A 1 155 ? -0.617 -1.545 20.031 1 95.06 155 PRO A N 1
ATOM 1215 C CA . PRO A 1 155 ? -1.869 -2.211 20.391 1 95.06 155 PRO A CA 1
ATOM 1216 C C . PRO A 1 155 ? -2.666 -2.676 19.172 1 95.06 155 PRO A C 1
ATOM 1218 O O . PRO A 1 155 ? -3.369 -3.686 19.25 1 95.06 155 PRO A O 1
ATOM 1221 N N . GLY A 1 156 ? -2.617 -1.925 18.125 1 95.62 156 GLY A N 1
ATOM 1222 C CA . GLY A 1 156 ? -3.301 -2.322 16.906 1 95.62 156 GLY A CA 1
ATOM 1223 C C . GLY A 1 156 ? -2.855 -3.678 16.391 1 95.62 156 GLY A C 1
ATOM 1224 O O . GLY A 1 156 ? -3.686 -4.555 16.141 1 95.62 156 GLY A O 1
ATOM 1225 N N . TYR A 1 157 ? -1.559 -3.904 16.312 1 94.94 157 TYR A N 1
ATOM 1226 C CA . TYR A 1 157 ? -1.051 -5.164 15.773 1 94.94 157 TYR A CA 1
ATOM 1227 C C . TYR A 1 157 ? -1.161 -6.277 16.797 1 94.94 157 TYR A C 1
ATOM 1229 O O . TYR A 1 157 ? -1.293 -7.453 16.438 1 94.94 157 TYR A O 1
ATOM 1237 N N . LEU A 1 158 ? -1.082 -5.926 18.094 1 95.62 158 LEU A N 1
ATOM 1238 C CA . LEU A 1 158 ? -1.375 -6.934 19.109 1 95.62 158 LEU A CA 1
ATOM 1239 C C . LEU A 1 158 ? -2.805 -7.445 18.969 1 95.62 158 LEU A C 1
ATOM 1241 O O . LEU A 1 158 ? -3.061 -8.641 19.141 1 95.62 158 LEU A O 1
ATOM 1245 N N . PHE A 1 159 ? -3.643 -6.504 18.688 1 96.44 159 PHE A N 1
ATOM 1246 C CA . PHE A 1 159 ? -5.035 -6.867 18.438 1 96.44 159 PHE A CA 1
ATOM 1247 C C . PHE A 1 159 ? -5.156 -7.766 17.219 1 96.44 159 PHE A C 1
ATOM 1249 O O . PHE A 1 159 ? -5.945 -8.711 17.219 1 96.44 159 PHE A O 1
ATOM 1256 N N . VAL A 1 160 ? -4.371 -7.484 16.188 1 95.81 160 VAL A N 1
ATOM 1257 C CA . VAL A 1 160 ? -4.348 -8.305 14.984 1 95.81 160 VAL A CA 1
ATOM 1258 C C . VAL A 1 160 ? -3.932 -9.734 15.344 1 95.81 160 VAL A C 1
ATOM 1260 O O . VAL A 1 160 ? -4.508 -10.703 14.836 1 95.81 160 VAL A O 1
ATOM 1263 N N . PHE A 1 161 ? -2.992 -9.891 16.234 1 95.19 161 PHE A N 1
ATOM 1264 C CA . PHE A 1 161 ? -2.529 -11.203 16.656 1 95.19 161 PHE A CA 1
ATOM 1265 C C . PHE A 1 161 ? -3.645 -11.977 17.344 1 95.19 161 PHE A C 1
ATOM 1267 O O . PHE A 1 161 ? -3.76 -13.195 17.188 1 95.19 161 PHE A O 1
ATOM 1274 N N . VAL A 1 162 ? -4.387 -11.289 18.094 1 95.31 162 VAL A N 1
ATOM 1275 C CA . VAL A 1 162 ? -5.523 -11.922 18.75 1 95.31 162 VAL A CA 1
ATOM 1276 C C . VAL A 1 162 ? -6.539 -12.383 17.719 1 95.31 162 VAL A C 1
ATOM 1278 O O . VAL A 1 162 ? -7.062 -13.492 17.797 1 95.31 162 VAL A O 1
ATOM 1281 N N . LEU A 1 163 ? -6.789 -11.578 16.75 1 95.06 163 LEU A N 1
ATOM 1282 C CA . LEU A 1 163 ? -7.766 -11.891 15.719 1 95.06 163 LEU A CA 1
ATOM 1283 C C . LEU A 1 163 ? -7.305 -13.07 14.867 1 95.06 163 LEU A C 1
ATOM 1285 O O . LEU A 1 163 ? -8.125 -13.836 14.367 1 95.06 163 LEU A O 1
ATOM 1289 N N . LEU A 1 164 ? -5.973 -13.148 14.711 1 93.44 164 LEU A N 1
ATOM 1290 C CA . LEU A 1 164 ? -5.41 -14.242 13.922 1 93.44 164 LEU A CA 1
ATOM 1291 C C . LEU A 1 164 ? -5.863 -15.594 14.461 1 93.44 164 LEU A C 1
ATOM 1293 O O . LEU A 1 164 ? -6.023 -16.547 13.703 1 93.44 164 LEU A O 1
ATOM 1297 N N . TRP A 1 165 ? -6.059 -15.625 15.758 1 91.25 165 TRP A N 1
ATOM 1298 C CA . TRP A 1 165 ? -6.438 -16.875 16.406 1 91.25 165 TRP A CA 1
ATOM 1299 C C . TRP A 1 165 ? -7.871 -17.25 16.062 1 91.25 165 TRP A C 1
ATOM 1301 O O . TRP A 1 165 ? -8.234 -18.438 16.094 1 91.25 165 TRP A O 1
ATOM 1311 N N . PHE A 1 166 ? -8.688 -16.312 15.641 1 92.31 166 PHE A N 1
ATOM 1312 C CA . PHE A 1 166 ? -10.102 -16.578 15.43 1 92.31 166 PHE A CA 1
ATOM 1313 C C . PHE A 1 166 ? -10.438 -16.578 13.945 1 92.31 166 PHE A C 1
ATOM 1315 O O . PHE A 1 166 ? -11.555 -16.938 13.555 1 92.31 166 PHE A O 1
ATOM 1322 N N . CYS A 1 167 ? -9.492 -16.266 13.164 1 91.06 167 CYS A N 1
ATOM 1323 C CA . CYS A 1 167 ? -9.766 -16.078 11.742 1 91.06 167 CYS A CA 1
ATOM 1324 C C . CYS A 1 167 ? -9.25 -17.25 10.93 1 91.06 167 CYS A C 1
ATOM 1326 O O . CYS A 1 167 ? -8.195 -17.812 11.234 1 91.06 167 CYS A O 1
ATOM 1328 N N . ASP A 1 168 ? -9.977 -17.594 9.891 1 88.12 168 ASP A N 1
ATOM 1329 C CA . ASP A 1 168 ? -9.539 -18.641 8.969 1 88.12 168 ASP A CA 1
ATOM 1330 C C . ASP A 1 168 ? -8.344 -18.188 8.141 1 88.12 168 ASP A C 1
ATOM 1332 O O . ASP A 1 168 ? -8.203 -16.984 7.855 1 88.12 168 ASP A O 1
ATOM 1336 N N . LYS A 1 169 ? -7.637 -19.062 7.707 1 84.25 169 LYS A N 1
ATOM 1337 C CA . LYS A 1 169 ? -6.391 -18.797 6.996 1 84.25 169 LYS A CA 1
ATOM 1338 C C . LYS A 1 169 ? -6.648 -17.984 5.727 1 84.25 169 LYS A C 1
ATOM 1340 O O . LYS A 1 169 ? -5.855 -17.109 5.367 1 84.25 169 LYS A O 1
ATOM 1345 N N . ASP A 1 170 ? -7.73 -18.266 5.059 1 82.19 170 ASP A N 1
ATOM 1346 C CA . ASP A 1 170 ? -8.047 -17.594 3.811 1 82.19 170 ASP A CA 1
ATOM 1347 C C . ASP A 1 170 ? -8.273 -16.094 4.043 1 82.19 170 ASP A C 1
ATOM 1349 O O . ASP A 1 170 ? -7.801 -15.258 3.268 1 82.19 170 ASP A O 1
ATOM 1353 N N . PHE A 1 171 ? -8.922 -15.844 5.184 1 88.19 171 PHE A N 1
ATOM 1354 C CA . PHE A 1 171 ? -9.234 -14.453 5.465 1 88.19 171 PHE A CA 1
ATOM 1355 C C . PHE A 1 171 ? -8 -13.703 5.961 1 88.19 171 PHE A C 1
ATOM 1357 O O . PHE A 1 171 ? -7.883 -12.492 5.777 1 88.19 171 PHE A O 1
ATOM 1364 N N . ILE A 1 172 ? -7.121 -14.484 6.531 1 91.75 172 ILE A N 1
ATOM 1365 C CA . ILE A 1 172 ? -5.906 -13.859 7.047 1 91.75 172 ILE A CA 1
ATOM 1366 C C . ILE A 1 172 ? -5.07 -13.32 5.887 1 91.75 172 ILE A C 1
ATOM 1368 O O . ILE A 1 172 ? -4.633 -12.172 5.906 1 91.75 172 ILE A O 1
ATOM 1372 N N . SER A 1 173 ? -4.91 -14.109 4.887 1 89.81 173 SER A N 1
ATOM 1373 C CA . SER A 1 173 ? -4.125 -13.695 3.73 1 89.81 173 SER A CA 1
ATOM 1374 C C . SER A 1 173 ? -4.781 -12.523 3.014 1 89.81 173 SER A C 1
ATOM 1376 O O . SER A 1 173 ? -4.098 -11.578 2.598 1 89.81 173 SER A O 1
ATOM 1378 N N . ILE A 1 174 ? -6.082 -12.578 2.943 1 89.38 174 ILE A N 1
ATOM 1379 C CA . ILE A 1 174 ? -6.844 -11.523 2.281 1 89.38 174 ILE A CA 1
ATOM 1380 C C . ILE A 1 174 ? -6.715 -10.227 3.07 1 89.38 174 ILE A C 1
ATOM 1382 O O . ILE A 1 174 ? -6.52 -9.156 2.488 1 89.38 174 ILE A O 1
ATOM 1386 N N . ALA A 1 175 ? -6.797 -10.344 4.359 1 93.88 175 ALA A N 1
ATOM 1387 C CA . ALA A 1 175 ? -6.742 -9.18 5.234 1 93.88 175 ALA A CA 1
ATOM 1388 C C . ALA A 1 175 ? -5.402 -8.461 5.105 1 93.88 175 ALA A C 1
ATOM 1390 O O . ALA A 1 175 ? -5.363 -7.238 4.945 1 93.88 175 ALA A O 1
ATOM 1391 N N . PHE A 1 176 ? -4.355 -9.18 5.156 1 93.38 176 PHE A N 1
ATOM 1392 C CA . PHE A 1 176 ? -3.031 -8.578 5.07 1 93.38 176 PHE A CA 1
ATOM 1393 C C . PHE A 1 176 ? -2.779 -8.016 3.676 1 93.38 176 PHE A C 1
ATOM 1395 O O . PHE A 1 176 ? -2.119 -6.984 3.523 1 93.38 176 PHE A O 1
ATOM 1402 N N . ASP A 1 177 ? -3.283 -8.672 2.691 1 91.25 177 ASP A N 1
ATOM 1403 C CA . ASP A 1 177 ? -3.15 -8.156 1.331 1 91.25 177 ASP A CA 1
ATOM 1404 C C . ASP A 1 177 ? -3.955 -6.875 1.148 1 91.25 177 ASP A C 1
ATOM 1406 O O . ASP A 1 177 ? -3.5 -5.941 0.484 1 91.25 177 ASP A O 1
ATOM 1410 N N . ALA A 1 178 ? -5.113 -6.875 1.738 1 92 178 ALA A N 1
ATOM 1411 C CA . ALA A 1 178 ? -5.941 -5.672 1.684 1 92 178 ALA A CA 1
ATOM 1412 C C . ALA A 1 178 ? -5.238 -4.496 2.352 1 92 178 ALA A C 1
ATOM 1414 O O . ALA A 1 178 ? -5.348 -3.355 1.889 1 92 178 ALA A O 1
ATOM 1415 N N . GLY A 1 179 ? -4.594 -4.758 3.447 1 91.69 179 GLY A N 1
ATOM 1416 C CA . GLY A 1 179 ? -3.842 -3.715 4.129 1 91.69 179 GLY A CA 1
ATOM 1417 C C . GLY A 1 179 ? -2.773 -3.082 3.258 1 91.69 179 GLY A C 1
ATOM 1418 O O . GLY A 1 179 ? -2.562 -1.868 3.311 1 91.69 179 GLY A O 1
ATOM 1419 N N . GLY A 1 180 ? -2.111 -3.838 2.51 1 88.31 180 GLY A N 1
ATOM 1420 C CA . GLY A 1 180 ? -1.056 -3.355 1.636 1 88.31 180 GLY A CA 1
ATOM 1421 C C . GLY A 1 180 ? -1.579 -2.588 0.436 1 88.31 180 GLY A C 1
ATOM 1422 O O . GLY A 1 180 ? -0.909 -1.686 -0.071 1 88.31 180 GLY A O 1
ATOM 1423 N N . VAL A 1 181 ? -2.73 -2.854 -0.002 1 86.62 181 VAL A N 1
ATOM 1424 C CA . VAL A 1 181 ? -3.273 -2.285 -1.232 1 86.62 181 VAL A CA 1
ATOM 1425 C C . VAL A 1 181 ? -4.102 -1.046 -0.909 1 86.62 181 VAL A C 1
ATOM 1427 O O . VAL A 1 181 ? -4.246 -0.151 -1.745 1 86.62 181 VAL A O 1
ATOM 1430 N N . ALA A 1 182 ? -4.645 -1.002 0.253 1 85.81 182 ALA A N 1
ATOM 1431 C CA . ALA A 1 182 ? -5.586 0.048 0.632 1 85.81 182 ALA A CA 1
ATOM 1432 C C . ALA A 1 182 ? -4.895 1.406 0.702 1 85.81 182 ALA A C 1
ATOM 1434 O O . ALA A 1 182 ? -5.555 2.447 0.686 1 85.81 182 ALA A O 1
ATOM 1435 N N . THR A 1 183 ? -3.58 1.396 0.675 1 85.5 183 THR A N 1
ATOM 1436 C CA . THR A 1 183 ? -2.826 2.645 0.729 1 85.5 183 THR A CA 1
ATOM 1437 C C . THR A 1 183 ? -2.477 3.125 -0.677 1 85.5 183 THR A C 1
ATOM 1439 O O . THR A 1 183 ? -1.301 3.297 -1.005 1 85.5 183 THR A O 1
ATOM 1442 N N . GLY A 1 184 ? -3.453 3.404 -1.398 1 78.56 184 GLY A N 1
ATOM 1443 C CA . GLY A 1 184 ? -3.297 3.855 -2.773 1 78.56 184 GLY A CA 1
ATOM 1444 C C . GLY A 1 184 ? -2.627 5.211 -2.883 1 78.56 184 GLY A C 1
ATOM 1445 O O . GLY A 1 184 ? -2.629 5.992 -1.927 1 78.56 184 GLY A O 1
ATOM 1446 N N . SER A 1 185 ? -2.135 5.516 -3.959 1 72.88 185 SER A N 1
ATOM 1447 C CA . SER A 1 185 ? -1.347 6.719 -4.199 1 72.88 185 SER A CA 1
ATOM 1448 C C . SER A 1 185 ? -2.174 7.977 -3.967 1 72.88 185 SER A C 1
ATOM 1450 O O . SER A 1 185 ? -1.68 8.953 -3.404 1 72.88 185 SER A O 1
ATOM 1452 N N . MET A 1 186 ? -3.359 7.945 -4.375 1 73.81 186 MET A N 1
ATOM 1453 C CA . MET A 1 186 ? -4.207 9.125 -4.219 1 73.81 186 MET A CA 1
ATOM 1454 C C . MET A 1 186 ? -4.496 9.398 -2.746 1 73.81 186 MET A C 1
ATOM 1456 O O . MET A 1 186 ? -4.375 10.531 -2.287 1 73.81 186 MET A O 1
ATOM 1460 N N . ALA A 1 187 ? -4.875 8.344 -2.084 1 80.31 187 ALA A N 1
ATOM 1461 C CA . ALA A 1 187 ? -5.188 8.484 -0.664 1 80.31 187 ALA A CA 1
ATOM 1462 C C . ALA A 1 187 ? -3.953 8.898 0.131 1 80.31 187 ALA A C 1
ATOM 1464 O O . ALA A 1 187 ? -4.012 9.828 0.944 1 80.31 187 ALA A O 1
ATOM 1465 N N . VAL A 1 188 ? -2.893 8.281 -0.138 1 82.38 188 VAL A N 1
ATOM 1466 C CA . VAL A 1 188 ? -1.668 8.523 0.616 1 82.38 188 VAL A CA 1
ATOM 1467 C C . VAL A 1 188 ? -1.194 9.961 0.388 1 82.38 188 VAL A C 1
ATOM 1469 O O . VAL A 1 188 ? -0.864 10.672 1.34 1 82.38 188 VAL A O 1
ATOM 1472 N N . THR A 1 189 ? -1.136 10.359 -0.822 1 76.06 189 THR A N 1
ATOM 1473 C CA . THR A 1 189 ? -0.626 11.688 -1.136 1 76.06 189 THR A CA 1
ATOM 1474 C C . THR A 1 189 ? -1.515 12.766 -0.521 1 76.06 189 THR A C 1
ATOM 1476 O O . THR A 1 189 ? -1.019 13.703 0.11 1 76.06 189 THR A O 1
ATOM 1479 N N . PHE A 1 190 ? -2.771 12.602 -0.71 1 80.12 190 PHE A N 1
ATOM 1480 C CA . PHE A 1 190 ? -3.707 13.609 -0.215 1 80.12 190 PHE A CA 1
ATOM 1481 C C . PHE A 1 190 ? -3.697 13.656 1.309 1 80.12 190 PHE A C 1
ATOM 1483 O O . PHE A 1 190 ? -3.574 14.727 1.901 1 80.12 190 PHE A O 1
ATOM 1490 N N . LEU A 1 191 ? -3.773 12.586 1.926 1 87.56 191 LEU A N 1
ATOM 1491 C CA . LEU A 1 191 ? -3.916 12.531 3.377 1 87.56 191 LEU A CA 1
ATOM 1492 C C . LEU A 1 191 ? -2.59 12.836 4.066 1 87.56 191 LEU A C 1
ATOM 1494 O O . LEU A 1 191 ? -2.568 13.445 5.137 1 87.56 191 LEU A O 1
ATOM 1498 N N . THR A 1 192 ? -1.53 12.406 3.473 1 83.31 192 THR A N 1
ATOM 1499 C CA . THR A 1 192 ? -0.239 12.727 4.07 1 83.31 192 THR A CA 1
ATOM 1500 C C . THR A 1 192 ? 0.06 14.219 3.949 1 83.31 192 THR A C 1
ATOM 1502 O O . THR A 1 192 ? 0.621 14.82 4.867 1 83.31 192 THR A O 1
ATOM 1505 N N . SER A 1 193 ? -0.235 14.734 2.771 1 82.56 193 SER A N 1
ATOM 1506 C CA . SER A 1 193 ? -0.032 16.172 2.643 1 82.56 193 SER A CA 1
ATOM 1507 C C . SER A 1 193 ? -0.864 16.938 3.664 1 82.56 193 SER A C 1
ATOM 1509 O O . SER A 1 193 ? -0.413 17.953 4.203 1 82.56 193 SER A O 1
ATOM 1511 N N . MET A 1 194 ? -2.016 16.469 3.922 1 85.62 194 MET A N 1
ATOM 1512 C CA . MET A 1 194 ? -2.881 17.094 4.914 1 85.62 194 MET A CA 1
ATOM 1513 C C . MET A 1 194 ? -2.285 16.969 6.312 1 85.62 194 MET A C 1
ATOM 1515 O O . MET A 1 194 ? -2.297 17.938 7.082 1 85.62 194 MET A O 1
ATOM 1519 N N . THR A 1 195 ? -1.79 15.875 6.656 1 86.12 195 THR A N 1
ATOM 1520 C CA . THR A 1 195 ? -1.214 15.664 7.98 1 86.12 195 THR A CA 1
ATOM 1521 C C . THR A 1 195 ? 0.078 16.453 8.141 1 86.12 195 THR A C 1
ATOM 1523 O O . THR A 1 195 ? 0.373 16.953 9.227 1 86.12 195 THR A O 1
ATOM 1526 N N . VAL A 1 196 ? 0.833 16.469 7.105 1 78.75 196 VAL A N 1
ATOM 1527 C CA . VAL A 1 196 ? 2.057 17.266 7.148 1 78.75 196 VAL A CA 1
ATOM 1528 C C . VAL A 1 196 ? 1.709 18.734 7.309 1 78.75 196 VAL A C 1
ATOM 1530 O O . VAL A 1 196 ? 2.361 19.453 8.07 1 78.75 196 VAL A O 1
ATOM 1533 N N . GLY A 1 197 ? 0.731 19.172 6.559 1 82.75 197 GLY A N 1
ATOM 1534 C CA . GLY A 1 197 ? 0.251 20.547 6.73 1 82.75 197 GLY A CA 1
ATOM 1535 C C . GLY A 1 197 ? -0.23 20.828 8.141 1 82.75 197 GLY A C 1
ATOM 1536 O O . GLY A 1 197 ? 0.085 21.875 8.703 1 82.75 197 GLY A O 1
ATOM 1537 N N . LEU A 1 198 ? -0.984 19.938 8.656 1 85 198 LEU A N 1
ATOM 1538 C CA . LEU A 1 198 ? -1.478 20.047 10.031 1 85 198 LEU A CA 1
ATOM 1539 C C . LEU A 1 198 ? -0.321 20.109 11.016 1 85 198 LEU A C 1
ATOM 1541 O O . LEU A 1 198 ? -0.312 20.953 11.922 1 85 198 LEU A O 1
ATOM 1545 N N . ALA A 1 199 ? 0.644 19.266 10.859 1 81.69 199 ALA A N 1
ATOM 1546 C CA . ALA A 1 199 ? 1.784 19.188 11.773 1 81.69 199 ALA A CA 1
ATOM 1547 C C . ALA A 1 199 ? 2.646 20.453 11.68 1 81.69 199 ALA A C 1
ATOM 1549 O O . ALA A 1 199 ? 3.227 20.891 12.672 1 81.69 199 ALA A O 1
ATOM 1550 N N . SER A 1 200 ? 2.754 20.953 10.547 1 79.56 200 SER A N 1
ATOM 1551 C CA . SER A 1 200 ? 3.586 22.141 10.344 1 79.56 200 SER A CA 1
ATOM 1552 C C . SER A 1 200 ? 2.957 23.375 10.977 1 79.56 200 SER A C 1
ATOM 1554 O O . SER A 1 200 ? 3.662 24.297 11.375 1 79.56 200 SER A O 1
ATOM 1556 N N . ALA A 1 201 ? 1.689 23.359 11 1 80.81 201 ALA A N 1
ATOM 1557 C CA . ALA A 1 201 ? 0.977 24.516 11.531 1 80.81 201 ALA A CA 1
ATOM 1558 C C . ALA A 1 201 ? 0.778 24.391 13.039 1 80.81 201 ALA A C 1
ATOM 1560 O O . ALA A 1 201 ? 0.537 25.391 13.719 1 80.81 201 ALA A O 1
ATOM 1561 N N . HIS A 1 202 ? 0.84 23.156 13.406 1 74.06 202 HIS A N 1
ATOM 1562 C CA . HIS A 1 202 ? 0.571 22.906 14.82 1 74.06 202 HIS A CA 1
ATOM 1563 C C . HIS A 1 202 ? 1.819 23.125 15.664 1 74.06 202 HIS A C 1
ATOM 1565 O O . HIS A 1 202 ? 2.838 22.469 15.461 1 74.06 202 HIS A O 1
ATOM 1571 N N . GLU A 1 203 ? 1.725 24 16.484 1 68.94 203 GLU A N 1
ATOM 1572 C CA . GLU A 1 203 ? 2.852 24.391 17.328 1 68.94 203 GLU A CA 1
ATOM 1573 C C . GLU A 1 203 ? 3.322 23.219 18.203 1 68.94 203 GLU A C 1
ATOM 1575 O O . GLU A 1 203 ? 2.506 22.484 18.75 1 68.94 203 GLU A O 1
ATOM 1580 N N . GLY A 1 204 ? 4.609 22.906 18.234 1 67.19 204 GLY A N 1
ATOM 1581 C CA . GLY A 1 204 ? 5.188 21.906 19.125 1 67.19 204 GLY A CA 1
ATOM 1582 C C . GLY A 1 204 ? 5.289 20.531 18.484 1 67.19 204 GLY A C 1
ATOM 1583 O O . GLY A 1 204 ? 5.73 19.578 19.141 1 67.19 204 GLY A O 1
ATOM 1584 N N . VAL A 1 205 ? 4.781 20.531 17.312 1 65.94 205 VAL A N 1
ATOM 1585 C CA . VAL A 1 205 ? 4.766 19.203 16.703 1 65.94 205 VAL A CA 1
ATOM 1586 C C . VAL A 1 205 ? 5.902 19.094 15.688 1 65.94 205 VAL A C 1
ATOM 1588 O O . VAL A 1 205 ? 6.207 20.047 14.977 1 65.94 205 VAL A O 1
ATOM 1591 N N . ASP A 1 206 ? 6.633 17.984 15.844 1 68.94 206 ASP A N 1
ATOM 1592 C CA . ASP A 1 206 ? 7.641 17.656 14.844 1 68.94 206 ASP A CA 1
ATOM 1593 C C . ASP A 1 206 ? 7.004 17.031 13.602 1 68.94 206 ASP A C 1
ATOM 1595 O O . ASP A 1 206 ? 6.324 16.016 13.695 1 68.94 206 ASP A O 1
ATOM 1599 N N . ALA A 1 207 ? 7.156 17.719 12.539 1 64.38 207 ALA A N 1
ATOM 1600 C CA . ALA A 1 207 ? 6.512 17.328 11.289 1 64.38 207 ALA A CA 1
ATOM 1601 C C . ALA A 1 207 ? 6.828 15.875 10.938 1 64.38 207 ALA A C 1
ATOM 1603 O O . ALA A 1 207 ? 5.957 15.133 10.469 1 64.38 207 ALA A O 1
ATOM 1604 N N . ILE A 1 208 ? 8.039 15.516 11.133 1 61.22 208 ILE A N 1
ATOM 1605 C CA . ILE A 1 208 ? 8.43 14.148 10.812 1 61.22 208 ILE A CA 1
ATOM 1606 C C . ILE A 1 208 ? 7.867 13.188 11.852 1 61.22 208 ILE A C 1
ATOM 1608 O O . ILE A 1 208 ? 7.168 12.227 11.516 1 61.22 208 ILE A O 1
ATOM 1612 N N . ALA A 1 209 ? 8.102 13.547 13.016 1 63.44 209 ALA A N 1
ATOM 1613 C CA . ALA A 1 209 ? 7.73 12.641 14.102 1 63.44 209 ALA A CA 1
ATOM 1614 C C . ALA A 1 209 ? 6.215 12.516 14.219 1 63.44 209 ALA A C 1
ATOM 1616 O O . ALA A 1 209 ? 5.695 11.422 14.477 1 63.44 209 ALA A O 1
ATOM 1617 N N . ASP A 1 210 ? 5.609 13.57 13.781 1 70.31 210 ASP A N 1
ATOM 1618 C CA . ASP A 1 210 ? 4.176 13.57 14.047 1 70.31 210 ASP A CA 1
ATOM 1619 C C . ASP A 1 210 ? 3.377 13.453 12.75 1 70.31 210 ASP A C 1
ATOM 1621 O O . ASP A 1 210 ? 2.238 12.984 12.758 1 70.31 210 ASP A O 1
ATOM 1625 N N . GLY A 1 211 ? 3.998 13.812 11.773 1 74.19 211 GLY A N 1
ATOM 1626 C CA . GLY A 1 211 ? 3.283 13.82 10.508 1 74.19 211 GLY A CA 1
ATOM 1627 C C . GLY A 1 211 ? 3.26 12.461 9.828 1 74.19 211 GLY A C 1
ATOM 1628 O O . GLY A 1 211 ? 2.396 12.195 8.992 1 74.19 211 GLY A O 1
ATOM 1629 N N . PHE A 1 212 ? 4.176 11.617 10.242 1 81.44 212 PHE A N 1
ATOM 1630 C CA . PHE A 1 212 ? 4.262 10.289 9.656 1 81.44 212 PHE A CA 1
ATOM 1631 C C . PHE A 1 212 ? 3.504 9.273 10.5 1 81.44 212 PHE A C 1
ATOM 1633 O O . PHE A 1 212 ? 3.15 9.555 11.648 1 81.44 212 PHE A O 1
ATOM 1640 N N . GLY A 1 213 ? 3.164 8.25 9.93 1 88.94 213 GLY A N 1
ATOM 1641 C CA . GLY A 1 213 ? 2.451 7.195 10.625 1 88.94 213 GLY A CA 1
ATOM 1642 C C . GLY A 1 213 ? 1.042 6.977 10.109 1 88.94 213 GLY A C 1
ATOM 1643 O O . GLY A 1 213 ? 0.402 5.977 10.43 1 88.94 213 GLY A O 1
ATOM 1644 N N . LEU A 1 214 ? 0.695 7.926 9.305 1 90.69 214 LEU A N 1
ATOM 1645 C CA . LEU A 1 214 ? -0.653 7.848 8.75 1 90.69 214 LEU A CA 1
ATOM 1646 C C . LEU A 1 214 ? -0.806 6.617 7.863 1 90.69 214 LEU A C 1
ATOM 1648 O O . LEU A 1 214 ? -1.782 5.875 7.988 1 90.69 214 LEU A O 1
ATOM 1652 N N . ILE A 1 215 ? 0.115 6.375 6.996 1 91.25 215 ILE A N 1
ATOM 1653 C CA . ILE A 1 215 ? 0.034 5.289 6.023 1 91.25 215 ILE A CA 1
ATOM 1654 C C . ILE A 1 215 ? 0.07 3.945 6.75 1 91.25 215 ILE A C 1
ATOM 1656 O O . ILE A 1 215 ? -0.666 3.021 6.395 1 91.25 215 ILE A O 1
ATOM 1660 N N . GLY A 1 216 ? 0.938 3.896 7.762 1 93.06 216 GLY A N 1
ATOM 1661 C CA . GLY A 1 216 ? 0.976 2.691 8.578 1 93.06 216 GLY A CA 1
ATOM 1662 C C . GLY A 1 216 ? -0.356 2.371 9.227 1 93.06 216 GLY A C 1
ATOM 1663 O O . GLY A 1 216 ? -0.764 1.208 9.281 1 93.06 216 GLY A O 1
ATOM 1664 N N . MET A 1 217 ? -0.967 3.396 9.68 1 94.31 217 MET A N 1
ATOM 1665 C CA . MET A 1 217 ? -2.271 3.215 10.312 1 94.31 217 MET A CA 1
ATOM 1666 C C . MET A 1 217 ? -3.33 2.846 9.281 1 94.31 217 MET A C 1
ATOM 1668 O O . MET A 1 217 ? -4.203 2.018 9.547 1 94.31 217 MET A O 1
ATOM 1672 N N . MET A 1 218 ? -3.217 3.455 8.172 1 93.31 218 MET A N 1
ATOM 1673 C CA . MET A 1 218 ? -4.133 3.131 7.082 1 93.31 218 MET A CA 1
ATOM 1674 C C . MET A 1 218 ? -3.99 1.672 6.664 1 93.31 218 MET A C 1
ATOM 1676 O O . MET A 1 218 ? -4.977 1.018 6.328 1 93.31 218 MET A O 1
ATOM 1680 N N . ALA A 1 219 ? -2.754 1.235 6.68 1 93.94 219 ALA A N 1
ATOM 1681 C CA . ALA A 1 219 ? -2.492 -0.145 6.281 1 93.94 219 ALA A CA 1
ATOM 1682 C C . ALA A 1 219 ? -3.033 -1.127 7.316 1 93.94 219 ALA A C 1
ATOM 1684 O O . ALA A 1 219 ? -3.424 -2.246 6.973 1 93.94 219 ALA A O 1
ATOM 1685 N N . LEU A 1 220 ? -3.086 -0.75 8.57 1 95.75 220 LEU A N 1
ATOM 1686 C CA . LEU A 1 220 ? -3.551 -1.584 9.68 1 95.75 220 LEU A CA 1
ATOM 1687 C C . LEU A 1 220 ? -5.066 -1.737 9.641 1 95.75 220 LEU A C 1
ATOM 1689 O O . LEU A 1 220 ? -5.598 -2.787 10.008 1 95.75 220 LEU A O 1
ATOM 1693 N N . ALA A 1 221 ? -5.73 -0.772 9.156 1 96 221 ALA A N 1
ATOM 1694 C CA . ALA A 1 221 ? -7.188 -0.692 9.219 1 96 221 ALA A CA 1
ATOM 1695 C C . ALA A 1 221 ? -7.832 -1.854 8.469 1 96 221 ALA A C 1
ATOM 1697 O O . ALA A 1 221 ? -8.609 -2.621 9.047 1 96 221 ALA A O 1
ATOM 1698 N N . PRO A 1 222 ? -7.477 -2.051 7.203 1 94.94 222 PRO A N 1
ATOM 1699 C CA . PRO A 1 222 ? -8.109 -3.17 6.492 1 94.94 222 PRO A CA 1
ATOM 1700 C C . PRO A 1 222 ? -7.793 -4.523 7.129 1 94.94 222 PRO A C 1
ATOM 1702 O O . PRO A 1 222 ? -8.617 -5.434 7.086 1 94.94 222 PRO A O 1
ATOM 1705 N N . VAL A 1 223 ? -6.594 -4.672 7.672 1 95.56 223 VAL A N 1
ATOM 1706 C CA . VAL A 1 223 ? -6.219 -5.934 8.305 1 95.56 223 VAL A CA 1
ATOM 1707 C C . VAL A 1 223 ? -7.203 -6.266 9.422 1 95.56 223 VAL A C 1
ATOM 1709 O O . VAL A 1 223 ? -7.73 -7.379 9.477 1 95.56 223 VAL A O 1
ATOM 1712 N N . ILE A 1 224 ? -7.527 -5.336 10.211 1 96.31 224 ILE A N 1
ATOM 1713 C CA . ILE A 1 224 ? -8.414 -5.527 11.352 1 96.31 224 ILE A CA 1
ATOM 1714 C C . ILE A 1 224 ? -9.852 -5.715 10.867 1 96.31 224 ILE A C 1
ATOM 1716 O O . ILE A 1 224 ? -10.516 -6.68 11.242 1 96.31 224 ILE A O 1
ATOM 1720 N N . PHE A 1 225 ? -10.328 -4.895 10.016 1 95.38 225 PHE A N 1
ATOM 1721 C CA . PHE A 1 225 ? -11.734 -4.867 9.625 1 95.38 225 PHE A CA 1
ATOM 1722 C C . PHE A 1 225 ? -12.078 -6.066 8.75 1 95.38 225 PHE A C 1
ATOM 1724 O O . PHE A 1 225 ? -13.172 -6.621 8.852 1 95.38 225 PHE A O 1
ATOM 1731 N N . VAL A 1 226 ? -11.18 -6.457 7.898 1 93.56 226 VAL A N 1
ATOM 1732 C CA . VAL A 1 226 ? -11.414 -7.633 7.066 1 93.56 226 VAL A CA 1
ATOM 1733 C C . VAL A 1 226 ? -11.406 -8.891 7.93 1 93.56 226 VAL A C 1
ATOM 1735 O O . VAL A 1 226 ? -12.18 -9.82 7.688 1 93.56 226 VAL A O 1
ATOM 1738 N N . MET A 1 227 ? -10.531 -8.938 8.883 1 94.69 227 MET A N 1
ATOM 1739 C CA . MET A 1 227 ? -10.523 -10.078 9.789 1 94.69 227 MET A CA 1
ATOM 1740 C C . MET A 1 227 ? -11.82 -10.148 10.594 1 94.69 227 MET A C 1
ATOM 1742 O O . MET A 1 227 ? -12.359 -11.227 10.812 1 94.69 227 MET A O 1
ATOM 1746 N N . PHE A 1 228 ? -12.297 -8.984 10.984 1 94.19 228 PHE A N 1
ATOM 1747 C CA . PHE A 1 228 ? -13.594 -8.953 11.648 1 94.19 228 PHE A CA 1
ATOM 1748 C C . PHE A 1 228 ? -14.688 -9.5 10.734 1 94.19 228 PHE A C 1
ATOM 1750 O O . PHE A 1 228 ? -15.562 -10.234 11.18 1 94.19 228 PHE A O 1
ATOM 1757 N N . LEU A 1 229 ? -14.633 -9.102 9.531 1 91.88 229 LEU A N 1
ATOM 1758 C CA . LEU A 1 229 ? -15.602 -9.586 8.555 1 91.88 229 LEU A CA 1
ATOM 1759 C C . LEU A 1 229 ? -15.5 -11.094 8.391 1 91.88 229 LEU A C 1
ATOM 1761 O O . LEU A 1 229 ? -16.516 -11.789 8.32 1 91.88 229 LEU A O 1
ATOM 1765 N N . GLY A 1 230 ? -14.273 -11.57 8.273 1 91.19 230 GLY A N 1
ATOM 1766 C CA . GLY A 1 230 ? -14.07 -13.008 8.156 1 91.19 230 GLY A CA 1
ATOM 1767 C C . GLY A 1 230 ? -14.625 -13.781 9.336 1 91.19 230 GLY A C 1
ATOM 1768 O O . GLY A 1 230 ? -15.25 -14.828 9.156 1 91.19 230 GLY A O 1
ATOM 1769 N N . ILE A 1 231 ? -14.398 -13.289 10.531 1 92.62 231 ILE A N 1
ATOM 1770 C CA . ILE A 1 231 ? -14.891 -13.93 11.742 1 92.62 231 ILE A CA 1
ATOM 1771 C C . ILE A 1 231 ? -16.422 -13.891 11.758 1 92.62 231 ILE A C 1
ATOM 1773 O O . ILE A 1 231 ? -17.062 -14.875 12.125 1 92.62 231 ILE A O 1
ATOM 1777 N N . TYR A 1 232 ? -16.938 -12.742 11.32 1 90.31 232 TYR A N 1
ATOM 1778 C CA . TYR A 1 232 ? -18.375 -12.57 11.266 1 90.31 232 TYR A CA 1
ATOM 1779 C C . TYR A 1 232 ? -19.016 -13.547 10.281 1 90.31 232 TYR A C 1
ATOM 1781 O O . TYR A 1 232 ? -20.031 -14.164 10.586 1 90.31 232 TYR A O 1
ATOM 1789 N N . ILE A 1 233 ? -18.453 -13.695 9.125 1 86.88 233 ILE A N 1
ATOM 1790 C CA . ILE A 1 233 ? -18.969 -14.594 8.102 1 86.88 233 ILE A CA 1
ATOM 1791 C C . ILE A 1 233 ? -18.891 -16.031 8.586 1 86.88 233 ILE A C 1
ATOM 1793 O O . ILE A 1 233 ? -19.828 -16.812 8.391 1 86.88 233 ILE A O 1
ATOM 1797 N N . LYS A 1 234 ? -17.797 -16.359 9.141 1 85.38 234 LYS A N 1
ATOM 1798 C CA . LYS A 1 234 ? -17.625 -17.703 9.672 1 85.38 234 LYS A CA 1
ATOM 1799 C C . LYS A 1 234 ? -18.656 -18 10.75 1 85.38 234 LYS A C 1
ATOM 1801 O O . LYS A 1 234 ? -19.219 -19.094 10.797 1 85.38 234 LYS A O 1
ATOM 1806 N N . TYR A 1 235 ? -18.844 -17.109 11.602 1 85.25 235 TYR A N 1
ATOM 1807 C CA . TYR A 1 235 ? -19.812 -17.266 12.688 1 85.25 235 TYR A CA 1
ATOM 1808 C C . TYR A 1 235 ? -21.219 -17.469 12.141 1 85.25 235 TYR A C 1
ATOM 1810 O O . TYR A 1 235 ? -21.984 -18.281 12.656 1 85.25 235 TYR A O 1
ATOM 1818 N N . ASN A 1 236 ? -21.578 -16.734 11.078 1 83.88 236 ASN A N 1
ATOM 1819 C CA . ASN A 1 236 ? -22.906 -16.828 10.484 1 83.88 236 ASN A CA 1
ATOM 1820 C C . ASN A 1 236 ? -23.078 -18.125 9.719 1 83.88 236 ASN A C 1
ATOM 1822 O O . ASN A 1 236 ? -24.203 -18.656 9.617 1 83.88 236 ASN A O 1
ATOM 1826 N N . GLU A 1 237 ? -22.047 -18.516 9.094 1 78.19 237 GLU A N 1
ATOM 1827 C CA . GLU A 1 237 ? -22.109 -19.797 8.391 1 78.19 237 GLU A CA 1
ATOM 1828 C C . GLU A 1 237 ? -22.266 -20.953 9.367 1 78.19 237 GLU A C 1
ATOM 1830 O O . GLU A 1 237 ? -23 -21.906 9.086 1 78.19 237 GLU A O 1
ATOM 1835 N N . ASP A 1 238 ? -21.562 -20.875 10.391 1 73.69 238 ASP A N 1
ATOM 1836 C CA . ASP A 1 238 ? -21.688 -21.906 11.406 1 73.69 238 ASP A CA 1
ATOM 1837 C C . ASP A 1 238 ? -23.094 -21.938 12 1 73.69 238 ASP A C 1
ATOM 1839 O O . ASP A 1 238 ? -23.594 -23.016 12.344 1 73.69 238 ASP A O 1
ATOM 1843 N N . LYS A 1 239 ? -23.672 -20.922 12 1 71 239 LYS A N 1
ATOM 1844 C CA . LYS A 1 239 ? -25.031 -20.875 12.516 1 71 239 LYS A CA 1
ATOM 1845 C C . LYS A 1 239 ? -26.016 -21.453 11.508 1 71 239 LYS A C 1
ATOM 1847 O O . LYS A 1 239 ? -27 -22.109 11.891 1 71 239 LYS A O 1
ATOM 1852 N N . LYS A 1 240 ? -25.672 -21.125 10.273 1 66.81 240 LYS A N 1
ATOM 1853 C CA . LYS A 1 240 ? -26.562 -21.641 9.242 1 66.81 240 LYS A CA 1
ATOM 1854 C C . LYS A 1 240 ? -26.453 -23.156 9.117 1 66.81 240 LYS A C 1
ATOM 1856 O O . LYS A 1 240 ? -27.422 -23.844 8.805 1 66.81 240 LYS A O 1
ATOM 1861 N N . ASP A 1 241 ? -25.312 -23.516 9.273 1 57.62 241 ASP A N 1
ATOM 1862 C CA . ASP A 1 241 ? -25.156 -24.969 9.172 1 57.62 241 ASP A CA 1
ATOM 1863 C C . ASP A 1 241 ? -25.859 -25.672 10.336 1 57.62 241 ASP A C 1
ATOM 1865 O O . ASP A 1 241 ? -26.188 -26.859 10.234 1 57.62 241 ASP A O 1
ATOM 1869 N N . ILE A 1 242 ? -25.938 -25.094 11.406 1 54.97 242 ILE A N 1
ATOM 1870 C CA . ILE A 1 242 ? -26.641 -25.703 12.531 1 54.97 242 ILE A CA 1
ATOM 1871 C C . ILE A 1 242 ? -28.141 -25.641 12.297 1 54.97 242 ILE A C 1
ATOM 1873 O O . ILE A 1 242 ? -28.906 -26.406 12.906 1 54.97 242 ILE A O 1
ATOM 1877 N N . GLN A 1 243 ? -28.547 -24.703 11.555 1 38.84 243 GLN A N 1
ATOM 1878 C CA . GLN A 1 243 ? -29.984 -24.781 11.32 1 38.84 243 GLN A CA 1
ATOM 1879 C C . GLN A 1 243 ? -30.312 -25.75 10.188 1 38.84 243 GLN A C 1
ATOM 1881 O O . GLN A 1 243 ? -31.312 -26.484 10.25 1 38.84 243 GLN A O 1
ATOM 1886 N N . MET B 1 1 ? -19.812 -7.426 -14.156 1 26.3 1 MET B N 1
ATOM 1887 C CA . MET B 1 1 ? -18.391 -7.484 -13.859 1 26.3 1 MET B CA 1
ATOM 1888 C C . MET B 1 1 ? -17.578 -7.848 -15.109 1 26.3 1 MET B C 1
ATOM 1890 O O . MET B 1 1 ? -17.25 -9.016 -15.312 1 26.3 1 MET B O 1
ATOM 1894 N N . ASN B 1 2 ? -17.875 -7.441 -16.266 1 32.53 2 ASN B N 1
ATOM 1895 C CA . ASN B 1 2 ? -17.469 -7.625 -17.656 1 32.53 2 ASN B CA 1
ATOM 1896 C C . ASN B 1 2 ? -15.969 -7.473 -17.828 1 32.53 2 ASN B C 1
ATOM 1898 O O . ASN B 1 2 ? -15.289 -6.926 -16.969 1 32.53 2 ASN B O 1
ATOM 1902 N N . SER B 1 3 ? -15.258 -7.773 -19.016 1 35.59 3 SER B N 1
ATOM 1903 C CA . SER B 1 3 ? -13.898 -7.941 -19.5 1 35.59 3 SER B CA 1
ATOM 1904 C C . SER B 1 3 ? -13.031 -6.734 -19.156 1 35.59 3 SER B C 1
ATOM 1906 O O . SER B 1 3 ? -13.023 -5.738 -19.875 1 35.59 3 SER B O 1
ATOM 1908 N N . VAL B 1 4 ? -13.039 -6.258 -18.078 1 42.19 4 VAL B N 1
ATOM 1909 C CA . VAL B 1 4 ? -11.969 -5.289 -17.844 1 42.19 4 VAL B CA 1
ATOM 1910 C C . VAL B 1 4 ? -10.812 -5.547 -18.797 1 42.19 4 VAL B C 1
ATOM 1912 O O . VAL B 1 4 ? -10.008 -4.652 -19.062 1 42.19 4 VAL B O 1
ATOM 1915 N N . THR B 1 5 ? -10.586 -6.852 -19.094 1 44.78 5 THR B N 1
ATOM 1916 C CA . THR B 1 5 ? -9.672 -7.254 -20.156 1 44.78 5 THR B CA 1
ATOM 1917 C C . THR B 1 5 ? -10.086 -6.621 -21.484 1 44.78 5 THR B C 1
ATOM 1919 O O . THR B 1 5 ? -9.266 -6.5 -22.391 1 44.78 5 THR B O 1
ATOM 1922 N N . GLU B 1 6 ? -11.516 -6.395 -21.625 1 48 6 GLU B N 1
ATOM 1923 C CA . GLU B 1 6 ? -11.945 -6.23 -23 1 48 6 GLU B CA 1
ATOM 1924 C C . GLU B 1 6 ? -12.086 -4.754 -23.375 1 48 6 GLU B C 1
ATOM 1926 O O . GLU B 1 6 ? -12.562 -4.418 -24.453 1 48 6 GLU B O 1
ATOM 1931 N N . GLY B 1 7 ? -11.484 -3.775 -22.562 1 56.06 7 GLY B N 1
ATOM 1932 C CA . GLY B 1 7 ? -11.484 -2.461 -23.188 1 56.06 7 GLY B CA 1
ATOM 1933 C C . GLY B 1 7 ? -11.273 -1.333 -22.188 1 56.06 7 GLY B C 1
ATOM 1934 O O . GLY B 1 7 ? -11.258 -1.56 -20.984 1 56.06 7 GLY B O 1
ATOM 1935 N N . ILE B 1 8 ? -10.812 -0.211 -22.547 1 67.69 8 ILE B N 1
ATOM 1936 C CA . ILE B 1 8 ? -10.5 1.037 -21.859 1 67.69 8 ILE B CA 1
ATOM 1937 C C . ILE B 1 8 ? -11.766 1.615 -21.234 1 67.69 8 ILE B C 1
ATOM 1939 O O . ILE B 1 8 ? -11.711 2.281 -20.203 1 67.69 8 ILE B O 1
ATOM 1943 N N . SER B 1 9 ? -12.922 1.237 -21.719 1 65.19 9 SER B N 1
ATOM 1944 C CA . SER B 1 9 ? -14.164 1.897 -21.328 1 65.19 9 SER B CA 1
ATOM 1945 C C . SER B 1 9 ? -14.562 1.538 -19.906 1 65.19 9 SER B C 1
ATOM 1947 O O . SER B 1 9 ? -14.836 2.422 -19.094 1 65.19 9 SER B O 1
ATOM 1949 N N . PRO B 1 10 ? -14.531 0.334 -19.609 1 63.12 10 PRO B N 1
ATOM 1950 C CA . PRO B 1 10 ? -14.922 0.008 -18.234 1 63.12 10 PRO B CA 1
ATOM 1951 C C . PRO B 1 10 ? -13.977 0.614 -17.188 1 63.12 10 PRO B C 1
ATOM 1953 O O . PRO B 1 10 ? -14.422 1.066 -16.141 1 63.12 10 PRO B O 1
ATOM 1956 N N . VAL B 1 11 ? -12.773 0.721 -17.531 1 65.75 11 VAL B N 1
ATOM 1957 C CA . VAL B 1 11 ? -11.773 1.299 -16.641 1 65.75 11 VAL B CA 1
ATOM 1958 C C . VAL B 1 11 ? -12.047 2.789 -16.453 1 65.75 11 VAL B C 1
ATOM 1960 O O . VAL B 1 11 ? -11.953 3.303 -15.336 1 65.75 11 VAL B O 1
ATOM 1963 N N . PHE B 1 12 ? -12.453 3.342 -17.516 1 71.5 12 PHE B N 1
ATOM 1964 C CA . PHE B 1 12 ? -12.75 4.77 -17.484 1 71.5 12 PHE B CA 1
ATOM 1965 C C . PHE B 1 12 ? -13.914 5.062 -16.531 1 71.5 12 PHE B C 1
ATOM 1967 O O . PHE B 1 12 ? -13.828 5.965 -15.703 1 71.5 12 PHE B O 1
ATOM 1974 N N . PHE B 1 13 ? -14.898 4.332 -16.594 1 69.44 13 PHE B N 1
ATOM 1975 C CA . PHE B 1 13 ? -16.078 4.566 -15.773 1 69.44 13 PHE B CA 1
ATOM 1976 C C . PHE B 1 13 ? -15.797 4.285 -14.305 1 69.44 13 PHE B C 1
ATOM 1978 O O . PHE B 1 13 ? -16.297 4.988 -13.422 1 69.44 13 PHE B O 1
ATOM 1985 N N . GLU B 1 14 ? -14.922 3.371 -14.133 1 64.19 14 GLU B N 1
ATOM 1986 C CA . GLU B 1 14 ? -14.547 3.037 -12.766 1 64.19 14 GLU B CA 1
ATOM 1987 C C . GLU B 1 14 ? -13.758 4.168 -12.117 1 64.19 14 GLU B C 1
ATOM 1989 O O . GLU B 1 14 ? -13.969 4.492 -10.945 1 64.19 14 GLU B O 1
ATOM 1994 N N . VAL B 1 15 ? -12.93 4.699 -12.898 1 68.44 15 VAL B N 1
ATOM 1995 C CA . VAL B 1 15 ? -12.078 5.773 -12.391 1 68.44 15 VAL B CA 1
ATOM 1996 C C . VAL B 1 15 ? -12.922 7.023 -12.133 1 68.44 15 VAL B C 1
ATOM 1998 O O . VAL B 1 15 ? -12.789 7.668 -11.094 1 68.44 15 VAL B O 1
ATOM 2001 N N . ILE B 1 16 ? -13.812 7.309 -13.039 1 72.12 16 ILE B N 1
ATOM 2002 C CA . ILE B 1 16 ? -14.664 8.484 -12.891 1 72.12 16 ILE B CA 1
ATOM 2003 C C . ILE B 1 16 ? -15.523 8.336 -11.641 1 72.12 16 ILE B C 1
ATOM 2005 O O . ILE B 1 16 ? -15.656 9.281 -10.859 1 72.12 16 ILE B O 1
ATOM 2009 N N . GLN B 1 17 ? -16.016 7.219 -11.461 1 65.75 17 GLN B N 1
ATOM 2010 C CA . GLN B 1 17 ? -16.875 6.957 -10.305 1 65.75 17 GLN B CA 1
ATOM 2011 C C . GLN B 1 17 ? -16.094 7.078 -9 1 65.75 17 GLN B C 1
ATOM 2013 O O . GLN B 1 17 ? -16.641 7.512 -7.984 1 65.75 17 GLN B O 1
ATOM 2018 N N . SER B 1 18 ? -14.852 6.758 -9.172 1 64.12 18 SER B N 1
ATOM 2019 C CA . SER B 1 18 ? -14.023 6.793 -7.973 1 64.12 18 SER B CA 1
ATOM 2020 C C . SER B 1 18 ? -13.648 8.219 -7.602 1 64.12 18 SER B C 1
ATOM 2022 O O . SER B 1 18 ? -13.43 8.523 -6.426 1 64.12 18 SER B O 1
ATOM 2024 N N . LEU B 1 19 ? -13.617 9.055 -8.539 1 72.94 19 LEU B N 1
ATOM 2025 C CA . LEU B 1 19 ? -13.156 10.414 -8.305 1 72.94 19 LEU B CA 1
ATOM 2026 C C . LEU B 1 19 ? -14.32 11.336 -7.953 1 72.94 19 LEU B C 1
ATOM 2028 O O . LEU B 1 19 ? -14.125 12.383 -7.34 1 72.94 19 LEU B O 1
ATOM 2032 N N . VAL B 1 20 ? -15.523 10.93 -8.266 1 73.88 20 VAL B N 1
ATOM 2033 C CA . VAL B 1 20 ? -16.719 11.766 -8.117 1 73.88 20 VAL B CA 1
ATOM 2034 C C . VAL B 1 20 ? -16.906 12.133 -6.648 1 73.88 20 VAL B C 1
ATOM 2036 O O . VAL B 1 20 ? -17.078 13.305 -6.309 1 73.88 20 VAL B O 1
ATOM 2039 N N . PRO B 1 21 ? -16.812 11.172 -5.789 1 71.81 21 PRO B N 1
ATOM 2040 C CA . PRO B 1 21 ? -17.016 11.523 -4.383 1 71.81 21 PRO B CA 1
ATOM 2041 C C . PRO B 1 21 ? -15.992 12.547 -3.881 1 71.81 21 PRO B C 1
ATOM 2043 O O . PRO B 1 21 ? -16.344 13.422 -3.084 1 71.81 21 PRO B O 1
ATOM 2046 N N . LEU B 1 22 ? -14.859 12.398 -4.316 1 74 22 LEU B N 1
ATOM 2047 C CA . LEU B 1 22 ? -13.812 13.32 -3.9 1 74 22 LEU B CA 1
ATOM 2048 C C . LEU B 1 22 ? -14.07 14.727 -4.445 1 74 22 LEU B C 1
ATOM 2050 O O . LEU B 1 22 ? -13.859 15.719 -3.742 1 74 22 LEU B O 1
ATOM 2054 N N . VAL B 1 23 ? -14.516 14.773 -5.66 1 75.31 23 VAL B N 1
ATOM 2055 C CA . VAL B 1 23 ? -14.836 16.047 -6.301 1 75.31 23 VAL B CA 1
ATOM 2056 C C . VAL B 1 23 ? -15.969 16.734 -5.547 1 75.31 23 VAL B C 1
ATOM 2058 O O . VAL B 1 23 ? -15.906 17.938 -5.277 1 75.31 23 VAL B O 1
ATOM 2061 N N . ILE B 1 24 ? -16.938 15.977 -5.219 1 75.44 24 ILE B N 1
ATOM 2062 C CA . ILE B 1 24 ? -18.078 16.516 -4.504 1 75.44 24 ILE B CA 1
ATOM 2063 C C . ILE B 1 24 ? -17.656 17.016 -3.129 1 75.44 24 ILE B C 1
ATOM 2065 O O . ILE B 1 24 ? -18.078 18.094 -2.691 1 75.44 24 ILE B O 1
ATOM 2069 N N . PHE B 1 25 ? -16.844 16.297 -2.525 1 76.31 25 PHE B N 1
ATOM 2070 C CA . PHE B 1 25 ? -16.359 16.672 -1.202 1 76.31 25 PHE B CA 1
ATOM 2071 C C . PHE B 1 25 ? -15.633 18 -1.254 1 76.31 25 PHE B C 1
ATOM 2073 O O . PHE B 1 25 ? -15.883 18.891 -0.429 1 76.31 25 PHE B O 1
ATOM 2080 N N . PHE B 1 26 ? -14.789 18.172 -2.24 1 76.38 26 PHE B N 1
ATOM 2081 C CA . PHE B 1 26 ? -14.016 19.406 -2.324 1 76.38 26 PHE B CA 1
ATOM 2082 C C . PHE B 1 26 ? -14.914 20.578 -2.707 1 76.38 26 PHE B C 1
ATOM 2084 O O . PHE B 1 26 ? -14.695 21.703 -2.252 1 76.38 26 PHE B O 1
ATOM 2091 N N . ALA B 1 27 ? -15.828 20.25 -3.529 1 75.81 27 ALA B N 1
ATOM 2092 C CA . ALA B 1 27 ? -16.766 21.297 -3.902 1 75.81 27 ALA B CA 1
ATOM 2093 C C . ALA B 1 27 ? -17.562 21.781 -2.691 1 75.81 27 ALA B C 1
ATOM 2095 O O . ALA B 1 27 ? -17.781 22.984 -2.518 1 75.81 27 ALA B O 1
ATOM 2096 N N . LEU B 1 28 ? -17.984 20.859 -1.844 1 74.5 28 LEU B N 1
ATOM 2097 C CA . LEU B 1 28 ? -18.734 21.203 -0.643 1 74.5 28 LEU B CA 1
ATOM 2098 C C . LEU B 1 28 ? -17.844 21.906 0.378 1 74.5 28 LEU B C 1
ATOM 2100 O O . LEU B 1 28 ? -18.297 22.844 1.054 1 74.5 28 LEU B O 1
ATOM 2104 N N . PHE B 1 29 ? -16.688 21.438 0.486 1 72.81 29 PHE B N 1
ATOM 2105 C CA . PHE B 1 29 ? -15.734 22.016 1.43 1 72.81 29 PHE B CA 1
ATOM 2106 C C . PHE B 1 29 ? -15.406 23.453 1.047 1 72.81 29 PHE B C 1
ATOM 2108 O O . PHE B 1 29 ? -15.242 24.312 1.918 1 72.81 29 PHE B O 1
ATOM 2115 N N . GLN B 1 30 ? -15.273 23.641 -0.193 1 71.19 30 GLN B N 1
ATOM 2116 C CA . GLN B 1 30 ? -15.016 24.984 -0.685 1 71.19 30 GLN B CA 1
ATOM 2117 C C . GLN B 1 30 ? -16.156 25.938 -0.319 1 71.19 30 GLN B C 1
ATOM 2119 O O . GLN B 1 30 ? -15.914 27.078 0.086 1 71.19 30 GLN B O 1
ATOM 2124 N N . LYS B 1 31 ? -17.281 25.5 -0.503 1 72 31 LYS B N 1
ATOM 2125 C CA . LYS B 1 31 ? -18.438 26.344 -0.21 1 72 31 LYS B CA 1
ATOM 2126 C C . LYS B 1 31 ? -18.562 26.609 1.288 1 72 31 LYS B C 1
ATOM 2128 O O . LYS B 1 31 ? -18.938 27.703 1.703 1 72 31 LYS B O 1
ATOM 2133 N N . ALA B 1 32 ? -18.25 25.656 2.08 1 66.38 32 ALA B N 1
ATOM 2134 C CA . ALA B 1 32 ? -18.516 25.734 3.516 1 66.38 32 ALA B CA 1
ATOM 2135 C C . ALA B 1 32 ? -17.375 26.438 4.246 1 66.38 32 ALA B C 1
ATOM 2137 O O . ALA B 1 32 ? -17.594 27.188 5.195 1 66.38 32 ALA B O 1
ATOM 2138 N N . HIS B 1 33 ? -16.219 25.953 3.863 1 63.59 33 HIS B N 1
ATOM 2139 C CA . HIS B 1 33 ? -15.18 26.422 4.777 1 63.59 33 HIS B CA 1
ATOM 2140 C C . HIS B 1 33 ? -14.062 27.141 4.023 1 63.59 33 HIS B C 1
ATOM 2142 O O . HIS B 1 33 ? -13.586 28.188 4.465 1 63.59 33 HIS B O 1
ATOM 2148 N N . LEU B 1 34 ? -13.438 26.359 3.014 1 61.66 34 LEU B N 1
ATOM 2149 C CA . LEU B 1 34 ? -12.141 26.797 2.51 1 61.66 34 LEU B CA 1
ATOM 2150 C C . LEU B 1 34 ? -12.305 27.844 1.419 1 61.66 34 LEU B C 1
ATOM 2152 O O . LEU B 1 34 ? -13.039 27.641 0.45 1 61.66 34 LEU B O 1
ATOM 2156 N N . LYS B 1 35 ? -12.523 28.969 1.732 1 65.12 35 LYS B N 1
ATOM 2157 C CA . LYS B 1 35 ? -12.492 30.047 0.747 1 65.12 35 LYS B CA 1
ATOM 2158 C C . LYS B 1 35 ? -11.195 30.016 -0.054 1 65.12 35 LYS B C 1
ATOM 2160 O O . LYS B 1 35 ? -10.383 30.953 0.037 1 65.12 35 LYS B O 1
ATOM 2165 N N . LEU B 1 36 ? -10.914 28.938 -0.621 1 64.88 36 LEU B N 1
ATOM 2166 C CA . LEU B 1 36 ? -9.711 28.875 -1.442 1 64.88 36 LEU B CA 1
ATOM 2167 C C . LEU B 1 36 ? -9.852 29.766 -2.678 1 64.88 36 LEU B C 1
ATOM 2169 O O . LEU B 1 36 ? -10.953 29.922 -3.205 1 64.88 36 LEU B O 1
ATOM 2173 N N . PRO B 1 37 ? -8.766 30.391 -2.963 1 72.81 37 PRO B N 1
ATOM 2174 C CA . PRO B 1 37 ? -8.805 31.172 -4.199 1 72.81 37 PRO B CA 1
ATOM 2175 C C . PRO B 1 37 ? -9.156 30.328 -5.422 1 72.81 37 PRO B C 1
ATOM 2177 O O . PRO B 1 37 ? -8.836 29.141 -5.465 1 72.81 37 PRO B O 1
ATOM 2180 N N . PHE B 1 38 ? -9.961 30.891 -6.273 1 74.81 38 PHE B N 1
ATOM 2181 C CA . PHE B 1 38 ? -10.438 30.25 -7.492 1 74.81 38 PHE B CA 1
ATOM 2182 C C . PHE B 1 38 ? -9.297 29.594 -8.242 1 74.81 38 PHE B C 1
ATOM 2184 O O . PHE B 1 38 ? -9.477 28.531 -8.859 1 74.81 38 PHE B O 1
ATOM 2191 N N . SER B 1 39 ? -8.117 30.156 -8.141 1 75.56 39 SER B N 1
ATOM 2192 C CA . SER B 1 39 ? -6.949 29.594 -8.812 1 75.56 39 SER B CA 1
ATOM 2193 C C . SER B 1 39 ? -6.582 28.234 -8.25 1 75.56 39 SER B C 1
ATOM 2195 O O . SER B 1 39 ? -6.207 27.328 -9 1 75.56 39 SER B O 1
ATOM 2197 N N . GLN B 1 40 ? -6.762 28.078 -7.008 1 74.75 40 GLN B N 1
ATOM 2198 C CA . GLN B 1 40 ? -6.43 26.828 -6.355 1 74.75 40 GLN B CA 1
ATOM 2199 C C . GLN B 1 40 ? -7.469 25.75 -6.676 1 74.75 40 GLN B C 1
ATOM 2201 O O . GLN B 1 40 ? -7.129 24.578 -6.828 1 74.75 40 GLN B O 1
ATOM 2206 N N . LEU B 1 41 ? -8.641 26.266 -6.895 1 75.88 41 LEU B N 1
ATOM 2207 C CA . LEU B 1 41 ? -9.711 25.328 -7.246 1 75.88 41 LEU B CA 1
ATOM 2208 C C . LEU B 1 41 ? -9.508 24.781 -8.656 1 75.88 41 LEU B C 1
ATOM 2210 O O . LEU B 1 41 ? -9.742 23.594 -8.898 1 75.88 41 LEU B O 1
ATOM 2214 N N . ILE B 1 42 ? -9.109 25.641 -9.445 1 79.81 42 ILE B N 1
ATOM 2215 C CA . ILE B 1 42 ? -8.859 25.219 -10.82 1 79.81 42 ILE B CA 1
ATOM 2216 C C . ILE B 1 42 ? -7.723 24.203 -10.852 1 79.81 42 ILE B C 1
ATOM 2218 O O . ILE B 1 42 ? -7.793 23.203 -11.578 1 79.81 42 ILE B O 1
ATOM 2222 N N . LYS B 1 43 ? -6.719 24.453 -10.07 1 76.94 43 LYS B N 1
ATOM 2223 C CA . LYS B 1 43 ? -5.598 23.516 -9.992 1 76.94 43 LYS B CA 1
ATOM 2224 C C . LYS B 1 43 ? -6.039 22.172 -9.445 1 76.94 43 LYS B C 1
ATOM 2226 O O . LYS B 1 43 ? -5.594 21.125 -9.922 1 76.94 43 LYS B O 1
ATOM 2231 N N . LEU B 1 44 ? -6.895 22.219 -8.523 1 77.75 44 LEU B N 1
ATOM 2232 C CA . LEU B 1 44 ? -7.398 20.984 -7.914 1 77.75 44 LEU B CA 1
ATOM 2233 C C . LEU B 1 44 ? -8.195 20.172 -8.922 1 77.75 44 LEU B C 1
ATOM 2235 O O . LEU B 1 44 ? -7.957 18.969 -9.086 1 77.75 44 LEU B O 1
ATOM 2239 N N . TYR B 1 45 ? -9.086 20.859 -9.602 1 81.75 45 TYR B N 1
ATOM 2240 C CA . TYR B 1 45 ? -9.945 20.141 -10.531 1 81.75 45 TYR B CA 1
ATOM 2241 C C . TYR B 1 45 ? -9.164 19.688 -11.758 1 81.75 45 TYR B C 1
ATOM 2243 O O . TYR B 1 45 ? -9.438 18.609 -12.305 1 81.75 45 TYR B O 1
ATOM 2251 N N . THR B 1 46 ? -8.234 20.516 -12.148 1 80.81 46 THR B N 1
ATOM 2252 C CA . THR B 1 46 ? -7.367 20.094 -13.242 1 80.81 46 THR B CA 1
ATOM 2253 C C . THR B 1 46 ? -6.527 18.891 -12.836 1 80.81 46 THR B C 1
ATOM 2255 O O . THR B 1 46 ? -6.324 17.969 -13.633 1 80.81 46 THR B O 1
ATOM 2258 N N . GLY B 1 47 ? -6.027 18.906 -11.641 1 77.12 47 GLY B N 1
ATOM 2259 C CA . GLY B 1 47 ? -5.297 17.766 -11.117 1 77.12 47 GLY B CA 1
ATOM 2260 C C . GLY B 1 47 ? -6.133 16.5 -11.047 1 77.12 47 GLY B C 1
ATOM 2261 O O . GLY B 1 47 ? -5.652 15.422 -11.375 1 77.12 47 GLY B O 1
ATOM 2262 N N . LEU B 1 48 ? -7.355 16.734 -10.703 1 77.81 48 LEU B N 1
ATOM 2263 C CA . LEU B 1 48 ? -8.273 15.602 -10.602 1 77.81 48 LEU B CA 1
ATOM 2264 C C . LEU B 1 48 ? -8.531 14.984 -11.977 1 77.81 48 LEU B C 1
ATOM 2266 O O . LEU B 1 48 ? -8.578 13.766 -12.109 1 77.81 48 LEU B O 1
ATOM 2270 N N . ILE B 1 49 ? -8.734 15.82 -12.867 1 81.81 49 ILE B N 1
ATOM 2271 C CA . ILE B 1 49 ? -9.008 15.367 -14.227 1 81.81 49 ILE B CA 1
ATOM 2272 C C . ILE B 1 49 ? -7.781 14.648 -14.789 1 81.81 49 ILE B C 1
ATOM 2274 O O . ILE B 1 49 ? -7.898 13.57 -15.375 1 81.81 49 ILE B O 1
ATOM 2278 N N . LEU B 1 50 ? -6.652 15.219 -14.609 1 80.81 50 LEU B N 1
ATOM 2279 C CA . LEU B 1 50 ? -5.414 14.617 -15.094 1 80.81 50 LEU B CA 1
ATOM 2280 C C . LEU B 1 50 ? -5.141 13.297 -14.391 1 80.81 50 LEU B C 1
ATOM 2282 O O . LEU B 1 50 ? -4.727 12.32 -15.023 1 80.81 50 LEU B O 1
ATOM 2286 N N . ALA B 1 51 ? -5.34 13.312 -13.102 1 76.06 51 ALA B N 1
ATOM 2287 C CA . ALA B 1 51 ? -5.16 12.086 -12.328 1 76.06 51 ALA B CA 1
ATOM 2288 C C . ALA B 1 51 ? -6.125 11 -12.797 1 76.06 51 ALA B C 1
ATOM 2290 O O . ALA B 1 51 ? -5.758 9.82 -12.875 1 76.06 51 ALA B O 1
ATOM 2291 N N . GLY B 1 52 ? -7.332 11.406 -13.055 1 78.75 52 GLY B N 1
ATOM 2292 C CA . GLY B 1 52 ? -8.32 10.461 -13.547 1 78.75 52 GLY B CA 1
ATOM 2293 C C . GLY B 1 52 ? -7.934 9.828 -14.875 1 78.75 52 GLY B C 1
ATOM 2294 O O . GLY B 1 52 ? -7.996 8.602 -15.023 1 78.75 52 GLY B O 1
ATOM 2295 N N . PHE B 1 53 ? -7.527 10.656 -15.719 1 81.56 53 PHE B N 1
ATOM 2296 C CA . PHE B 1 53 ? -7.074 10.148 -17.016 1 81.56 53 PHE B CA 1
ATOM 2297 C C . PHE B 1 53 ? -5.828 9.289 -16.844 1 81.56 53 PHE B C 1
ATOM 2299 O O . PHE B 1 53 ? -5.668 8.281 -17.547 1 81.56 53 PHE B O 1
ATOM 2306 N N . GLY B 1 54 ? -5.008 9.758 -16.031 1 79.06 54 GLY B N 1
ATOM 2307 C CA . GLY B 1 54 ? -3.803 9 -15.758 1 79.06 54 GLY B CA 1
ATOM 2308 C C . GLY B 1 54 ? -4.086 7.617 -15.188 1 79.06 54 GLY B C 1
ATOM 2309 O O . GLY B 1 54 ? -3.482 6.629 -15.617 1 79.06 54 GLY B O 1
ATOM 2310 N N . ILE B 1 55 ? -5 7.531 -14.336 1 74.25 55 ILE B N 1
ATOM 2311 C CA . ILE B 1 55 ? -5.352 6.262 -13.711 1 74.25 55 ILE B CA 1
ATOM 2312 C C . ILE B 1 55 ? -5.945 5.316 -14.75 1 74.25 55 ILE B C 1
ATOM 2314 O O . ILE B 1 55 ? -5.641 4.121 -14.766 1 74.25 55 ILE B O 1
ATOM 2318 N N . VAL B 1 56 ? -6.801 5.859 -15.586 1 77.06 56 VAL B N 1
ATOM 2319 C CA . VAL B 1 56 ? -7.43 5.043 -16.609 1 77.06 56 VAL B CA 1
ATOM 2320 C C . VAL B 1 56 ? -6.359 4.441 -17.516 1 77.06 56 VAL B C 1
ATOM 2322 O O . VAL B 1 56 ? -6.367 3.236 -17.797 1 77.06 56 VAL B O 1
ATOM 2325 N N . LEU B 1 57 ? -5.504 5.25 -17.969 1 79.12 57 LEU B N 1
ATOM 2326 C CA . LEU B 1 57 ? -4.438 4.785 -18.844 1 79.12 57 LEU B CA 1
ATOM 2327 C C . LEU B 1 57 ? -3.521 3.807 -18.125 1 79.12 57 LEU B C 1
ATOM 2329 O O . LEU B 1 57 ? -3.107 2.795 -18.688 1 79.12 57 LEU B O 1
ATOM 2333 N N . PHE B 1 58 ? -3.297 4.121 -16.984 1 75.25 58 PHE B N 1
ATOM 2334 C CA . PHE B 1 58 ? -2.43 3.283 -16.156 1 75.25 58 PHE B CA 1
ATOM 2335 C C . PHE B 1 58 ? -3.045 1.904 -15.953 1 75.25 58 PHE B C 1
ATOM 2337 O O . PHE B 1 58 ? -2.396 0.887 -16.203 1 75.25 58 PHE B O 1
ATOM 2344 N N . LEU B 1 59 ? -4.25 1.892 -15.523 1 72.12 59 LEU B N 1
ATOM 2345 C CA . LEU B 1 59 ? -4.914 0.625 -15.227 1 72.12 59 LEU B CA 1
ATOM 2346 C C . LEU B 1 59 ? -5.09 -0.203 -16.5 1 72.12 59 LEU B C 1
ATOM 2348 O O . LEU B 1 59 ? -4.922 -1.425 -16.469 1 72.12 59 LEU B O 1
ATOM 2352 N N . TYR B 1 60 ? -5.445 0.481 -17.453 1 75.88 60 TYR B N 1
ATOM 2353 C CA . TYR B 1 60 ? -5.566 -0.229 -18.719 1 75.88 60 TYR B CA 1
ATOM 2354 C C . TYR B 1 60 ? -4.238 -0.854 -19.125 1 75.88 60 TYR B C 1
ATOM 2356 O O . TYR B 1 60 ? -4.199 -1.99 -19.609 1 75.88 60 TYR B O 1
ATOM 2364 N N . GLY B 1 61 ? -3.203 -0.106 -19.078 1 76.88 61 GLY B N 1
ATOM 2365 C CA . GLY B 1 61 ? -1.881 -0.633 -19.375 1 76.88 61 GLY B CA 1
ATOM 2366 C C . GLY B 1 61 ? -1.5 -1.815 -18.5 1 76.88 61 GLY B C 1
ATOM 2367 O O . GLY B 1 61 ? -0.948 -2.803 -19 1 76.88 61 GLY B O 1
ATOM 2368 N N . VAL B 1 62 ? -1.84 -1.755 -17.297 1 73.88 62 VAL B N 1
ATOM 2369 C CA . VAL B 1 62 ? -1.493 -2.799 -16.344 1 73.88 62 VAL B CA 1
ATOM 2370 C C . VAL B 1 62 ? -2.316 -4.055 -16.625 1 73.88 62 VAL B C 1
ATOM 2372 O O . VAL B 1 62 ? -1.771 -5.16 -16.703 1 73.88 62 VAL B O 1
ATOM 2375 N N . TYR B 1 63 ? -3.553 -3.902 -16.828 1 73.06 63 TYR B N 1
ATOM 2376 C CA . TYR B 1 63 ? -4.434 -5.055 -17 1 73.06 63 TYR B CA 1
ATOM 2377 C C . TYR B 1 63 ? -4.227 -5.707 -18.359 1 73.06 63 TYR B C 1
ATOM 2379 O O . TYR B 1 63 ? -4.34 -6.93 -18.484 1 73.06 63 TYR B O 1
ATOM 2387 N N . SER B 1 64 ? -3.971 -4.922 -19.281 1 74.56 64 SER B N 1
ATOM 2388 C CA . SER B 1 64 ? -3.82 -5.457 -20.625 1 74.56 64 SER B CA 1
ATOM 2389 C C . SER B 1 64 ? -2.396 -5.949 -20.875 1 74.56 64 SER B C 1
ATOM 2391 O O . SER B 1 64 ? -2.17 -6.824 -21.703 1 74.56 64 SER B O 1
ATOM 2393 N N . GLY B 1 65 ? -1.486 -5.41 -20.172 1 75.5 65 GLY B N 1
ATOM 2394 C CA . GLY B 1 65 ? -0.094 -5.754 -20.406 1 75.5 65 GLY B CA 1
ATOM 2395 C C . GLY B 1 65 ? 0.497 -6.637 -19.328 1 75.5 65 GLY B C 1
ATOM 2396 O O . GLY B 1 65 ? 0.838 -7.793 -19.578 1 75.5 65 GLY B O 1
ATOM 2397 N N . PHE B 1 66 ? 0.428 -6.23 -18.094 1 74.88 66 PHE B N 1
ATOM 2398 C CA . PHE B 1 66 ? 1.151 -6.867 -17 1 74.88 66 PHE B CA 1
ATOM 2399 C C . PHE B 1 66 ? 0.401 -8.094 -16.5 1 74.88 66 PHE B C 1
ATOM 2401 O O . PHE B 1 66 ? 1.006 -9.141 -16.25 1 74.88 66 PHE B O 1
ATOM 2408 N N . PHE B 1 67 ? -0.834 -7.91 -16.406 1 76.56 67 PHE B N 1
ATOM 2409 C CA . PHE B 1 67 ? -1.619 -8.961 -15.773 1 76.56 67 PHE B CA 1
ATOM 2410 C C . PHE B 1 67 ? -1.524 -10.266 -16.562 1 76.56 67 PHE B C 1
ATOM 2412 O O . PHE B 1 67 ? -1.153 -11.305 -16.016 1 76.56 67 PHE B O 1
ATOM 2419 N N . PRO B 1 68 ? -1.784 -10.242 -17.828 1 77.81 68 PRO B N 1
ATOM 2420 C CA . PRO B 1 68 ? -1.697 -11.492 -18.594 1 77.81 68 PRO B CA 1
ATOM 2421 C C . PRO B 1 68 ? -0.281 -12.062 -18.625 1 77.81 68 PRO B C 1
ATOM 2423 O O . PRO B 1 68 ? -0.1 -13.281 -18.578 1 77.81 68 PRO B O 1
ATOM 2426 N N . ILE B 1 69 ? 0.649 -11.273 -18.703 1 78.94 69 ILE B N 1
ATOM 2427 C CA . ILE B 1 69 ? 2.037 -11.711 -18.781 1 78.94 69 ILE B CA 1
ATOM 2428 C C . ILE B 1 69 ? 2.453 -12.352 -17.453 1 78.94 69 ILE B C 1
ATOM 2430 O O . ILE B 1 69 ? 3.115 -13.391 -17.438 1 78.94 69 ILE B O 1
ATOM 2434 N N . GLY B 1 70 ? 2.143 -11.68 -16.406 1 82.75 70 GLY B N 1
ATOM 2435 C CA . GLY B 1 70 ? 2.418 -12.266 -15.102 1 82.75 70 GLY B CA 1
ATOM 2436 C C . GLY B 1 70 ? 1.797 -13.641 -14.93 1 82.75 70 GLY B C 1
ATOM 2437 O O . GLY B 1 70 ? 2.455 -14.562 -14.453 1 82.75 70 GLY B O 1
ATOM 2438 N N . ARG B 1 71 ? 0.579 -13.672 -15.305 1 83 71 ARG B N 1
ATOM 2439 C CA . ARG B 1 71 ? -0.121 -14.945 -15.195 1 83 71 ARG B CA 1
ATOM 2440 C C . ARG B 1 71 ? 0.553 -16.016 -16.047 1 83 71 ARG B C 1
ATOM 2442 O O . ARG B 1 71 ? 0.707 -17.156 -15.602 1 83 71 ARG B O 1
ATOM 2449 N N . GLU B 1 72 ? 0.916 -15.664 -17.156 1 81.88 72 GLU B N 1
ATOM 2450 C CA . GLU B 1 72 ? 1.554 -16.609 -18.062 1 81.88 72 GLU B CA 1
ATOM 2451 C C . GLU B 1 72 ? 2.893 -17.094 -17.516 1 81.88 72 GLU B C 1
ATOM 2453 O O . GLU B 1 72 ? 3.232 -18.266 -17.641 1 81.88 72 GLU B O 1
ATOM 2458 N N . ILE B 1 73 ? 3.643 -16.234 -17 1 83.06 73 ILE B N 1
ATOM 2459 C CA . ILE B 1 73 ? 4.922 -16.594 -16.406 1 83.06 73 ILE B CA 1
ATOM 2460 C C . ILE B 1 73 ? 4.699 -17.578 -15.25 1 83.06 73 ILE B C 1
ATOM 2462 O O . ILE B 1 73 ? 5.371 -18.609 -15.164 1 83.06 73 ILE B O 1
ATOM 2466 N N . GLY B 1 74 ? 3.77 -17.219 -14.406 1 85.38 74 GLY B N 1
ATOM 2467 C CA . GLY B 1 74 ? 3.443 -18.094 -13.289 1 85.38 74 GLY B CA 1
ATOM 2468 C C . GLY B 1 74 ? 2.998 -19.484 -13.719 1 85.38 74 GLY B C 1
ATOM 2469 O O . GLY B 1 74 ? 3.441 -20.484 -13.156 1 85.38 74 GLY B O 1
ATOM 2470 N N . GLU B 1 75 ? 2.158 -19.469 -14.656 1 84.88 75 GLU B N 1
ATOM 2471 C CA . GLU B 1 75 ? 1.646 -20.75 -15.148 1 84.88 75 GLU B CA 1
ATOM 2472 C C . GLU B 1 75 ? 2.744 -21.562 -15.828 1 84.88 75 GLU B C 1
ATOM 2474 O O . GLU B 1 75 ? 2.805 -22.781 -15.68 1 84.88 75 GLU B O 1
ATOM 2479 N N . PHE B 1 76 ? 3.539 -20.891 -16.594 1 83 76 PHE B N 1
ATOM 2480 C CA . PHE B 1 76 ? 4.605 -21.547 -17.328 1 83 76 PHE B CA 1
ATOM 2481 C C . PHE B 1 76 ? 5.574 -22.25 -16.391 1 83 76 PHE B C 1
ATOM 2483 O O . PHE B 1 76 ? 5.859 -23.438 -16.547 1 83 76 PHE B O 1
ATOM 2490 N N . PHE B 1 77 ? 5.996 -21.594 -15.422 1 83.88 77 PHE B N 1
ATOM 2491 C CA . PHE B 1 77 ? 6.953 -22.188 -14.492 1 83.88 77 PHE B CA 1
ATOM 2492 C C . PHE B 1 77 ? 6.25 -23.094 -13.492 1 83.88 77 PHE B C 1
ATOM 2494 O O . PHE B 1 77 ? 6.84 -24.062 -13.008 1 83.88 77 PHE B O 1
ATOM 2501 N N . GLY B 1 78 ? 5.074 -22.766 -13.211 1 82.38 78 GLY B N 1
ATOM 2502 C CA . GLY B 1 78 ? 4.297 -23.625 -12.328 1 82.38 78 GLY B CA 1
ATOM 2503 C C . GLY B 1 78 ? 4.066 -25.016 -12.883 1 82.38 78 GLY B C 1
ATOM 2504 O O . GLY B 1 78 ? 3.967 -25.984 -12.125 1 82.38 78 GLY B O 1
ATOM 2505 N N . ASN B 1 79 ? 3.988 -25.094 -14.133 1 82.5 79 ASN B N 1
ATOM 2506 C CA . ASN B 1 79 ? 3.758 -26.359 -14.82 1 82.5 79 ASN B CA 1
ATOM 2507 C C . ASN B 1 79 ? 5.07 -27.062 -15.156 1 82.5 79 ASN B C 1
ATOM 2509 O O . ASN B 1 79 ? 5.066 -28.188 -15.641 1 82.5 79 ASN B O 1
ATOM 2513 N N . SER B 1 80 ? 6.078 -26.344 -14.828 1 80.88 80 SER B N 1
ATOM 2514 C CA . SER B 1 80 ? 7.375 -26.891 -15.203 1 80.88 80 SER B CA 1
ATOM 2515 C C . SER B 1 80 ? 8.055 -27.562 -14.016 1 80.88 80 SER B C 1
ATOM 2517 O O . SER B 1 80 ? 7.664 -27.359 -12.867 1 80.88 80 SER B O 1
ATOM 2519 N N . ASP B 1 81 ? 8.961 -28.422 -14.352 1 82.56 81 ASP B N 1
ATOM 2520 C CA . ASP B 1 81 ? 9.75 -29.094 -13.32 1 82.56 81 ASP B CA 1
ATOM 2521 C C . ASP B 1 81 ? 10.742 -28.125 -12.68 1 82.56 81 ASP B C 1
ATOM 2523 O O . ASP B 1 81 ? 11.352 -28.438 -11.656 1 82.56 81 ASP B O 1
ATOM 2527 N N . LYS B 1 82 ? 10.867 -27.047 -13.25 1 85.25 82 LYS B N 1
ATOM 2528 C CA . LYS B 1 82 ? 11.812 -26.047 -12.742 1 85.25 82 LYS B CA 1
ATOM 2529 C C . LYS B 1 82 ? 11.078 -24.906 -12.047 1 85.25 82 LYS B C 1
ATOM 2531 O O . LYS B 1 82 ? 11.414 -23.734 -12.258 1 85.25 82 LYS B O 1
ATOM 2536 N N . LYS B 1 83 ? 10.141 -25.219 -11.273 1 86.44 83 LYS B N 1
ATOM 2537 C CA . LYS B 1 83 ? 9.352 -24.172 -10.609 1 86.44 83 LYS B CA 1
ATOM 2538 C C . LYS B 1 83 ? 10.203 -23.391 -9.617 1 86.44 83 LYS B C 1
ATOM 2540 O O . LYS B 1 83 ? 9.922 -22.219 -9.352 1 86.44 83 LYS B O 1
ATOM 2545 N N . ASN B 1 84 ? 11.344 -23.953 -9.242 1 90.56 84 ASN B N 1
ATOM 2546 C CA . ASN B 1 84 ? 12.211 -23.297 -8.273 1 90.56 84 ASN B CA 1
ATOM 2547 C C . ASN B 1 84 ? 12.898 -22.078 -8.875 1 90.56 84 ASN B C 1
ATOM 2549 O O . ASN B 1 84 ? 13.383 -21.203 -8.148 1 90.56 84 ASN B O 1
ATOM 2553 N N . ILE B 1 85 ? 12.906 -21.984 -10.172 1 90.06 85 ILE B N 1
ATOM 2554 C CA . ILE B 1 85 ? 13.523 -20.859 -10.859 1 90.06 85 ILE B CA 1
ATOM 2555 C C . ILE B 1 85 ? 12.688 -19.594 -10.625 1 90.06 85 ILE B C 1
ATOM 2557 O O . ILE B 1 85 ? 13.18 -18.484 -10.789 1 90.06 85 ILE B O 1
ATOM 2561 N N . LEU B 1 86 ? 11.469 -19.781 -10.219 1 89.75 86 LEU B N 1
ATOM 2562 C CA . LEU B 1 86 ? 10.586 -18.656 -9.969 1 89.75 86 LEU B CA 1
ATOM 2563 C C . LEU B 1 86 ? 11.031 -17.875 -8.727 1 89.75 86 LEU B C 1
ATOM 2565 O O . LEU B 1 86 ? 10.703 -16.703 -8.578 1 89.75 86 LEU B O 1
ATOM 2569 N N . ILE B 1 87 ? 11.758 -18.594 -7.883 1 94.06 87 ILE B N 1
ATOM 2570 C CA . ILE B 1 87 ? 12.211 -17.953 -6.656 1 94.06 87 ILE B CA 1
ATOM 2571 C C . ILE B 1 87 ? 13.211 -16.844 -6.992 1 94.06 87 ILE B C 1
ATOM 2573 O O . ILE B 1 87 ? 13.008 -15.688 -6.641 1 94.06 87 ILE B O 1
ATOM 2577 N N . PRO B 1 88 ? 14.25 -17.109 -7.77 1 93.19 88 PRO B N 1
ATOM 2578 C CA . PRO B 1 88 ? 15.156 -16.031 -8.156 1 93.19 88 PRO B CA 1
ATOM 2579 C C . PRO B 1 88 ? 14.5 -15.023 -9.109 1 93.19 88 PRO B C 1
ATOM 2581 O O . PRO B 1 88 ? 14.82 -13.836 -9.078 1 93.19 88 PRO B O 1
ATOM 2584 N N . ILE B 1 89 ? 13.602 -15.445 -9.898 1 88.75 89 ILE B N 1
ATOM 2585 C CA . ILE B 1 89 ? 12.875 -14.547 -10.789 1 88.75 89 ILE B CA 1
ATOM 2586 C C . ILE B 1 89 ? 12.031 -13.57 -9.969 1 88.75 89 ILE B C 1
ATOM 2588 O O . ILE B 1 89 ? 12 -12.375 -10.25 1 88.75 89 ILE B O 1
ATOM 2592 N N . GLY B 1 90 ? 11.375 -14.18 -9.016 1 91.44 90 GLY B N 1
ATOM 2593 C CA . GLY B 1 90 ? 10.609 -13.336 -8.117 1 91.44 90 GLY B CA 1
ATOM 2594 C C . GLY B 1 90 ? 11.469 -12.305 -7.398 1 91.44 90 GLY B C 1
ATOM 2595 O O . GLY B 1 90 ? 11.039 -11.164 -7.207 1 91.44 90 GLY B O 1
ATOM 2596 N N . PHE B 1 91 ? 12.641 -12.719 -7.047 1 95.06 91 PHE B N 1
ATOM 2597 C CA . PHE B 1 91 ? 13.57 -11.805 -6.387 1 95.06 91 PHE B CA 1
ATOM 2598 C C . PHE B 1 91 ? 13.898 -10.625 -7.285 1 95.06 91 PHE B C 1
ATOM 2600 O O . PHE B 1 91 ? 13.805 -9.469 -6.855 1 95.06 91 PHE B O 1
ATOM 2607 N N . VAL B 1 92 ? 14.195 -10.883 -8.484 1 91.38 92 VAL B N 1
ATOM 2608 C CA . VAL B 1 92 ? 14.602 -9.852 -9.43 1 91.38 92 VAL B CA 1
ATOM 2609 C C . VAL B 1 92 ? 13.406 -8.953 -9.758 1 91.38 92 VAL B C 1
ATOM 2611 O O . VAL B 1 92 ? 13.523 -7.727 -9.766 1 91.38 92 VAL B O 1
ATOM 2614 N N . LEU B 1 93 ? 12.289 -9.578 -9.984 1 88.75 93 LEU B N 1
ATOM 2615 C CA . LEU B 1 93 ? 11.094 -8.82 -10.344 1 88.75 93 LEU B CA 1
ATOM 2616 C C . LEU B 1 93 ? 10.609 -7.969 -9.18 1 88.75 93 LEU B C 1
ATOM 2618 O O . LEU B 1 93 ? 10.117 -6.855 -9.375 1 88.75 93 LEU B O 1
ATOM 2622 N N . GLY B 1 94 ? 10.695 -8.586 -8.016 1 91.19 94 GLY B N 1
ATOM 2623 C CA . GLY B 1 94 ? 10.359 -7.801 -6.836 1 91.19 94 GLY B CA 1
ATOM 2624 C C . GLY B 1 94 ? 11.219 -6.559 -6.676 1 91.19 94 GLY B C 1
ATOM 2625 O O . GLY B 1 94 ? 10.703 -5.477 -6.398 1 91.19 94 GLY B O 1
ATOM 2626 N N . PHE B 1 95 ? 12.453 -6.715 -6.93 1 92.81 95 PHE B N 1
ATOM 2627 C CA . PHE B 1 95 ? 13.383 -5.594 -6.828 1 92.81 95 PHE B CA 1
ATOM 2628 C C . PHE B 1 95 ? 13.07 -4.539 -7.883 1 92.81 95 PHE B C 1
ATOM 2630 O O . PHE B 1 95 ? 12.938 -3.357 -7.566 1 92.81 95 PHE B O 1
ATOM 2637 N N . LEU B 1 96 ? 12.906 -4.992 -9.062 1 86.88 96 LEU B N 1
ATOM 2638 C CA . LEU B 1 96 ? 12.742 -4.082 -10.195 1 86.88 96 LEU B CA 1
ATOM 2639 C C . LEU B 1 96 ? 11.391 -3.371 -10.125 1 86.88 96 LEU B C 1
ATOM 2641 O O . LEU B 1 96 ? 11.297 -2.184 -10.445 1 86.88 96 LEU B O 1
ATOM 2645 N N . SER B 1 97 ? 10.336 -4.09 -9.789 1 85.38 97 SER B N 1
ATOM 2646 C CA . SER B 1 97 ? 9.008 -3.506 -9.742 1 85.38 97 SER B CA 1
ATOM 2647 C C . SER B 1 97 ? 8.914 -2.422 -8.672 1 85.38 97 SER B C 1
ATOM 2649 O O . SER B 1 97 ? 8.289 -1.382 -8.891 1 85.38 97 SER B O 1
ATOM 2651 N N . THR B 1 98 ? 9.523 -2.674 -7.535 1 86.62 98 THR B N 1
ATOM 2652 C CA . THR B 1 98 ? 9.516 -1.692 -6.457 1 86.62 98 THR B CA 1
ATOM 2653 C C . THR B 1 98 ? 10.398 -0.495 -6.809 1 86.62 98 THR B C 1
ATOM 2655 O O . THR B 1 98 ? 10.023 0.651 -6.547 1 86.62 98 THR B O 1
ATOM 2658 N N . PHE B 1 99 ? 11.461 -0.827 -7.41 1 84 99 PHE B N 1
ATOM 2659 C CA . PHE B 1 99 ? 12.391 0.227 -7.801 1 84 99 PHE B CA 1
ATOM 2660 C C . PHE B 1 99 ? 11.75 1.158 -8.82 1 84 99 PHE B C 1
ATOM 2662 O O . PHE B 1 99 ? 12.031 2.359 -8.836 1 84 99 PHE B O 1
ATOM 2669 N N . ALA B 1 100 ? 10.914 0.643 -9.586 1 77.62 100 ALA B N 1
ATOM 2670 C CA . ALA B 1 100 ? 10.273 1.391 -10.656 1 77.62 100 ALA B CA 1
ATOM 2671 C C . ALA B 1 100 ? 9 2.076 -10.164 1 77.62 100 ALA B C 1
ATOM 2673 O O . ALA B 1 100 ? 8.43 2.918 -10.859 1 77.62 100 ALA B O 1
ATOM 2674 N N . GLU B 1 101 ? 8.578 1.787 -8.969 1 75.56 101 GLU B N 1
ATOM 2675 C CA . GLU B 1 101 ? 7.305 2.273 -8.445 1 75.56 101 GLU B CA 1
ATOM 2676 C C . GLU B 1 101 ? 7.383 3.756 -8.094 1 75.56 101 GLU B C 1
ATOM 2678 O O . GLU B 1 101 ? 8.031 4.133 -7.117 1 75.56 101 GLU B O 1
ATOM 2683 N N . PRO B 1 102 ? 6.719 4.625 -8.773 1 70.19 102 PRO B N 1
ATOM 2684 C CA . PRO B 1 102 ? 6.801 6.07 -8.57 1 70.19 102 PRO B CA 1
ATOM 2685 C C . PRO B 1 102 ? 6.387 6.488 -7.16 1 70.19 102 PRO B C 1
ATOM 2687 O O . PRO B 1 102 ? 6.98 7.406 -6.582 1 70.19 102 PRO B O 1
ATOM 2690 N N . VAL B 1 103 ? 5.402 5.898 -6.672 1 74.56 103 VAL B N 1
ATOM 2691 C CA . VAL B 1 103 ? 4.887 6.27 -5.359 1 74.56 103 VAL B CA 1
ATOM 2692 C C . VAL B 1 103 ? 5.949 5.996 -4.293 1 74.56 103 VAL B C 1
ATOM 2694 O O . VAL B 1 103 ? 6.062 6.742 -3.316 1 74.56 103 VAL B O 1
ATOM 2697 N N . VAL B 1 104 ? 6.688 4.934 -4.52 1 83.5 104 VAL B N 1
ATOM 2698 C CA . VAL B 1 104 ? 7.77 4.613 -3.598 1 83.5 104 VAL B CA 1
ATOM 2699 C C . VAL B 1 104 ? 8.844 5.699 -3.668 1 83.5 104 VAL B C 1
ATOM 2701 O O . VAL B 1 104 ? 9.367 6.129 -2.637 1 83.5 104 VAL B O 1
ATOM 2704 N N . ARG B 1 105 ? 9.086 6.125 -4.789 1 76.69 105 ARG B N 1
ATOM 2705 C CA . ARG B 1 105 ? 10.094 7.16 -4.98 1 76.69 105 ARG B CA 1
ATOM 2706 C C . ARG B 1 105 ? 9.664 8.469 -4.328 1 76.69 105 ARG B C 1
ATOM 2708 O O . ARG B 1 105 ? 10.484 9.172 -3.74 1 76.69 105 ARG B O 1
ATOM 2715 N N . VAL B 1 106 ? 8.5 8.781 -4.469 1 71.38 106 VAL B N 1
ATOM 2716 C CA . VAL B 1 106 ? 7.961 10 -3.871 1 71.38 106 VAL B CA 1
ATOM 2717 C C . VAL B 1 106 ? 8.094 9.93 -2.352 1 71.38 106 VAL B C 1
ATOM 2719 O O . VAL B 1 106 ? 8.469 10.914 -1.709 1 71.38 106 VAL B O 1
ATOM 2722 N N . LEU B 1 107 ? 7.73 8.852 -1.8 1 78.94 107 LEU B N 1
ATOM 2723 C CA . LEU B 1 107 ? 7.879 8.664 -0.361 1 78.94 107 LEU B CA 1
ATOM 2724 C C . LEU B 1 107 ? 9.336 8.852 0.065 1 78.94 107 LEU B C 1
ATOM 2726 O O . LEU B 1 107 ? 9.609 9.484 1.087 1 78.94 107 LEU B O 1
ATOM 2730 N N . CYS B 1 108 ? 10.219 8.297 -0.695 1 84.38 108 CYS B N 1
ATOM 2731 C CA . CYS B 1 108 ? 11.633 8.414 -0.378 1 84.38 108 CYS B CA 1
ATOM 2732 C C . CYS B 1 108 ? 12.078 9.867 -0.392 1 84.38 108 CYS B C 1
ATOM 2734 O O . CYS B 1 108 ? 12.836 10.305 0.479 1 84.38 108 CYS B O 1
ATOM 2736 N N . TYR B 1 109 ? 11.531 10.5 -1.302 1 75.38 109 TYR B N 1
ATOM 2737 C CA . TYR B 1 109 ? 11.844 11.922 -1.395 1 75.38 109 TYR B CA 1
ATOM 2738 C C . TYR B 1 109 ? 11.266 12.68 -0.21 1 75.38 109 TYR B C 1
ATOM 2740 O O . TYR B 1 109 ? 11.922 13.562 0.351 1 75.38 109 TYR B O 1
ATOM 2748 N N . GLN B 1 110 ? 10.109 12.406 0.084 1 72.75 110 GLN B N 1
ATOM 2749 C CA . GLN B 1 110 ? 9.477 13.055 1.228 1 72.75 110 GLN B CA 1
ATOM 2750 C C . GLN B 1 110 ? 10.25 12.781 2.516 1 72.75 110 GLN B C 1
ATOM 2752 O O . GLN B 1 110 ? 10.383 13.664 3.361 1 72.75 110 GLN B O 1
ATOM 2757 N N . ILE B 1 111 ? 10.688 11.609 2.701 1 80.62 111 ILE B N 1
ATOM 2758 C CA . ILE B 1 111 ? 11.461 11.227 3.879 1 80.62 111 ILE B CA 1
ATOM 2759 C C . ILE B 1 111 ? 12.766 12.016 3.918 1 80.62 111 ILE B C 1
ATOM 2761 O O . ILE B 1 111 ? 13.164 12.508 4.973 1 80.62 111 ILE B O 1
ATOM 2765 N N . GLU B 1 112 ? 13.398 12.156 2.783 1 83.69 112 GLU B N 1
ATOM 2766 C CA . GLU B 1 112 ? 14.648 12.914 2.703 1 83.69 112 GLU B CA 1
ATOM 2767 C C . GLU B 1 112 ? 14.43 14.383 3.059 1 83.69 112 GLU B C 1
ATOM 2769 O O . GLU B 1 112 ? 15.211 14.961 3.811 1 83.69 112 GLU B O 1
ATOM 2774 N N . GLU B 1 113 ? 13.391 14.93 2.527 1 74.94 113 GLU B N 1
ATOM 2775 C CA . GLU B 1 113 ? 13.078 16.344 2.775 1 74.94 113 GLU B CA 1
ATOM 2776 C C . GLU B 1 113 ? 12.703 16.578 4.238 1 74.94 113 GLU B C 1
ATOM 2778 O O . GLU B 1 113 ? 13.164 17.531 4.852 1 74.94 113 GLU B O 1
ATOM 2783 N N . SER B 1 114 ? 11.891 15.734 4.758 1 71.31 114 SER B N 1
ATOM 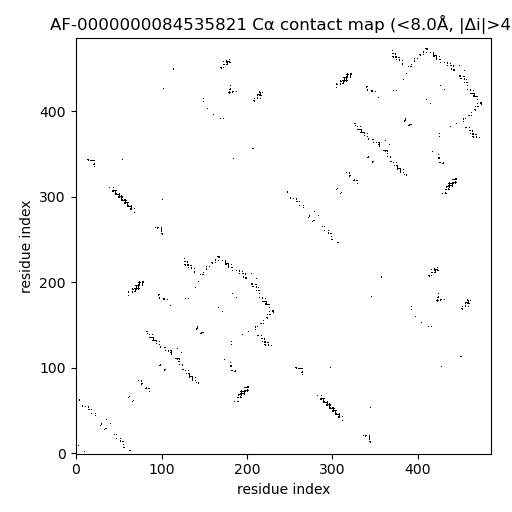2784 C CA . SER B 1 114 ? 11.414 15.898 6.129 1 71.31 114 SER B CA 1
ATOM 2785 C C . SER B 1 114 ? 12.516 15.609 7.137 1 71.31 114 SER B C 1
ATOM 2787 O O . SER B 1 114 ? 12.445 16.047 8.289 1 71.31 114 SER B O 1
ATOM 2789 N N . SER B 1 115 ? 13.492 14.859 6.75 1 77.44 115 SER B N 1
ATOM 2790 C CA . SER B 1 115 ? 14.617 14.562 7.629 1 77.44 115 SER B CA 1
ATOM 2791 C C . SER B 1 115 ? 15.766 15.547 7.422 1 77.44 115 SER B C 1
ATOM 2793 O O . SER B 1 115 ? 16.859 15.344 7.934 1 77.44 115 SER B O 1
ATOM 2795 N N . ASN B 1 116 ? 15.531 16.531 6.617 1 80.12 116 ASN B N 1
ATOM 2796 C CA . ASN B 1 116 ? 16.547 17.531 6.285 1 80.12 116 ASN B CA 1
ATOM 2797 C C . ASN B 1 116 ? 17.781 16.891 5.652 1 80.12 116 ASN B C 1
ATOM 2799 O O . ASN B 1 116 ? 18.906 17.234 5.992 1 80.12 116 ASN B O 1
ATOM 2803 N N . GLY B 1 117 ? 17.516 15.844 4.895 1 79.25 117 GLY B N 1
ATOM 2804 C CA . GLY B 1 117 ? 18.594 15.219 4.129 1 79.25 117 GLY B CA 1
ATOM 2805 C C . GLY B 1 117 ? 19.344 14.164 4.91 1 79.25 117 GLY B C 1
ATOM 2806 O O . GLY B 1 117 ? 20.281 13.539 4.387 1 79.25 117 GLY B O 1
ATOM 2807 N N . TYR B 1 118 ? 18.938 13.953 6.109 1 80.38 118 TYR B N 1
ATOM 2808 C CA . TYR B 1 118 ? 19.609 12.977 6.961 1 80.38 118 TYR B CA 1
ATOM 2809 C C . TYR B 1 118 ? 19.469 11.57 6.379 1 80.38 118 TYR B C 1
ATOM 2811 O O . TYR B 1 118 ? 20.406 10.773 6.453 1 80.38 118 TYR B O 1
ATOM 2819 N N . ILE B 1 119 ? 18.438 11.328 5.812 1 84.5 119 ILE B N 1
ATOM 2820 C CA . ILE B 1 119 ? 18.203 10.062 5.117 1 84.5 119 ILE B CA 1
ATOM 2821 C C . ILE B 1 119 ? 18.094 10.312 3.617 1 84.5 119 ILE B C 1
ATOM 2823 O O . ILE B 1 119 ? 17.125 10.938 3.154 1 84.5 119 ILE B O 1
ATOM 2827 N N . ARG B 1 120 ? 19.031 9.766 2.949 1 88.5 120 ARG B N 1
ATOM 2828 C CA . ARG B 1 120 ? 19.047 9.977 1.505 1 88.5 120 ARG B CA 1
ATOM 2829 C C . ARG B 1 120 ? 17.969 9.133 0.82 1 88.5 120 ARG B C 1
ATOM 2831 O O . ARG B 1 120 ? 17.766 7.973 1.178 1 88.5 120 ARG B O 1
ATOM 2838 N N . SER B 1 121 ? 17.297 9.68 -0.182 1 89 121 SER B N 1
ATOM 2839 C CA . SER B 1 121 ? 16.219 9.031 -0.919 1 89 121 SER B CA 1
ATOM 2840 C C . SER B 1 121 ? 16.719 7.773 -1.629 1 89 121 SER B C 1
ATOM 2842 O O . SER B 1 121 ? 16.031 6.754 -1.655 1 89 121 SER B O 1
ATOM 2844 N N . LYS B 1 122 ? 17.859 7.84 -2.225 1 88.12 122 LYS B N 1
ATOM 2845 C CA . LYS B 1 122 ? 18.422 6.711 -2.961 1 88.12 122 LYS B CA 1
ATOM 2846 C C . LYS B 1 122 ? 18.656 5.516 -2.039 1 88.12 122 LYS B C 1
ATOM 2848 O O . LYS B 1 122 ? 18.375 4.375 -2.404 1 88.12 122 LYS B O 1
ATOM 2853 N N . LEU B 1 123 ? 19.219 5.746 -0.885 1 91.38 123 LEU B N 1
ATOM 2854 C CA . LEU B 1 123 ? 19.469 4.688 0.089 1 91.38 123 LEU B CA 1
ATOM 2855 C C . LEU B 1 123 ? 18.172 4.008 0.495 1 91.38 123 LEU B C 1
ATOM 2857 O O . LEU B 1 123 ? 18.094 2.777 0.556 1 91.38 123 LEU B O 1
ATOM 2861 N N . MET B 1 124 ? 17.219 4.848 0.78 1 91.56 124 MET B N 1
ATOM 2862 C CA . MET B 1 124 ? 15.922 4.316 1.181 1 91.56 124 MET B CA 1
ATOM 2863 C C . MET B 1 124 ? 15.312 3.467 0.069 1 91.56 124 MET B C 1
ATOM 2865 O O . MET B 1 124 ? 14.742 2.404 0.333 1 91.56 124 MET B O 1
ATOM 2869 N N . LEU B 1 125 ? 15.438 3.92 -1.164 1 90.31 125 LEU B N 1
ATOM 2870 C CA . LEU B 1 125 ? 14.898 3.203 -2.314 1 90.31 125 LEU B CA 1
ATOM 2871 C C . LEU B 1 125 ? 15.547 1.831 -2.453 1 90.31 125 LEU B C 1
ATOM 2873 O O . LEU B 1 125 ? 14.867 0.839 -2.717 1 90.31 125 LEU B O 1
ATOM 2877 N N . TYR B 1 126 ? 16.828 1.765 -2.27 1 92.75 126 TYR B N 1
ATOM 2878 C CA . TYR B 1 126 ? 17.547 0.499 -2.369 1 92.75 126 TYR B CA 1
ATOM 2879 C C . TYR B 1 126 ? 17.156 -0.44 -1.234 1 92.75 126 TYR B C 1
ATOM 2881 O O . TYR B 1 126 ? 17.016 -1.648 -1.439 1 92.75 126 TYR B O 1
ATOM 2889 N N . VAL B 1 127 ? 17 0.12 -0.052 1 95.06 127 VAL B N 1
ATOM 2890 C CA . VAL B 1 127 ? 16.625 -0.684 1.106 1 95.06 127 VAL B CA 1
ATOM 2891 C C . VAL B 1 127 ? 15.227 -1.265 0.903 1 95.06 127 VAL B C 1
ATOM 2893 O O . VAL B 1 127 ? 15 -2.455 1.135 1 95.06 127 VAL B O 1
ATOM 2896 N N . LEU B 1 128 ? 14.336 -0.425 0.453 1 94.56 128 LEU B N 1
ATOM 2897 C CA . LEU B 1 128 ? 12.969 -0.862 0.221 1 94.56 128 LEU B CA 1
ATOM 2898 C C . LEU B 1 128 ? 12.914 -1.922 -0.875 1 94.56 128 LEU B C 1
ATOM 2900 O O . LEU B 1 128 ? 12.258 -2.957 -0.712 1 94.56 128 LEU B O 1
ATOM 2904 N N . SER B 1 129 ? 13.586 -1.659 -1.989 1 94 129 SER B N 1
ATOM 2905 C CA . SER B 1 129 ? 13.57 -2.574 -3.127 1 94 129 SER B CA 1
ATOM 2906 C C . SER B 1 129 ? 14.195 -3.918 -2.762 1 94 129 SER B C 1
ATOM 2908 O O . SER B 1 129 ? 13.688 -4.969 -3.156 1 94 129 SER B O 1
ATOM 2910 N N . SER B 1 130 ? 15.312 -3.877 -2.037 1 95.62 130 SER B N 1
ATOM 2911 C CA . SER B 1 130 ? 15.977 -5.113 -1.624 1 95.62 130 SER B CA 1
ATOM 2912 C C . SER B 1 130 ? 15.102 -5.918 -0.671 1 95.62 130 SER B C 1
ATOM 2914 O O . SER B 1 130 ? 15.023 -7.145 -0.773 1 95.62 130 SER B O 1
ATOM 2916 N N . GLY B 1 131 ? 14.5 -5.234 0.296 1 96.25 131 GLY B N 1
ATOM 2917 C CA . GLY B 1 131 ? 13.594 -5.91 1.212 1 96.25 131 GLY B CA 1
ATOM 2918 C C . GLY B 1 131 ? 12.445 -6.609 0.508 1 96.25 131 GLY B C 1
ATOM 2919 O O . GLY B 1 131 ? 12.18 -7.785 0.761 1 96.25 131 GLY B O 1
ATOM 2920 N N . ILE B 1 132 ? 11.766 -5.883 -0.381 1 95.69 132 ILE B N 1
ATOM 2921 C CA . ILE B 1 132 ? 10.625 -6.438 -1.11 1 95.69 132 ILE B CA 1
ATOM 2922 C C . ILE B 1 132 ? 11.086 -7.602 -1.982 1 95.69 132 ILE B C 1
ATOM 2924 O O . ILE B 1 132 ? 10.391 -8.609 -2.102 1 95.69 132 ILE B O 1
ATOM 2928 N N . ALA B 1 133 ? 12.273 -7.438 -2.582 1 96 133 ALA B N 1
ATOM 2929 C CA . ALA B 1 133 ? 12.836 -8.516 -3.396 1 96 133 ALA B CA 1
ATOM 2930 C C . ALA B 1 133 ? 12.953 -9.805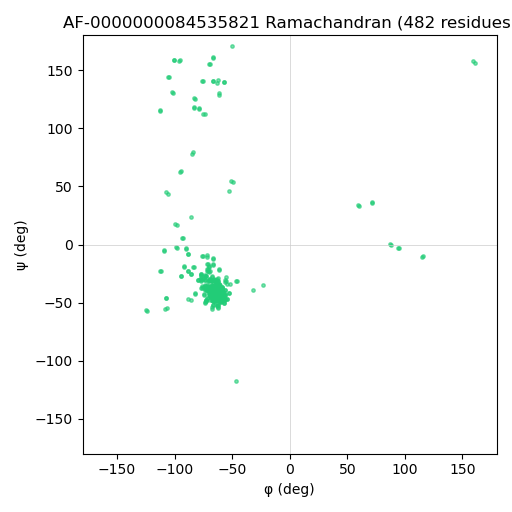 -2.594 1 96 133 ALA B C 1
ATOM 2932 O O . ALA B 1 133 ? 12.555 -10.875 -3.066 1 96 133 ALA B O 1
ATOM 2933 N N . VAL B 1 134 ? 13.461 -9.727 -1.429 1 96.88 134 VAL B N 1
ATOM 2934 C CA . VAL B 1 134 ? 13.648 -10.883 -0.562 1 96.88 134 VAL B CA 1
ATOM 2935 C C . VAL B 1 134 ? 12.289 -11.5 -0.216 1 96.88 134 VAL B C 1
ATOM 2937 O O . VAL B 1 134 ? 12.109 -12.711 -0.301 1 96.88 134 VAL B O 1
ATOM 2940 N N . PHE B 1 135 ? 11.32 -10.719 0.096 1 96.38 135 PHE B N 1
ATOM 2941 C CA . PHE B 1 135 ? 10.031 -11.227 0.558 1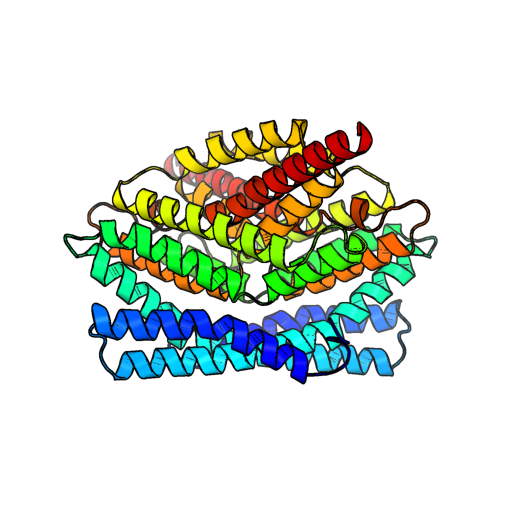 96.38 135 PHE B CA 1
ATOM 2942 C C . PHE B 1 135 ? 9.211 -11.758 -0.61 1 96.38 135 PHE B C 1
ATOM 2944 O O . PHE B 1 135 ? 8.398 -12.664 -0.442 1 96.38 135 PHE B O 1
ATOM 2951 N N . VAL B 1 136 ? 9.383 -11.18 -1.791 1 94.56 136 VAL B N 1
ATOM 2952 C CA . VAL B 1 136 ? 8.734 -11.742 -2.965 1 94.56 136 VAL B CA 1
ATOM 2953 C C . VAL B 1 136 ? 9.305 -13.133 -3.256 1 94.56 136 VAL B C 1
ATOM 2955 O O . VAL B 1 136 ? 8.57 -14.055 -3.604 1 94.56 136 VAL B O 1
ATOM 2958 N N . ALA B 1 137 ? 10.617 -13.234 -3.125 1 96 137 ALA B N 1
ATOM 2959 C CA . ALA B 1 137 ? 11.242 -14.547 -3.271 1 96 137 ALA B CA 1
ATOM 2960 C C . ALA B 1 137 ? 10.68 -15.539 -2.258 1 96 137 ALA B C 1
ATOM 2962 O O . ALA B 1 137 ? 10.391 -16.688 -2.596 1 96 137 ALA B O 1
ATOM 2963 N N . ILE B 1 138 ? 10.523 -15.133 -1.051 1 95.5 138 ILE B N 1
ATOM 2964 C CA . ILE B 1 138 ? 9.961 -15.977 -0.001 1 95.5 138 ILE B CA 1
ATOM 2965 C C . ILE B 1 138 ? 8.516 -16.328 -0.346 1 95.5 138 ILE B C 1
ATOM 2967 O O . ILE B 1 138 ? 8.07 -17.453 -0.091 1 95.5 138 ILE B O 1
ATOM 2971 N N . ALA B 1 139 ? 7.793 -15.375 -0.925 1 92.94 139 ALA B N 1
ATOM 2972 C CA . ALA B 1 139 ? 6.41 -15.625 -1.321 1 92.94 139 ALA B CA 1
ATOM 2973 C C . ALA B 1 139 ? 6.336 -16.703 -2.391 1 92.94 139 ALA B C 1
ATOM 2975 O O . ALA B 1 139 ? 5.434 -17.547 -2.369 1 92.94 139 ALA B O 1
ATOM 2976 N N . MET B 1 140 ? 7.254 -16.656 -3.33 1 91.75 140 MET B N 1
ATOM 2977 C CA . MET B 1 140 ? 7.309 -17.703 -4.344 1 91.75 140 MET B CA 1
ATOM 2978 C C . MET B 1 140 ? 7.605 -19.047 -3.709 1 91.75 140 MET B C 1
ATOM 2980 O O . MET B 1 140 ? 6.977 -20.062 -4.051 1 91.75 140 MET B O 1
ATOM 2984 N N . ALA B 1 141 ? 8.562 -19.047 -2.832 1 92.62 141 ALA B N 1
ATOM 2985 C CA . ALA B 1 141 ? 8.914 -20.281 -2.131 1 92.62 141 ALA B CA 1
ATOM 2986 C C . ALA B 1 141 ? 7.738 -20.812 -1.325 1 92.62 141 ALA B C 1
ATOM 2988 O O . ALA B 1 141 ? 7.531 -22.031 -1.243 1 92.62 141 ALA B O 1
ATOM 2989 N N . LYS B 1 142 ? 7.012 -19.922 -0.741 1 91.44 142 LYS B N 1
ATOM 2990 C CA . LYS B 1 142 ? 5.828 -20.281 0.036 1 91.44 142 LYS B CA 1
ATOM 2991 C C . LYS B 1 142 ? 4.836 -21.078 -0.809 1 91.44 142 LYS B C 1
ATOM 2993 O O . LYS B 1 142 ? 4.281 -22.078 -0.346 1 91.44 142 LYS B O 1
ATOM 2998 N N . ILE B 1 143 ? 4.645 -20.656 -1.99 1 88 143 ILE B N 1
ATOM 2999 C CA . ILE B 1 143 ? 3.68 -21.297 -2.875 1 88 143 ILE B CA 1
ATOM 3000 C C . ILE B 1 143 ? 4.246 -22.625 -3.381 1 88 143 ILE B C 1
ATOM 3002 O O . ILE B 1 143 ? 3.559 -23.641 -3.365 1 88 143 ILE B O 1
ATOM 3006 N N . ILE B 1 144 ? 5.492 -22.594 -3.748 1 88.75 144 ILE B N 1
A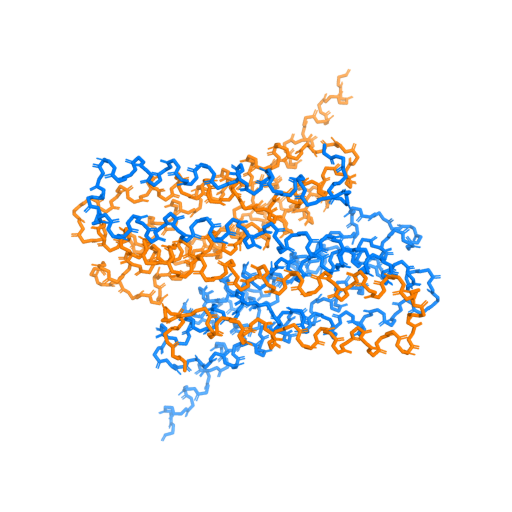TOM 3007 C CA . ILE B 1 144 ? 6.129 -23.766 -4.348 1 88.75 144 ILE B CA 1
ATOM 3008 C C . ILE B 1 144 ? 6.223 -24.891 -3.316 1 88.75 144 ILE B C 1
ATOM 3010 O O . ILE B 1 144 ? 5.957 -26.047 -3.629 1 88.75 144 ILE B O 1
ATOM 3014 N N . TYR B 1 145 ? 6.535 -24.531 -2.092 1 89.62 145 TYR B N 1
ATOM 3015 C CA . TYR B 1 145 ? 6.746 -25.547 -1.065 1 89.62 145 TYR B CA 1
ATOM 3016 C C . TYR B 1 145 ? 5.5 -25.719 -0.208 1 89.62 145 TYR B C 1
ATOM 3018 O O . TYR B 1 145 ? 5.492 -26.531 0.728 1 89.62 145 TYR B O 1
ATOM 3026 N N . GLY B 1 146 ? 4.539 -25 -0.45 1 86.62 146 GLY B N 1
ATOM 3027 C CA . GLY B 1 146 ? 3.281 -25.156 0.262 1 86.62 146 GLY B CA 1
ATOM 3028 C C . GLY B 1 146 ? 3.354 -24.703 1.707 1 86.62 146 GLY B C 1
ATOM 3029 O O . GLY B 1 146 ? 2.787 -25.344 2.594 1 86.62 146 GLY B O 1
ATOM 3030 N N . ILE B 1 147 ? 4.082 -23.672 1.956 1 88.69 147 ILE B N 1
ATOM 3031 C CA . ILE B 1 147 ? 4.219 -23.141 3.305 1 88.69 147 ILE B CA 1
ATOM 3032 C C . ILE B 1 147 ? 3.037 -22.219 3.613 1 88.69 147 ILE B C 1
ATOM 3034 O O . ILE B 1 147 ? 2.754 -21.281 2.857 1 88.69 147 ILE B O 1
ATOM 3038 N N . PRO B 1 148 ? 2.361 -22.516 4.719 1 88.56 148 PRO B N 1
ATOM 3039 C CA . PRO B 1 148 ? 1.242 -21.641 5.086 1 88.56 148 PRO B CA 1
ATOM 3040 C C . PRO B 1 148 ? 1.68 -20.203 5.383 1 88.56 148 PRO B C 1
ATOM 3042 O O . PRO B 1 148 ? 2.74 -20 5.977 1 88.56 148 PRO B O 1
ATOM 3045 N N . PHE B 1 149 ? 0.891 -19.25 4.977 1 91.31 149 PHE B N 1
ATOM 3046 C CA . PHE B 1 149 ? 1.134 -17.812 5.113 1 91.31 149 PHE B CA 1
ATOM 3047 C C . PHE B 1 149 ? 1.403 -17.453 6.566 1 91.31 149 PHE B C 1
ATOM 3049 O O . PHE B 1 149 ? 2.273 -16.625 6.855 1 91.31 149 PHE B O 1
ATOM 3056 N N . LEU B 1 150 ? 0.796 -18.094 7.527 1 91.31 150 LEU B N 1
ATOM 3057 C CA . LEU B 1 150 ? 0.869 -17.781 8.953 1 91.31 150 LEU B CA 1
ATOM 3058 C C . LEU B 1 150 ? 2.281 -18 9.484 1 91.31 150 LEU B C 1
ATOM 3060 O O . LEU B 1 150 ? 2.721 -17.297 10.398 1 91.31 150 LEU B O 1
ATOM 3064 N N . TYR B 1 151 ? 2.93 -18.891 8.891 1 91.94 151 TYR B N 1
ATOM 3065 C CA . TYR B 1 151 ? 4.266 -19.234 9.359 1 91.94 151 TYR B CA 1
ATOM 3066 C C . TYR B 1 151 ? 5.281 -18.188 8.945 1 91.94 151 TYR B C 1
ATOM 3068 O O . TYR B 1 151 ? 6.406 -18.156 9.445 1 91.94 151 TYR B O 1
ATOM 3076 N N . ILE B 1 152 ? 4.871 -17.312 8.117 1 93.5 152 ILE B N 1
ATOM 3077 C CA . ILE B 1 152 ? 5.781 -16.266 7.668 1 93.5 152 ILE B CA 1
ATOM 3078 C C . ILE B 1 152 ? 5.395 -14.938 8.305 1 93.5 152 ILE B C 1
ATOM 3080 O O . ILE B 1 152 ? 6.242 -14.25 8.883 1 93.5 152 ILE B O 1
ATOM 3084 N N . ILE B 1 153 ? 4.086 -14.617 8.281 1 93.69 153 ILE B N 1
ATOM 3085 C CA . ILE B 1 153 ? 3.623 -13.289 8.68 1 93.69 153 ILE B CA 1
ATOM 3086 C C . ILE B 1 153 ? 3.713 -13.148 10.195 1 93.69 153 ILE B C 1
ATOM 3088 O O . ILE B 1 153 ? 4.055 -12.086 10.711 1 93.69 153 ILE B O 1
ATOM 3092 N N . VAL B 1 154 ? 3.391 -14.219 10.977 1 94.25 154 VAL B N 1
ATOM 3093 C CA . VAL B 1 154 ? 3.379 -14.141 12.438 1 94.25 154 VAL B CA 1
ATOM 3094 C C . VAL B 1 154 ? 4.801 -13.938 12.953 1 94.25 154 VAL B C 1
ATOM 3096 O O . VAL B 1 154 ? 5.078 -12.969 13.664 1 94.25 154 VAL B O 1
ATOM 3099 N N . PRO B 1 155 ? 5.715 -14.836 12.57 1 95.06 155 PRO B N 1
ATOM 3100 C CA . PRO B 1 155 ? 7.086 -14.562 13.008 1 95.06 155 PRO B CA 1
ATOM 3101 C C . PRO B 1 155 ? 7.625 -13.234 12.477 1 95.06 155 PRO B C 1
ATOM 3103 O O . PRO B 1 155 ? 8.43 -12.578 13.141 1 95.06 155 PRO B O 1
ATOM 3106 N N . GLY B 1 156 ? 7.246 -12.883 11.289 1 95.62 156 GLY B N 1
ATOM 3107 C CA . GLY B 1 156 ? 7.664 -11.609 10.734 1 95.62 156 GLY B CA 1
ATOM 3108 C C . GLY B 1 156 ? 7.27 -10.422 11.594 1 95.62 156 GLY B C 1
ATOM 3109 O O . GLY B 1 156 ? 8.109 -9.586 11.93 1 95.62 156 GLY B O 1
ATOM 3110 N N . TYR B 1 157 ? 6.023 -10.367 12.016 1 94.94 157 TYR B N 1
ATOM 3111 C CA . TYR B 1 157 ? 5.551 -9.234 12.805 1 94.94 157 TYR B CA 1
ATOM 3112 C C . TYR B 1 157 ? 6.027 -9.336 14.25 1 94.94 157 TYR B C 1
ATOM 3114 O O . TYR B 1 157 ? 6.207 -8.32 14.922 1 94.94 157 TYR B O 1
ATOM 3122 N N . LEU B 1 158 ? 6.219 -10.57 14.742 1 95.69 158 LEU B N 1
ATOM 3123 C CA . LEU B 1 158 ? 6.848 -10.695 16.047 1 95.69 158 LEU B CA 1
ATOM 3124 C C . LEU B 1 158 ? 8.258 -10.109 16.047 1 95.69 158 LEU B C 1
ATOM 3126 O O . LEU B 1 158 ? 8.68 -9.477 17.016 1 95.69 158 LEU B O 1
ATOM 3130 N N . PHE B 1 159 ? 8.883 -10.367 14.938 1 96.31 159 PHE B N 1
ATOM 3131 C CA . PHE B 1 159 ? 10.211 -9.797 14.758 1 96.31 159 PHE B CA 1
ATOM 3132 C C . PHE B 1 159 ? 10.148 -8.273 14.711 1 96.31 159 PHE B C 1
ATOM 3134 O O . PHE B 1 159 ? 11.016 -7.598 15.266 1 96.31 159 PHE B O 1
ATOM 3141 N N . VAL B 1 160 ? 9.117 -7.742 14.086 1 95.88 160 VAL B N 1
ATOM 3142 C CA . VAL B 1 160 ? 8.906 -6.297 14.031 1 95.88 160 VAL B CA 1
ATOM 3143 C C . VAL B 1 160 ? 8.758 -5.742 15.445 1 95.88 160 VAL B C 1
ATOM 3145 O O . VAL B 1 160 ? 9.305 -4.688 15.766 1 95.88 160 VAL B O 1
ATOM 3148 N N . PHE B 1 161 ? 8.078 -6.461 16.312 1 95.12 161 PHE B N 1
ATOM 3149 C CA . PHE B 1 161 ? 7.879 -6.023 17.688 1 95.12 161 PHE B CA 1
ATOM 3150 C C . PHE B 1 161 ? 9.203 -5.957 18.422 1 95.12 161 PHE B C 1
ATOM 3152 O O . PHE B 1 161 ? 9.422 -5.062 19.25 1 95.12 161 PHE B O 1
ATOM 3159 N N . VAL B 1 162 ? 10.016 -6.879 18.156 1 95.25 162 VAL B N 1
ATOM 3160 C CA . VAL B 1 162 ? 11.344 -6.875 18.781 1 95.25 162 VAL B CA 1
ATOM 3161 C C . VAL B 1 162 ? 12.133 -5.664 18.281 1 95.25 162 VAL B C 1
ATOM 3163 O O . VAL B 1 162 ? 12.781 -4.977 19.078 1 95.25 162 VAL B O 1
ATOM 3166 N N . LEU B 1 163 ? 12.055 -5.379 17.047 1 95.06 163 LEU B N 1
ATOM 3167 C CA . LEU B 1 163 ? 12.797 -4.27 16.453 1 95.06 163 LEU B CA 1
ATOM 3168 C C . LEU B 1 163 ? 12.289 -2.936 16.984 1 95.06 163 LEU B C 1
ATOM 3170 O O . LEU B 1 163 ? 13.055 -1.975 17.094 1 95.06 163 LEU B O 1
ATOM 3174 N N . LEU B 1 164 ? 10.969 -2.918 17.266 1 93.44 164 LEU B N 1
ATOM 3175 C CA . LEU B 1 164 ? 10.367 -1.695 17.781 1 93.44 164 LEU B CA 1
ATOM 3176 C C . LEU B 1 164 ? 11.086 -1.232 19.047 1 93.44 164 LEU B C 1
ATOM 3178 O O . LEU B 1 164 ? 11.18 -0.031 19.312 1 93.44 164 LEU B O 1
ATOM 3182 N N . TRP B 1 165 ? 11.57 -2.195 19.797 1 91.31 165 TRP B N 1
ATOM 3183 C CA . TRP B 1 165 ? 12.227 -1.896 21.062 1 91.31 165 TRP B CA 1
ATOM 3184 C C . TRP B 1 165 ? 13.578 -1.227 20.828 1 91.31 165 TRP B C 1
ATOM 3186 O O . TRP B 1 165 ? 14.07 -0.485 21.688 1 91.31 165 TRP B O 1
ATOM 3196 N N . PHE B 1 166 ? 14.164 -1.378 19.656 1 92.38 166 PHE B N 1
ATOM 3197 C CA . PHE B 1 166 ? 15.516 -0.893 19.406 1 92.38 166 PHE B CA 1
ATOM 3198 C C . PHE B 1 166 ? 15.492 0.304 18.469 1 92.38 166 PHE B C 1
ATOM 3200 O O . PHE B 1 166 ? 16.516 0.949 18.25 1 92.38 166 PHE B O 1
ATOM 3207 N N . CYS B 1 167 ? 14.367 0.615 17.969 1 91 167 CYS B N 1
ATOM 3208 C CA . CYS B 1 167 ? 14.281 1.636 16.938 1 91 167 CYS B CA 1
ATOM 3209 C C . CYS B 1 167 ? 13.727 2.939 17.5 1 91 167 CYS B C 1
ATOM 3211 O O . CYS B 1 167 ? 12.836 2.922 18.359 1 91 167 CYS B O 1
ATOM 3213 N N . ASP B 1 168 ? 14.227 4.047 17 1 88 168 ASP B N 1
ATOM 3214 C CA . ASP B 1 168 ? 13.711 5.359 17.375 1 88 168 ASP B CA 1
ATOM 3215 C C . ASP B 1 168 ? 12.305 5.578 16.812 1 88 168 ASP B C 1
ATOM 3217 O O . ASP B 1 168 ? 11.969 5.051 15.742 1 88 168 ASP B O 1
ATOM 3221 N N . LYS B 1 169 ? 11.617 6.379 17.406 1 84.31 169 LYS B N 1
ATOM 3222 C CA . LYS B 1 169 ? 10.219 6.617 17.062 1 84.31 169 LYS B CA 1
ATOM 3223 C C . LYS B 1 169 ? 10.086 7.141 15.641 1 84.31 169 LYS B C 1
ATOM 3225 O O . LYS B 1 169 ? 9.133 6.793 14.93 1 84.31 169 LYS B O 1
ATOM 3230 N N . ASP B 1 170 ? 11.016 7.957 15.219 1 82.25 170 ASP B N 1
ATOM 3231 C CA . ASP B 1 170 ? 10.961 8.539 13.883 1 82.25 170 ASP B CA 1
ATOM 3232 C C . ASP B 1 170 ? 11.055 7.465 12.805 1 82.25 170 ASP B C 1
ATOM 3234 O O . ASP B 1 170 ? 10.32 7.5 11.812 1 82.25 170 ASP B O 1
ATOM 3238 N N . PHE B 1 171 ? 11.922 6.504 13.125 1 88.19 171 PHE B N 1
ATOM 3239 C CA . PHE B 1 171 ? 12.125 5.461 12.133 1 88.19 171 PHE B CA 1
ATOM 3240 C C . PHE B 1 171 ? 10.961 4.477 12.133 1 88.19 171 PHE B C 1
ATOM 3242 O O . PHE B 1 171 ? 10.664 3.861 11.102 1 88.19 171 PHE B O 1
ATOM 3249 N N . ILE B 1 172 ? 10.328 4.41 13.273 1 91.75 172 ILE B N 1
ATOM 3250 C CA . ILE B 1 172 ? 9.203 3.484 13.375 1 91.75 172 ILE B CA 1
ATOM 3251 C C . ILE B 1 172 ? 8.07 3.965 12.477 1 91.75 172 ILE B C 1
ATOM 3253 O O . ILE B 1 172 ? 7.516 3.188 11.688 1 91.75 172 ILE B O 1
ATOM 3257 N N . SER B 1 173 ? 7.77 5.215 12.547 1 89.88 173 SER B N 1
ATOM 3258 C CA . SER B 1 173 ? 6.695 5.773 11.727 1 89.88 173 SER B CA 1
ATOM 3259 C C . SER B 1 173 ? 7.027 5.68 10.242 1 89.88 173 SER B C 1
ATOM 3261 O O . SER B 1 173 ? 6.168 5.34 9.43 1 89.88 173 SER B O 1
ATOM 3263 N N . ILE B 1 174 ? 8.273 5.918 9.945 1 89.38 174 ILE B N 1
ATOM 3264 C CA . ILE B 1 174 ? 8.734 5.871 8.562 1 89.38 174 ILE B CA 1
ATOM 3265 C C . ILE B 1 174 ? 8.641 4.441 8.039 1 89.38 174 ILE B C 1
ATOM 3267 O O . ILE B 1 174 ? 8.195 4.211 6.91 1 89.38 174 ILE B O 1
ATOM 3271 N N . ALA B 1 175 ? 9.039 3.52 8.852 1 93.94 175 ALA B N 1
ATOM 3272 C CA . ALA B 1 175 ? 9.055 2.109 8.469 1 93.94 175 ALA B CA 1
ATOM 3273 C C . ALA B 1 175 ? 7.652 1.613 8.141 1 93.94 175 ALA B C 1
ATOM 3275 O O . ALA B 1 175 ? 7.434 0.98 7.109 1 93.94 175 ALA B O 1
ATOM 3276 N N . PHE B 1 176 ? 6.734 1.893 8.984 1 93.44 176 PHE B N 1
ATOM 3277 C CA . PHE B 1 176 ? 5.367 1.433 8.773 1 93.44 176 PHE B CA 1
ATOM 3278 C C . PHE B 1 176 ? 4.734 2.148 7.586 1 93.44 176 PHE B C 1
ATOM 3280 O O . PHE B 1 176 ? 3.943 1.556 6.848 1 93.44 176 PHE B O 1
ATOM 3287 N N . ASP B 1 177 ? 5.066 3.379 7.406 1 91.38 177 ASP B N 1
ATOM 3288 C CA . ASP B 1 177 ? 4.562 4.105 6.246 1 91.38 177 ASP B CA 1
ATOM 3289 C C . ASP B 1 177 ? 5.148 3.551 4.949 1 91.38 177 ASP B C 1
ATOM 3291 O O . ASP B 1 177 ? 4.449 3.439 3.943 1 91.38 177 ASP B O 1
ATOM 3295 N N . ALA B 1 178 ? 6.41 3.227 5.031 1 92.06 178 ALA B N 1
ATOM 3296 C CA . ALA B 1 178 ? 7.055 2.621 3.867 1 92.06 178 ALA B CA 1
ATOM 3297 C C . ALA B 1 178 ? 6.398 1.294 3.504 1 92.06 178 ALA B C 1
ATOM 3299 O O . ALA B 1 178 ? 6.262 0.964 2.322 1 92.06 178 ALA B O 1
ATOM 3300 N N . GLY B 1 179 ? 6.059 0.527 4.484 1 91.81 179 GLY B N 1
ATOM 3301 C CA . GLY B 1 179 ? 5.375 -0.734 4.25 1 91.81 179 GLY B CA 1
ATOM 3302 C C . GLY B 1 179 ? 4.066 -0.57 3.498 1 91.81 179 GLY B C 1
ATOM 3303 O O . GLY B 1 179 ? 3.734 -1.386 2.635 1 91.81 179 GLY B O 1
ATOM 3304 N N . GLY B 1 180 ? 3.334 0.413 3.812 1 88.38 180 GLY B N 1
ATOM 3305 C CA . GLY B 1 180 ? 2.055 0.672 3.17 1 88.38 180 GLY B CA 1
ATOM 3306 C C . GLY B 1 180 ? 2.193 1.19 1.751 1 88.38 180 GLY B C 1
ATOM 3307 O O . GLY B 1 180 ? 1.332 0.94 0.906 1 88.38 180 GLY B O 1
ATOM 3308 N N . VAL B 1 181 ? 3.238 1.827 1.438 1 86.62 181 VAL B N 1
ATOM 3309 C CA . VAL B 1 181 ? 3.41 2.494 0.151 1 86.62 181 VAL B CA 1
ATOM 3310 C C . VAL B 1 181 ? 4.145 1.571 -0.817 1 86.62 181 VAL B C 1
ATOM 3312 O O . VAL B 1 181 ? 3.984 1.684 -2.035 1 86.62 181 VAL B O 1
ATOM 3315 N N . ALA B 1 182 ? 4.938 0.698 -0.301 1 85.62 182 ALA B N 1
ATOM 3316 C CA . ALA B 1 182 ? 5.816 -0.139 -1.118 1 85.62 182 ALA B CA 1
ATOM 3317 C C . ALA B 1 182 ? 5.004 -1.112 -1.97 1 85.62 182 ALA B C 1
ATOM 3319 O O . ALA B 1 182 ? 5.516 -1.668 -2.943 1 85.62 182 ALA B O 1
ATOM 3320 N N . THR B 1 183 ? 3.734 -1.225 -1.676 1 85.31 183 THR B N 1
ATOM 3321 C CA . THR B 1 183 ? 2.873 -2.121 -2.438 1 85.31 183 THR B CA 1
ATOM 3322 C C . THR B 1 183 ? 2.154 -1.364 -3.551 1 85.31 183 THR B C 1
ATOM 3324 O O . THR B 1 183 ? 0.922 -1.357 -3.607 1 85.31 183 THR B O 1
ATOM 3327 N N . GLY B 1 184 ? 2.891 -0.854 -4.414 1 78.56 184 GLY B N 1
ATOM 3328 C CA . GLY B 1 184 ? 2.369 -0.077 -5.527 1 78.56 184 GLY B CA 1
ATOM 3329 C C . GLY B 1 184 ? 1.546 -0.903 -6.5 1 78.56 184 GLY B C 1
ATOM 3330 O O . GLY B 1 184 ? 1.688 -2.127 -6.555 1 78.56 184 GLY B O 1
ATOM 3331 N N . SER B 1 185 ? 0.784 -0.309 -7.246 1 73.06 185 SER B N 1
ATOM 3332 C CA . SER B 1 185 ? -0.168 -0.952 -8.148 1 73.06 185 SER B CA 1
ATOM 3333 C C . SER B 1 185 ? 0.545 -1.811 -9.188 1 73.06 185 SER B C 1
ATOM 3335 O O . SER B 1 185 ? 0.088 -2.908 -9.508 1 73.06 185 SER B O 1
ATOM 3337 N N . MET B 1 186 ? 1.607 -1.325 -9.672 1 73.94 186 MET B N 1
ATOM 3338 C CA . MET B 1 186 ? 2.332 -2.072 -10.695 1 73.94 186 MET B CA 1
ATOM 3339 C C . MET B 1 186 ? 2.918 -3.357 -10.117 1 73.94 186 MET B C 1
ATOM 3341 O O . MET B 1 186 ? 2.777 -4.43 -10.711 1 73.94 186 MET B O 1
ATOM 3345 N N . ALA B 1 187 ? 3.562 -3.189 -9.008 1 80.44 187 ALA B N 1
ATOM 3346 C CA . ALA B 1 187 ? 4.18 -4.348 -8.359 1 80.44 187 ALA B CA 1
ATOM 3347 C C . ALA B 1 187 ? 3.123 -5.363 -7.938 1 80.44 187 ALA B C 1
ATOM 3349 O O . ALA B 1 187 ? 3.264 -6.562 -8.195 1 80.44 187 ALA B O 1
ATOM 3350 N N . VAL B 1 188 ? 2.105 -4.902 -7.371 1 82.38 188 VAL B N 1
ATOM 3351 C CA . VAL B 1 188 ? 1.069 -5.781 -6.84 1 82.38 188 VAL B CA 1
ATOM 3352 C C . VAL B 1 188 ? 0.398 -6.539 -7.984 1 82.38 188 VAL B C 1
ATOM 3354 O O . VAL B 1 188 ? 0.219 -7.754 -7.906 1 82.38 188 VAL B O 1
ATOM 3357 N N . THR B 1 189 ? 0.015 -5.848 -8.977 1 76.12 189 THR B N 1
ATOM 3358 C CA . THR B 1 189 ? -0.698 -6.477 -10.078 1 76.12 189 THR B CA 1
ATOM 3359 C C . THR B 1 189 ? 0.183 -7.516 -10.766 1 76.12 189 THR B C 1
ATOM 3361 O O . THR B 1 189 ? -0.256 -8.641 -11.023 1 76.12 189 THR B O 1
ATOM 3364 N N . PHE B 1 190 ? 1.367 -7.121 -11.039 1 80.38 190 PHE B N 1
ATOM 3365 C CA . PHE B 1 190 ? 2.273 -8.016 -11.75 1 80.38 190 PHE B CA 1
ATOM 3366 C C . PHE B 1 190 ? 2.611 -9.234 -10.891 1 80.38 190 PHE B C 1
ATOM 3368 O O . PHE B 1 190 ? 2.508 -10.375 -11.352 1 80.38 190 PHE B O 1
ATOM 3375 N N . LEU B 1 191 ? 2.955 -9.047 -9.727 1 87.5 191 LEU B N 1
ATOM 3376 C CA . LEU B 1 191 ? 3.434 -10.125 -8.875 1 87.5 191 LEU B CA 1
ATOM 3377 C C . LEU B 1 191 ? 2.275 -11.008 -8.406 1 87.5 191 LEU B C 1
ATOM 3379 O O . LEU B 1 191 ? 2.432 -12.219 -8.258 1 87.5 191 LEU B O 1
ATOM 3383 N N . THR B 1 192 ? 1.165 -10.398 -8.156 1 83.25 192 THR B N 1
ATOM 3384 C CA . THR B 1 192 ? 0.019 -11.211 -7.762 1 83.25 192 THR B CA 1
ATOM 3385 C C . THR B 1 192 ? -0.464 -12.07 -8.93 1 83.25 192 THR B C 1
ATOM 3387 O O . THR B 1 192 ? -0.858 -13.227 -8.734 1 83.25 192 THR B O 1
ATOM 3390 N N . SER B 1 193 ? -0.507 -11.438 -10.094 1 82.62 193 SER B N 1
ATOM 3391 C CA . SER B 1 193 ? -0.894 -12.242 -11.242 1 82.62 193 SER B CA 1
ATOM 3392 C C . SER B 1 193 ? 0.059 -13.422 -11.438 1 82.62 193 SER B C 1
ATOM 3394 O O . SER B 1 193 ? -0.365 -14.516 -11.805 1 82.62 193 SER B O 1
ATOM 3396 N N . MET B 1 194 ? 1.285 -13.195 -11.18 1 85.56 194 MET B N 1
ATOM 3397 C CA . MET B 1 194 ? 2.281 -14.258 -11.289 1 85.56 194 MET B CA 1
ATOM 3398 C C . MET B 1 194 ? 2.039 -15.344 -10.25 1 85.56 194 MET B C 1
ATOM 3400 O O . MET B 1 194 ? 2.117 -16.531 -10.555 1 85.56 194 MET B O 1
ATOM 3404 N N . THR B 1 195 ? 1.763 -14.992 -9.07 1 86 195 THR B N 1
ATOM 3405 C CA . THR B 1 195 ? 1.533 -15.961 -8.008 1 86 195 THR B CA 1
ATOM 3406 C C . THR B 1 195 ? 0.231 -16.719 -8.242 1 86 195 THR B C 1
ATOM 3408 O O . THR B 1 195 ? 0.139 -17.906 -7.93 1 86 195 THR B O 1
ATOM 3411 N N . VAL B 1 196 ? -0.737 -16.016 -8.672 1 78.56 196 VAL B N 1
ATOM 3412 C CA . VAL B 1 196 ? -2 -16.672 -8.984 1 78.56 196 VAL B CA 1
ATOM 3413 C C . VAL B 1 196 ? -1.793 -17.672 -10.125 1 78.56 196 VAL B C 1
ATOM 3415 O O . VAL B 1 196 ? -2.332 -18.781 -10.094 1 78.56 196 VAL B O 1
ATOM 3418 N N . GLY B 1 197 ? -1.076 -17.234 -11.133 1 82.75 197 GLY B N 1
ATOM 3419 C CA . GLY B 1 197 ? -0.727 -18.156 -12.195 1 82.75 197 GLY B CA 1
ATOM 3420 C C . GLY B 1 197 ? 0.03 -19.391 -11.711 1 82.75 197 GLY B C 1
ATOM 3421 O O . GLY B 1 197 ? -0.262 -20.5 -12.125 1 82.75 197 GLY B O 1
ATOM 3422 N N . LEU B 1 198 ? 0.975 -19.141 -10.891 1 84.69 198 LEU B N 1
ATOM 3423 C CA . LEU B 1 198 ? 1.752 -20.234 -10.297 1 84.69 198 LEU B CA 1
ATOM 3424 C C . LEU B 1 198 ? 0.854 -21.172 -9.5 1 84.69 198 LEU B C 1
ATOM 3426 O O . LEU B 1 198 ? 0.957 -22.391 -9.633 1 84.69 198 LEU B O 1
ATOM 3430 N N . ALA B 1 199 ? -0.028 -20.641 -8.719 1 81.38 199 ALA B N 1
ATOM 3431 C CA . ALA B 1 199 ? -0.915 -21.438 -7.871 1 81.38 199 ALA B CA 1
ATOM 3432 C C . ALA B 1 199 ? -1.909 -22.234 -8.711 1 81.38 199 ALA B C 1
ATOM 3434 O O . ALA B 1 199 ? -2.293 -23.344 -8.336 1 81.38 199 ALA B O 1
ATOM 3435 N N . SER B 1 200 ? -2.324 -21.688 -9.727 1 79.31 200 SER B N 1
ATOM 3436 C CA . SER B 1 200 ? -3.305 -22.344 -10.578 1 79.31 200 SER B CA 1
ATOM 3437 C C . SER B 1 200 ? -2.688 -23.531 -11.32 1 79.31 200 SER B C 1
ATOM 3439 O O . SER B 1 200 ? -3.383 -24.484 -11.656 1 79.31 200 SER B O 1
ATOM 3441 N N . ALA B 1 201 ? -1.459 -23.391 -11.586 1 80.5 201 ALA B N 1
ATOM 3442 C CA . ALA B 1 201 ? -0.777 -24.438 -12.344 1 80.5 201 ALA B CA 1
ATOM 3443 C C . ALA B 1 201 ? -0.226 -25.516 -11.414 1 80.5 201 ALA B C 1
ATOM 3445 O O . ALA B 1 201 ? 0.052 -26.641 -11.844 1 80.5 201 ALA B O 1
ATOM 3446 N N . HIS B 1 202 ? -0.064 -25.047 -10.227 1 73.75 202 HIS B N 1
ATOM 3447 C CA . HIS B 1 202 ? 0.55 -25.953 -9.266 1 73.75 202 HIS B CA 1
ATOM 3448 C C . HIS B 1 202 ? -0.488 -26.891 -8.656 1 73.75 202 HIS B C 1
ATOM 3450 O O . HIS B 1 202 ? -1.446 -26.438 -8.023 1 73.75 202 HIS B O 1
ATOM 3456 N N . GLU B 1 203 ? -0.297 -28.062 -8.883 1 68.56 203 GLU B N 1
ATOM 3457 C CA . GLU B 1 203 ? -1.233 -29.094 -8.43 1 68.56 203 GLU B CA 1
ATOM 3458 C C . GLU B 1 203 ? -1.353 -29.109 -6.91 1 68.56 203 GLU B C 1
ATOM 3460 O O . GLU B 1 203 ? -0.348 -28.984 -6.203 1 68.56 203 GLU B O 1
ATOM 3465 N N . GLY B 1 204 ? -2.557 -29.062 -6.344 1 66.94 204 GLY B N 1
ATOM 3466 C CA . GLY B 1 204 ? -2.797 -29.203 -4.918 1 66.94 204 GLY B CA 1
ATOM 3467 C C . GLY B 1 204 ? -2.887 -27.875 -4.188 1 66.94 204 GLY B C 1
ATOM 3468 O O . GLY B 1 204 ? -3.051 -27.844 -2.965 1 66.94 204 GLY B O 1
ATOM 3469 N N . VAL B 1 205 ? -2.666 -26.922 -4.977 1 65.69 205 VAL B N 1
ATOM 3470 C CA . VAL B 1 205 ? -2.648 -25.625 -4.305 1 65.69 205 VAL B CA 1
ATOM 3471 C C . VAL B 1 205 ? -3.973 -24.891 -4.543 1 65.69 205 VAL B C 1
ATOM 3473 O O . VAL B 1 205 ? -4.543 -24.969 -5.633 1 65.69 205 VAL B O 1
ATOM 3476 N N . ASP B 1 206 ? -4.508 -24.422 -3.43 1 68.38 206 ASP B N 1
ATOM 3477 C CA . ASP B 1 206 ? -5.684 -23.562 -3.521 1 68.38 206 ASP B CA 1
ATOM 3478 C C . ASP B 1 206 ? -5.289 -22.141 -3.91 1 68.38 206 ASP B C 1
ATOM 3480 O O . ASP B 1 206 ? -4.496 -21.5 -3.215 1 68.38 206 ASP B O 1
ATOM 3484 N N . ALA B 1 207 ? -5.777 -21.75 -5.023 1 63.84 207 ALA B N 1
ATOM 3485 C CA . ALA B 1 207 ? -5.406 -20.453 -5.598 1 63.84 207 ALA B CA 1
ATOM 3486 C C . ALA B 1 207 ? -5.617 -19.328 -4.594 1 63.84 207 ALA B C 1
ATOM 3488 O O . ALA B 1 207 ? -4.793 -18.422 -4.492 1 63.84 207 ALA B O 1
ATOM 3489 N N . ILE B 1 208 ? -6.684 -19.406 -3.916 1 60.84 208 ILE B N 1
ATOM 3490 C CA . ILE B 1 208 ? -6.973 -18.359 -2.949 1 60.84 208 ILE B CA 1
ATOM 3491 C C . ILE B 1 208 ? -6.066 -18.516 -1.728 1 60.84 208 ILE B C 1
ATOM 3493 O O . ILE B 1 208 ? -5.363 -17.578 -1.344 1 60.84 208 ILE B O 1
ATOM 3497 N N . ALA B 1 209 ? -6.07 -19.656 -1.285 1 63.34 209 ALA B N 1
ATOM 3498 C CA . ALA B 1 209 ? -5.352 -19.906 -0.035 1 63.34 209 ALA B CA 1
ATOM 3499 C C . ALA B 1 209 ? -3.848 -19.734 -0.226 1 63.34 209 ALA B C 1
ATOM 3501 O O . ALA B 1 209 ? -3.158 -19.203 0.648 1 63.34 209 ALA B O 1
ATOM 3502 N N . ASP B 1 210 ? -3.492 -19.984 -1.441 1 70.31 210 ASP B N 1
ATOM 3503 C CA . ASP B 1 210 ? -2.045 -20.016 -1.628 1 70.31 210 ASP B CA 1
ATOM 3504 C C . ASP B 1 210 ? -1.567 -18.844 -2.475 1 70.31 210 ASP B C 1
ATOM 3506 O O . ASP B 1 210 ? -0.411 -18.422 -2.371 1 70.31 210 ASP B O 1
ATOM 3510 N N . GLY B 1 211 ? -2.434 -18.375 -3.18 1 73.88 211 GLY B N 1
ATOM 3511 C CA . GLY B 1 211 ? -2.043 -17.297 -4.082 1 73.88 211 GLY B CA 1
ATOM 3512 C C . GLY B 1 211 ? -2.021 -15.938 -3.42 1 73.88 211 GLY B C 1
ATOM 3513 O O . GLY B 1 211 ? -1.358 -15.023 -3.902 1 73.88 211 GLY B O 1
ATOM 3514 N N . PHE B 1 212 ? -2.705 -15.852 -2.303 1 81.25 212 PHE B N 1
ATOM 3515 C CA . PHE B 1 212 ? -2.771 -14.586 -1.582 1 81.25 212 PHE B CA 1
ATOM 3516 C C . PHE B 1 212 ? -1.726 -14.539 -0.474 1 81.25 212 PHE B C 1
ATOM 3518 O O . PHE B 1 212 ? -1.152 -15.562 -0.11 1 81.25 212 PHE B O 1
ATOM 3525 N N . GLY B 1 213 ? -1.412 -13.422 -0.094 1 88.94 213 GLY B N 1
ATOM 3526 C CA . GLY B 1 213 ? -0.442 -13.234 0.974 1 88.94 213 GLY B CA 1
ATOM 3527 C C . GLY B 1 213 ? 0.824 -12.539 0.516 1 88.94 213 GLY B C 1
ATOM 3528 O O . GLY B 1 213 ? 1.631 -12.102 1.339 1 88.94 213 GLY B O 1
ATOM 3529 N N . LEU B 1 214 ? 0.87 -12.445 -0.772 1 90.69 214 LEU B N 1
ATOM 3530 C CA . LEU B 1 214 ? 2.053 -11.812 -1.344 1 90.69 214 LEU B CA 1
ATOM 3531 C C . LEU B 1 214 ? 2.135 -10.344 -0.937 1 90.69 214 LEU B C 1
ATOM 3533 O O . LEU B 1 214 ? 3.191 -9.875 -0.515 1 90.69 214 LEU B O 1
ATOM 3537 N N . ILE B 1 215 ? 1.071 -9.633 -1.031 1 91.25 215 ILE B N 1
ATOM 3538 C CA . ILE B 1 215 ? 1.046 -8.195 -0.768 1 91.25 215 ILE B CA 1
ATOM 3539 C C . ILE B 1 215 ? 1.334 -7.938 0.709 1 91.25 215 ILE B C 1
ATOM 3541 O O . ILE B 1 215 ? 2.066 -7.004 1.051 1 91.25 215 ILE B O 1
ATOM 3545 N N . GLY B 1 216 ? 0.738 -8.797 1.534 1 92.94 216 GLY B N 1
ATOM 3546 C CA . GLY B 1 216 ? 1.028 -8.695 2.955 1 92.94 216 GLY B CA 1
ATOM 3547 C C . GLY B 1 216 ? 2.502 -8.852 3.275 1 92.94 216 GLY B C 1
ATOM 3548 O O . GLY B 1 216 ? 3.039 -8.141 4.121 1 92.94 216 GLY B O 1
ATOM 3549 N N . MET B 1 217 ? 3.084 -9.766 2.607 1 94.25 217 MET B N 1
ATOM 3550 C CA . MET B 1 217 ? 4.512 -9.992 2.812 1 94.25 217 MET B CA 1
ATOM 3551 C C . MET B 1 217 ? 5.336 -8.836 2.254 1 94.25 217 MET B C 1
ATOM 3553 O O . MET B 1 217 ? 6.34 -8.445 2.85 1 94.25 217 MET B O 1
ATOM 3557 N N . MET B 1 218 ? 4.891 -8.359 1.152 1 93.31 218 MET B N 1
ATOM 3558 C CA . MET B 1 218 ? 5.562 -7.211 0.557 1 93.31 218 MET B CA 1
ATOM 3559 C C . MET B 1 218 ? 5.496 -6.004 1.484 1 93.31 218 MET B C 1
ATOM 3561 O O . MET B 1 218 ? 6.445 -5.223 1.565 1 93.31 218 MET B O 1
ATOM 3565 N N . ALA B 1 219 ? 4.355 -5.887 2.133 1 93.88 219 ALA B N 1
ATOM 3566 C CA . ALA B 1 219 ? 4.168 -4.758 3.041 1 93.88 219 ALA B CA 1
ATOM 3567 C C . ALA B 1 219 ? 5.043 -4.902 4.281 1 93.88 219 ALA B C 1
ATOM 3569 O O . ALA B 1 219 ? 5.473 -3.904 4.863 1 93.88 219 ALA B O 1
ATOM 3570 N N . LEU B 1 220 ? 5.34 -6.109 4.707 1 95.75 220 LEU B N 1
ATOM 3571 C CA . LEU B 1 220 ? 6.141 -6.406 5.891 1 95.75 220 LEU B CA 1
ATOM 3572 C C . LEU B 1 220 ? 7.617 -6.109 5.637 1 95.75 220 LEU B C 1
ATOM 3574 O O . LEU B 1 220 ? 8.336 -5.691 6.551 1 95.75 220 LEU B O 1
ATOM 3578 N N . ALA B 1 221 ? 8.039 -6.246 4.453 1 95.94 221 ALA B N 1
ATOM 3579 C CA . ALA B 1 221 ? 9.453 -6.172 4.086 1 95.94 221 ALA B CA 1
ATOM 3580 C C . ALA B 1 221 ? 10.023 -4.797 4.406 1 95.94 221 ALA B C 1
ATOM 3582 O O . ALA B 1 221 ? 10.992 -4.684 5.16 1 95.94 221 ALA B O 1
ATOM 3583 N N . PRO B 1 222 ? 9.414 -3.732 3.9 1 94.88 222 PRO B N 1
ATOM 3584 C CA . PRO B 1 222 ? 9.977 -2.418 4.211 1 94.88 222 PRO B CA 1
ATOM 3585 C C . PRO B 1 222 ? 9.977 -2.113 5.707 1 94.88 222 PRO B C 1
ATOM 3587 O O . PRO B 1 222 ? 10.867 -1.42 6.203 1 94.88 222 PRO B O 1
ATOM 3590 N N . VAL B 1 223 ? 8.961 -2.588 6.426 1 95.56 223 VAL B N 1
ATOM 3591 C CA . VAL B 1 223 ? 8.891 -2.344 7.863 1 95.56 223 VAL B CA 1
ATOM 3592 C C . VAL B 1 223 ? 10.141 -2.895 8.547 1 95.56 223 VAL B C 1
ATOM 3594 O O . VAL B 1 223 ? 10.789 -2.193 9.328 1 95.56 223 VAL B O 1
ATOM 3597 N N . ILE B 1 224 ? 10.531 -4.043 8.203 1 96.25 224 ILE B N 1
ATOM 3598 C CA . ILE B 1 224 ? 11.68 -4.711 8.812 1 96.25 224 ILE B CA 1
ATOM 3599 C C . ILE B 1 224 ? 12.969 -4.051 8.336 1 96.25 224 ILE B C 1
ATOM 3601 O O . ILE B 1 224 ? 13.82 -3.674 9.156 1 96.25 224 ILE B O 1
ATOM 3605 N N . PHE B 1 225 ? 13.141 -3.832 7.09 1 95.38 225 PHE B N 1
ATOM 3606 C CA . PHE B 1 225 ? 14.406 -3.383 6.512 1 95.38 225 PHE B CA 1
ATOM 3607 C C . PHE B 1 225 ? 14.672 -1.924 6.859 1 95.38 225 PHE B C 1
ATOM 3609 O O . PHE B 1 225 ? 15.812 -1.535 7.094 1 95.38 225 PHE B O 1
ATOM 3616 N N . VAL B 1 226 ? 13.641 -1.129 6.879 1 93.56 226 VAL B N 1
ATOM 3617 C CA . VAL B 1 226 ? 13.812 0.272 7.254 1 93.56 226 VAL B CA 1
ATOM 3618 C C . VAL B 1 226 ? 14.156 0.373 8.734 1 93.56 226 VAL B C 1
ATOM 3620 O O . VAL B 1 226 ? 14.945 1.227 9.141 1 93.56 226 VAL B O 1
ATOM 3623 N N . MET B 1 227 ? 13.531 -0.443 9.539 1 94.62 227 MET B N 1
ATOM 3624 C CA . MET B 1 227 ? 13.867 -0.441 10.961 1 94.62 227 MET B CA 1
ATOM 3625 C C . MET B 1 227 ? 15.312 -0.88 11.172 1 94.62 227 MET B C 1
ATOM 3627 O O . MET B 1 227 ? 16.016 -0.325 12.023 1 94.62 227 MET B O 1
ATOM 3631 N N . PHE B 1 228 ? 15.742 -1.838 10.383 1 94.12 228 PHE B N 1
ATOM 3632 C CA . PHE B 1 228 ? 17.141 -2.229 10.445 1 94.12 228 PHE B CA 1
ATOM 3633 C C . PHE B 1 228 ? 18.047 -1.058 10.078 1 94.12 228 PHE B C 1
ATOM 3635 O O . PHE B 1 228 ? 19.094 -0.85 10.711 1 94.12 228 PHE B O 1
ATOM 3642 N N . LEU B 1 229 ? 17.672 -0.372 9.078 1 91.75 229 LEU B N 1
ATOM 3643 C CA . LEU B 1 229 ? 18.438 0.798 8.664 1 91.75 229 LEU B CA 1
ATOM 3644 C C . LEU B 1 229 ? 18.469 1.847 9.773 1 91.75 229 LEU B C 1
ATOM 3646 O O . LEU B 1 229 ? 19.516 2.445 10.031 1 91.75 229 LEU B O 1
ATOM 3650 N N . GLY B 1 230 ? 17.312 2.084 10.359 1 91 230 GLY B N 1
ATOM 3651 C CA . GLY B 1 230 ? 17.25 3.035 11.461 1 91 230 GLY B CA 1
ATOM 3652 C C . GLY B 1 230 ? 18.156 2.658 12.625 1 91 230 GLY B C 1
ATOM 3653 O O . GLY B 1 230 ? 18.844 3.514 13.188 1 91 230 GLY B O 1
ATOM 3654 N N . ILE B 1 231 ? 18.156 1.396 12.984 1 92.44 231 ILE B N 1
ATOM 3655 C CA . ILE B 1 231 ? 19 0.897 14.078 1 92.44 231 ILE B CA 1
ATOM 3656 C C . ILE B 1 231 ? 20.469 1.039 13.695 1 92.44 231 ILE B C 1
ATOM 3658 O O . ILE B 1 231 ? 21.297 1.434 14.531 1 92.44 231 ILE B O 1
ATOM 3662 N N . TYR B 1 232 ? 20.719 0.737 12.422 1 90.12 232 TYR B N 1
ATOM 3663 C CA . TYR B 1 232 ? 22.078 0.836 11.914 1 90.12 232 TYR B CA 1
ATOM 3664 C C . TYR B 1 232 ? 22.578 2.277 11.961 1 90.12 232 TYR B C 1
ATOM 3666 O O . TYR B 1 232 ? 23.703 2.543 12.375 1 90.12 232 TYR B O 1
ATOM 3674 N N . ILE B 1 233 ? 21.797 3.207 11.547 1 86.62 233 ILE B N 1
ATOM 3675 C CA . ILE B 1 233 ? 22.156 4.621 11.523 1 86.62 233 ILE B CA 1
ATOM 3676 C C . ILE B 1 233 ? 22.359 5.121 12.945 1 86.62 233 ILE B C 1
ATOM 3678 O O . ILE B 1 233 ? 23.312 5.863 13.227 1 86.62 233 ILE B O 1
ATOM 3682 N N . LYS B 1 234 ? 21.453 4.746 13.781 1 85.25 234 LYS B N 1
ATOM 3683 C CA . LYS B 1 234 ? 21.578 5.141 15.18 1 85.25 234 LYS B CA 1
ATOM 3684 C C . LYS B 1 234 ? 22.859 4.594 15.805 1 85.25 234 LYS B C 1
ATOM 3686 O O . LYS B 1 234 ? 23.531 5.301 16.547 1 85.25 234 LYS B O 1
ATOM 3691 N N . TYR B 1 235 ? 23.141 3.416 15.555 1 85 235 TYR B N 1
ATOM 3692 C CA . TYR B 1 235 ? 24.344 2.775 16.078 1 85 235 TYR B CA 1
ATOM 3693 C C . TYR B 1 235 ? 25.609 3.486 15.586 1 85 235 TYR B C 1
ATOM 3695 O O . TYR B 1 235 ? 26.547 3.678 16.344 1 85 235 TYR B O 1
ATOM 3703 N N . ASN B 1 236 ? 25.609 3.912 14.312 1 83.75 236 ASN B N 1
ATOM 3704 C CA . ASN B 1 236 ? 26.766 4.582 13.734 1 83.75 236 ASN B CA 1
ATOM 3705 C C . ASN B 1 236 ? 26.906 6.008 14.258 1 83.75 236 ASN B C 1
ATOM 3707 O O . ASN B 1 236 ? 28.016 6.531 14.352 1 83.75 236 ASN B O 1
ATOM 3711 N N . GLU B 1 237 ? 25.797 6.602 14.445 1 77.94 237 GLU B N 1
ATOM 371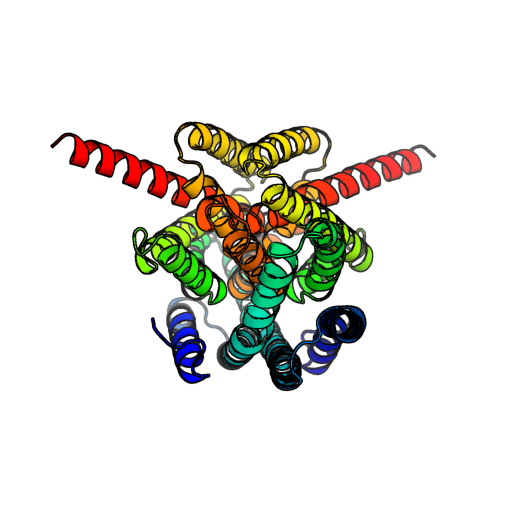2 C CA . GLU B 1 237 ? 25.844 7.945 15.016 1 77.94 237 GLU B CA 1
ATOM 3713 C C . GLU B 1 237 ? 26.359 7.914 16.453 1 77.94 237 GLU B C 1
ATOM 3715 O O . GLU B 1 237 ? 27.109 8.805 16.875 1 77.94 237 GLU B O 1
ATOM 3720 N N . ASP B 1 238 ? 25.906 6.977 17.156 1 73.44 238 ASP B N 1
ATOM 3721 C CA . ASP B 1 238 ? 26.375 6.836 18.531 1 73.44 238 ASP B CA 1
ATOM 3722 C C . ASP B 1 238 ? 27.875 6.551 18.562 1 73.44 238 ASP B C 1
ATOM 3724 O O . ASP B 1 238 ? 28.578 6.996 19.484 1 73.44 238 ASP B O 1
ATOM 3728 N N . LYS B 1 239 ? 28.297 5.984 17.641 1 70.88 239 LYS B N 1
ATOM 3729 C CA . LYS B 1 239 ? 29.734 5.703 17.594 1 70.88 239 LYS B CA 1
ATOM 3730 C C . LYS B 1 239 ? 30.531 6.957 17.234 1 70.88 239 LYS B C 1
ATOM 3732 O O . LYS B 1 239 ? 31.625 7.18 17.75 1 70.88 239 LYS B O 1
ATOM 3737 N N . LYS B 1 240 ? 29.859 7.656 16.344 1 66.62 240 LYS B N 1
ATOM 3738 C CA . LYS B 1 240 ? 30.562 8.867 15.938 1 66.62 240 LYS B CA 1
ATOM 3739 C C . LYS B 1 240 ? 30.594 9.883 17.078 1 66.62 240 LYS B C 1
ATOM 3741 O O . LYS B 1 240 ? 31.562 10.648 17.203 1 66.62 240 LYS B O 1
ATOM 3746 N N . ASP B 1 241 ? 29.578 9.859 17.703 1 58.22 241 ASP B N 1
ATOM 3747 C CA . ASP B 1 241 ? 29.578 10.805 18.812 1 58.22 241 ASP B CA 1
ATOM 3748 C C . ASP B 1 241 ? 30.609 10.398 19.875 1 58.22 241 ASP B C 1
ATOM 3750 O O . ASP B 1 241 ? 31.078 11.242 20.641 1 58.22 241 ASP B O 1
ATOM 3754 N N . ILE B 1 242 ? 30.844 9.219 20.016 1 54.53 242 ILE B N 1
ATOM 3755 C CA . ILE B 1 242 ? 31.844 8.781 20.984 1 54.53 242 ILE B CA 1
ATOM 3756 C C . ILE B 1 242 ? 33.25 9.094 20.453 1 54.53 242 ILE B C 1
ATOM 3758 O O . ILE B 1 242 ? 34.188 9.164 21.234 1 54.53 242 ILE B O 1
ATOM 3762 N N . GLN B 1 243 ? 33.375 9.148 19.188 1 39 243 GLN B N 1
ATOM 3763 C CA . GLN B 1 243 ? 34.75 9.531 18.781 1 39 243 GLN B CA 1
ATOM 3764 C C . GLN B 1 243 ? 34.906 11.047 18.797 1 39 243 GLN B C 1
ATOM 3766 O O . GLN B 1 243 ? 35.938 11.562 19.188 1 39 243 GLN B O 1
#

InterPro domains:
  IPR011435 Na(+), Li(+), K(+)/H(+) antiporter subunit A/B [PF07556] (23-232)

Solvent-accessible surface area (backbone atoms only — not comparable to full-atom values): 22516 Å² total; per-residue (Å²): 140,73,56,61,80,70,41,64,61,59,43,42,55,52,35,50,61,16,45,47,56,47,52,51,49,51,55,51,40,38,74,73,68,46,78,63,55,69,68,56,50,50,36,31,53,50,11,49,52,34,23,41,52,7,46,27,35,21,50,44,11,39,53,57,9,36,29,56,50,21,23,49,53,16,28,54,34,30,64,37,96,57,40,69,57,47,25,62,47,30,24,52,48,30,24,35,35,38,61,22,28,61,67,39,51,50,51,25,44,49,50,12,61,61,50,72,55,74,43,53,34,68,60,48,46,52,45,37,13,52,27,22,8,52,33,34,18,50,42,41,44,26,51,75,70,65,49,63,64,64,74,49,54,51,58,48,52,54,49,44,56,57,46,56,76,67,34,55,70,56,38,50,27,48,10,35,24,41,7,12,39,54,40,33,67,68,37,45,46,29,52,42,27,18,36,34,19,22,22,67,41,26,83,92,47,48,40,53,64,48,25,43,32,48,45,27,37,32,17,46,20,20,29,48,43,40,35,50,47,40,36,52,50,51,54,52,48,55,50,55,70,70,101,140,73,60,63,77,71,43,65,61,62,43,41,54,51,36,51,60,16,45,46,56,49,52,52,48,51,54,51,42,39,74,74,67,47,78,64,55,68,69,56,50,50,36,31,53,51,11,48,52,35,24,40,53,6,47,28,34,21,50,43,10,39,50,56,10,36,30,56,50,21,22,48,52,16,28,55,33,31,65,36,94,57,40,70,57,45,26,63,48,30,24,52,49,28,25,35,36,38,60,25,29,62,66,39,51,50,51,26,44,50,50,12,62,61,48,74,55,73,44,52,33,67,60,48,46,52,44,38,13,51,26,22,7,55,33,35,18,50,43,41,43,26,52,76,69,63,48,63,64,63,74,49,54,51,57,50,50,53,49,43,56,57,47,55,76,65,34,54,70,56,38,49,27,49,11,35,25,41,7,11,39,54,39,32,67,68,38,45,45,28,52,42,28,18,36,35,20,23,21,66,40,27,84,93,46,49,40,53,65,48,24,43,32,50,45,28,37,33,17,46,20,20,29,49,42,40,35,49,47,41,36,50,51,50,54,51,48,55,50,54,68,70,101

Organism: NCBI:txid1434108

Sequence (486 aa):
MNSVTEGISPVFFEVIQSLVPLVIFFALFQKAHLKLPFSQLIKLYTGLILAGFGIVLFLYGVYSGFFPIGREIGEFFGNSDKKNILIPIGFVLGFLSTFAEPVVRVLCYQIEESSNGYIRSKLMLYVLSSGIAVFVAIAMAKIIYGIPFLYIIVPGYLFVFVLLWFCDKDFISIAFDAGGVATGSMAVTFLTSMTVGLASAHEGVDAIADGFGLIGMMALAPVIFVMFLGIYIKYNEDKKDIQMNSVTEGISPVFFEVIQSLVPLVIFFALFQKAHLKLPFSQLIKLYTGLILAGFGIVLFLYGVYSGFFPIGREIGEFFGNSDKKNILIPIGFVLGFLSTFAEPVVRVLCYQIEESSNGYIRSKLMLYVLSSGIAVFVAIAMAKIIYGIPFLYIIVPGYLFVFVLLWFCDKDFISIAFDAGGVATGSMAVTFLTSMTVGLASAHEGVDAIADGFGLIGMMALAPVIFVMFLGIYIKYNEDKKDIQ

Secondary structure (DSSP, 8-state):
---STT-HHHHHHHHHHHHHHHHHHHHHHHHHT----HHHHHHHHHHHHHHHHHHHHHHHHIIIIIHHHHHHHHHHHHTSTTGGGHHHHHHHHHHHHHHT-HHHHHHHHHHHHHTTTSS-HHHHHHHHHHHHHHHHHHHHHHHHHT--THHHHHHHHHHHHHHHTTS-HHHHHHHHHHHHHSS-HHHHHHHHHHHHHHHHHSTT--HHHHH--HHHHHHHHHHHHHHHHHHHHHHHHHHHHH-/---GGG-HHHHHHHHHHHHHHHHHHHHHHHHHT----HHHHHHHHHHHHHHHHHHHHHHHHIIIIIHHHHHHHHHHHHTSTTGGGHHHHHHHHHHHHHHH-HHHHHHHHHHHHHTTTSS-HHHHHHHHHHHHHHHHHHHHHHHHHT--THHHHHHHHHHHHHHHHHS-HHHHHHHHHHHHHSS-HHHHHHHHHHHHHHHHHSTT--HHHHH--HHHHHHHHHHHHHHHHHHHHHHHHHHHHH-

Radius of gyration: 21.38 Å; Cα contacts (8 Å, |Δi|>4): 817; chains: 2; bounding box: 65×60×52 Å

Nearest PDB structures (foldseek):
  7z6n-assembly1_A  TM=2.873E-01  e=1.330E+00  Bordetella bronchiseptica
  7z6n-assembly1_A  TM=2.348E-01  e=9.477E-01  Bordetella bronchiseptica